Protein 5XZO (pdb70)

Secondary structure (DSSP, 8-state):
--HHHHHHHTT-SEEEEEE-TTTGGGG-HHHHHHHT-TTT-SEEEESSTTSHHHH-SBTTB---HHHHHHHHHHHHTT-EEEEEEEE-SSS--HHHHS-SS---HHHHHHHHHHHHHHHHHHHGGG-SEEEEEE--B-STTTTSBPP-HHHHHH-THHHHHHHHHHHHHHHHTT---EEEEEESS-SSSSHHHHHHHHHHHHHHHTT----EEEE--EEETTTSPPHHHHHHHHHHHHTTT-EEEEEEEEEEEESSP-HHHHHHHHHHHHHHHHHHHH-TTEEEEEES-SBGGG-SHHHHSTTEE--SSEE-TT-TTS--EE-HHHHHHHHHHH-/--HHHHHHHTT-SEEEEEE-TTTGGGG-HHHHHHHT-TTT-SEEEESSTTSHHHH-SBTTB---HHHHHHHHHHHHTT-EEEEEEEE-SSS--HHHHS-SS---HHHHHHHHHHHHHHHHHHHGGG-SEEEEEE--B-STTTTSBPPSHHHHHH-THHHHHHHHHHHHHHHHTT---EEEEEESS-SSSSHHHHHHHHHHHHHHHTT----EEEE--EEETTTSPPHHHHHHHHHHHHTTT-EEEEEEEEEEEESSP-HHHHHHHHHHHHHHHHHHHH-TTEEEEEES-SBGGG-SHHHHSTTEE--SSEE-TT-TTS--EE-HHHHHHHHH-

Sequence (668 aa):
WGLNNAARADGKLWFGTAADIPGLEQDDRYYMKEYNNTHDFGGTTPANIMKFMFTEPEQNVFNFTGAQEFLDIAFASHKLVRCHNLIWQSELPTWVTNPTTNWTNETLSKVLQNHVYTLVSHFGDQCYSWDVVNEALSDDPAGSYQNNIWFDTIGPEYVAMAFEYAEKAVKDHKLNVKLYYNDYNIEYPGPKSTAAQNIVKELKARNIQIDGVGLESHFIAGETPSQATQITNMADFTSLDIDVAVTELDVRLYLPPNATSEAQQVADYYATVAACAATERCIGITVWDFDDTYSWVPSTFAGQGYADLFFQPDGPNTPLVKKAAYDGCLQALQHWGLNNAARADGKLWFGTAADIPGLEQDDRYYMKEYNNTHDFGGTTPANIMKFMFTEPEQNVFNFTGAQEFLDIAFASHKLVRCHNLIWQSELPTWVTNPTTNWTNETLSKVLQNHVYTLVSHFGDQCYSWDVVNEALSDDPAGSYQNNIWFDTIGPEYVAMAFEYAEKAVKDHKLNVKLYYNDYNIEYPGPKSTAAQNIVKELKARNIQIDGVGLESHFIAGETPSQATQITNMADFTSLDIDVAVTELDVRLYLPPNATSEAQQVADYYATVAACAATERCIGITVWDFDDTYSWVPSTFAGQGYADLFFQPDGPNTPLVKKAAYDGCLQAL

Radius of gyration: 28.1 Å; Cα contacts (8 Å, |Δi|>4): 1449; chains: 2; bounding box: 61×81×55 Å

InterPro domains:
  IPR001000 Glycoside hydrolase family 10 domain [PF00331] (87-394)
  IPR001000 Glycoside hydrolase family 10 domain [PR00134] (165-177)
  IPR001000 Glycoside hydrolase family 10 domain [PR00134] (211-222)
  IPR001000 Glycoside hydrolase family 10 domain [PR00134] (261-272)
  IPR001000 Glycoside hydrolase family 10 domain [PR00134] (290-302)
  IPR001000 Glycoside hydrolase family 10 domain [PS51760] (81-411)
  IPR001000 Glycoside hydrolase family 10 domain [SM00633] (134-417)
  IPR017853 Glycoside hydrolase superfamily [SSF51445] (92-419)
  IPR044846 Glycoside hydrolase family 10 [PTHR31490] (122-376)

B-factor: mean 25.82, std 8.9, range [12.42, 64.01]

Nearest PDB structures (foldseek):
  5xzu-assembly1_B  TM=1.001E+00  e=4.352E-67  Bispora sp. MEY-1
  7wh7-assembly2_B  TM=9.770E-01  e=1.223E-42  Aspergillus fumigatus
  7wha-assembly1_A  TM=9.738E-01  e=9.740E-43  Aspergillus fumigatus
  6jdz-assembly2_B  TM=9.771E-01  e=4.285E-42  Aspergillus fumigatus Z5
  6q8m-assembly2_B  TM=9.784E-01  e=1.682E-41  Aspergillus aculeatus ATCC 16872

Organism: NCBI:txid554688

Structure (mmCIF, N/CA/C/O backbone):
data_5XZO
#
_entry.id   5XZO
#
_cell.length_a   135.457
_cell.length_b   83.262
_cell.length_c   65.279
_cell.angle_alpha   90.00
_cell.angle_beta   94.49
_cell.angle_gamma   90.00
#
_symmetry.space_group_name_H-M   'C 1 2 1'
#
loop_
_entity.id
_entity.type
_entity.pdbx_description
1 polymer Beta-xylanase
2 non-polymer 2-acetamido-2-deoxy-beta-D-glucopyranose
3 water water
#
loop_
_atom_site.group_PDB
_atom_site.id
_atom_site.type_symbol
_atom_site.label_atom_id
_atom_site.label_alt_id
_atom_site.label_comp_id
_atom_site.label_asym_id
_atom_site.label_entity_id
_atom_site.label_seq_id
_atom_site.pdbx_PDB_ins_code
_atom_site.Cartn_x
_atom_site.Cartn_y
_atom_site.Cartn_z
_atom_site.occupancy
_atom_site.B_iso_or_equiv
_atom_site.auth_seq_id
_atom_site.auth_comp_id
_atom_site.auth_asym_id
_atom_site.auth_atom_id
_atom_site.pdbx_PDB_model_num
ATOM 1 N N . TRP A 1 1 ? 26.027 -33.075 15.703 1.00 30.32 2 TRP A N 1
ATOM 2 C CA . TRP A 1 1 ? 26.376 -31.657 15.797 1.00 31.93 2 TRP A CA 1
ATOM 3 C C . TRP A 1 1 ? 25.623 -30.873 14.737 1.00 29.84 2 TRP A C 1
ATOM 4 O O . TRP A 1 1 ? 25.831 -31.076 13.543 1.00 33.37 2 TRP A O 1
ATOM 15 N N . GLY A 1 2 ? 24.768 -29.955 15.177 1.00 24.03 3 GLY A N 1
ATOM 16 C CA . GLY A 1 2 ? 23.938 -29.216 14.246 1.00 22.91 3 GLY A CA 1
ATOM 17 C C . GLY A 1 2 ? 24.066 -27.707 14.355 1.00 21.87 3 GLY A C 1
ATOM 18 O O . GLY A 1 2 ? 24.968 -27.180 15.017 1.00 20.34 3 GLY A O 1
ATOM 19 N N . LEU A 1 3 ? 23.128 -27.001 13.724 1.00 18.56 4 LEU A N 1
ATOM 20 C CA . LEU A 1 3 ? 23.233 -25.550 13.611 1.00 18.00 4 LEU A CA 1
ATOM 21 C C . LEU A 1 3 ? 23.158 -24.867 14.970 1.00 17.93 4 LEU A C 1
ATOM 22 O O . LEU A 1 3 ? 23.854 -23.869 15.207 1.00 15.80 4 LEU A O 1
ATOM 27 N N . ASN A 1 4 ? 22.303 -25.373 15.867 1.00 17.12 5 ASN A N 1
ATOM 28 C CA . ASN A 1 4 ? 22.153 -24.730 17.166 1.00 17.47 5 ASN A CA 1
ATOM 29 C C . ASN A 1 4 ? 23.369 -24.994 18.046 1.00 19.57 5 ASN A C 1
ATOM 30 O O . ASN A 1 4 ? 23.847 -24.080 18.729 1.00 18.54 5 ASN A O 1
ATOM 35 N N . ASN A 1 5 ? 23.903 -26.221 18.019 1.00 20.42 6 ASN A N 1
ATOM 36 C CA . ASN A 1 5 ? 25.159 -26.470 18.729 1.00 21.54 6 ASN A CA 1
ATOM 37 C C . ASN A 1 5 ? 26.256 -25.553 18.210 1.00 19.59 6 ASN A C 1
ATOM 38 O O . ASN A 1 5 ? 27.017 -24.970 18.996 1.00 21.73 6 ASN A O 1
ATOM 43 N N . ALA A 1 6 ? 26.341 -25.405 16.884 1.00 19.93 7 ALA A N 1
ATOM 44 C CA . ALA A 1 6 ? 27.379 -24.565 16.298 1.00 18.82 7 ALA A CA 1
ATOM 45 C C . ALA A 1 6 ? 27.154 -23.095 16.641 1.00 20.93 7 ALA A C 1
ATOM 46 O O . ALA A 1 6 ? 28.110 -22.368 16.940 1.00 21.63 7 ALA A O 1
ATOM 48 N N . ALA A 1 7 ? 25.897 -22.635 16.611 1.00 18.05 8 ALA A N 1
ATOM 49 C CA . ALA A 1 7 ? 25.645 -21.233 16.928 1.00 19.87 8 ALA A CA 1
ATOM 50 C C . ALA A 1 7 ? 25.974 -20.937 18.385 1.00 18.49 8 ALA A C 1
ATOM 51 O O . ALA A 1 7 ? 26.607 -19.918 18.690 1.00 20.94 8 ALA A O 1
ATOM 53 N N . ARG A 1 8 ? 25.571 -21.832 19.293 1.00 21.05 9 ARG A N 1
ATOM 54 C CA . ARG A 1 8 ? 25.826 -21.595 20.708 1.00 20.53 9 ARG A CA 1
ATOM 55 C C . ARG A 1 8 ? 27.319 -21.675 21.014 1.00 22.82 9 ARG A C 1
ATOM 56 O O . ARG A 1 8 ? 27.818 -20.930 21.870 1.00 23.51 9 ARG A O 1
ATOM 64 N N . ALA A 1 9 ? 28.051 -22.518 20.280 1.00 21.09 10 ALA A N 1
ATOM 65 C CA . ALA A 1 9 ? 29.503 -22.572 20.435 1.00 24.33 10 ALA A CA 1
ATOM 66 C C . ALA A 1 9 ? 30.159 -21.264 20.012 1.00 27.84 10 ALA A C 1
ATOM 67 O O . ALA A 1 9 ? 31.229 -20.913 20.520 1.00 29.36 10 ALA A O 1
ATOM 69 N N . ASP A 1 10 ? 29.544 -20.542 19.080 1.00 21.84 11 ASP A N 1
ATOM 70 C CA . ASP A 1 10 ? 29.984 -19.217 18.641 1.00 22.64 11 ASP A CA 1
ATOM 71 C C . ASP A 1 10 ? 29.474 -18.084 19.537 1.00 23.30 11 ASP A C 1
ATOM 72 O O . ASP A 1 10 ? 29.672 -16.912 19.194 1.00 26.37 11 ASP A O 1
ATOM 77 N N . GLY A 1 11 ? 28.813 -18.395 20.646 1.00 20.37 12 GLY A N 1
ATOM 78 C CA . GLY A 1 11 ? 28.319 -17.377 21.549 1.00 20.98 12 GLY A CA 1
ATOM 79 C C . GLY A 1 11 ? 26.921 -16.886 21.261 1.00 23.52 12 GLY A C 1
ATOM 80 O O . GLY A 1 11 ? 26.449 -15.966 21.942 1.00 24.35 12 GLY A O 1
ATOM 81 N N . LYS A 1 12 ? 26.251 -17.456 20.270 1.00 21.24 13 LYS A N 1
ATOM 82 C CA . LYS A 1 12 ? 24.889 -17.044 19.970 1.00 17.91 13 LYS A CA 1
ATOM 83 C C . LYS A 1 12 ? 23.920 -17.686 20.953 1.00 17.49 13 LYS A C 1
ATOM 84 O O . LYS A 1 12 ? 24.221 -18.704 21.593 1.00 20.09 13 LYS A O 1
ATOM 90 N N . LEU A 1 13 ? 22.729 -17.092 21.057 1.00 17.82 14 LEU A N 1
ATOM 91 C CA . LEU A 1 13 ? 21.705 -17.680 21.916 1.00 18.87 14 LEU A CA 1
ATOM 92 C C . LEU A 1 13 ? 20.990 -18.859 21.256 1.00 18.35 14 LEU A C 1
ATOM 93 O O . LEU A 1 13 ? 20.488 -19.737 21.970 1.00 19.66 14 LEU A O 1
ATOM 98 N N . TRP A 1 14 ? 20.945 -18.913 19.920 1.00 16.34 15 TRP A N 1
ATOM 99 C CA . TRP A 1 14 ? 20.248 -19.993 19.225 1.00 17.05 15 TRP A CA 1
ATOM 100 C C . TRP A 1 14 ? 20.610 -19.972 17.746 1.00 16.11 15 TRP A C 1
ATOM 101 O O . TRP A 1 14 ? 21.090 -18.964 17.212 1.00 17.16 15 TRP A O 1
ATOM 112 N N . PHE A 1 15 ? 20.415 -21.123 17.109 1.00 16.08 16 PHE A N 1
ATOM 113 C CA . PHE A 1 15 ? 19.924 -21.197 15.741 1.00 15.66 16 PHE A CA 1
ATOM 114 C C . PHE A 1 15 ? 18.460 -21.590 15.873 1.00 16.09 16 PHE A C 1
ATOM 115 O O . PHE A 1 15 ? 18.137 -22.498 16.640 1.00 16.01 16 PHE A O 1
ATOM 123 N N . GLY A 1 16 ? 17.568 -20.884 15.164 1.00 14.48 17 GLY A N 1
ATOM 124 C CA . GLY A 1 16 ? 16.147 -21.009 15.398 1.00 15.17 17 GLY A CA 1
ATOM 125 C C . GLY A 1 16 ? 15.369 -21.221 14.110 1.00 13.47 17 GLY A C 1
ATOM 126 O O . GLY A 1 16 ? 15.883 -21.054 12.997 1.00 14.82 17 GLY A O 1
ATOM 127 N N . THR A 1 17 ? 14.102 -21.587 14.286 1.00 13.85 18 THR A N 1
ATOM 128 C CA . THR A 1 17 ? 13.187 -21.659 13.150 1.00 15.89 18 THR A CA 1
ATOM 129 C C . THR A 1 17 ? 11.799 -21.207 13.568 1.00 15.89 18 THR A C 1
ATOM 130 O O . THR A 1 17 ? 11.343 -21.522 14.671 1.00 14.78 18 THR A O 1
ATOM 134 N N . ALA A 1 18 ? 11.133 -20.465 12.681 1.00 14.42 19 ALA A N 1
ATOM 135 C CA . ALA A 1 18 ? 9.694 -20.279 12.819 1.00 16.51 19 ALA A CA 1
ATOM 136 C C . ALA A 1 18 ? 8.976 -21.594 12.543 1.00 17.25 19 ALA A C 1
ATOM 137 O O . ALA A 1 18 ? 9.502 -22.487 11.879 1.00 17.25 19 ALA A O 1
ATOM 139 N N . ALA A 1 19 ? 7.767 -21.711 13.080 1.00 17.71 20 ALA A N 1
ATOM 140 C CA . ALA A 1 19 ? 6.919 -22.851 12.770 1.00 19.44 20 ALA A CA 1
ATOM 141 C C . ALA A 1 19 ? 5.482 -22.378 12.800 1.00 22.79 20 ALA A C 1
ATOM 142 O O . ALA A 1 19 ? 5.112 -21.533 13.624 1.00 19.82 20 ALA A O 1
ATOM 144 N N . ASP A 1 20 ? 4.696 -22.908 11.870 1.00 19.89 21 ASP A N 1
ATOM 145 C CA . ASP A 1 20 ? 3.272 -22.606 11.773 1.00 18.16 21 ASP A CA 1
ATOM 146 C C . ASP A 1 20 ? 2.489 -23.566 12.674 1.00 21.56 21 ASP A C 1
ATOM 147 O O . ASP A 1 20 ? 1.706 -24.424 12.232 1.00 22.42 21 ASP A O 1
ATOM 152 N N . ILE A 1 21 ? 2.735 -23.414 13.970 1.00 19.36 22 ILE A N 1
ATOM 153 C CA . ILE A 1 21 ? 2.187 -24.275 15.006 1.00 19.07 22 ILE A CA 1
ATOM 154 C C . ILE A 1 21 ? 1.366 -23.392 15.936 1.00 21.73 22 ILE A C 1
ATOM 155 O O . ILE A 1 21 ? 1.837 -22.325 16.332 1.00 20.09 22 ILE A O 1
ATOM 160 N N . PRO A 1 22 ? 0.136 -23.776 16.305 1.00 21.37 23 PRO A N 1
ATOM 161 C CA . PRO A 1 22 ? -0.503 -25.040 15.935 1.00 21.40 23 PRO A CA 1
ATOM 162 C C . PRO A 1 22 ? -0.930 -25.048 14.466 1.00 19.95 23 PRO A C 1
ATOM 163 O O . PRO A 1 22 ? -1.220 -24.008 13.897 1.00 20.51 23 PRO A O 1
ATOM 167 N N . GLY A 1 23 ? -0.940 -26.231 13.865 1.00 21.95 24 GLY A N 1
ATOM 168 C CA . GLY A 1 23 ? -1.259 -26.346 12.460 1.00 23.27 24 GLY A CA 1
ATOM 169 C C . GLY A 1 23 ? -0.874 -27.717 11.945 1.00 21.87 24 GLY A C 1
ATOM 170 O O . GLY A 1 23 ? -0.485 -28.602 12.707 1.00 23.07 24 GLY A O 1
ATOM 171 N N . LEU A 1 24 ? -1.009 -27.871 10.624 1.00 24.64 25 LEU A N 1
ATOM 172 C CA . LEU A 1 24 ? -0.808 -29.172 9.998 1.00 25.96 25 LEU A CA 1
ATOM 173 C C . LEU A 1 24 ? 0.602 -29.716 10.203 1.00 23.22 25 LEU A C 1
ATOM 174 O O . LEU A 1 24 ? 0.804 -30.935 10.151 1.00 23.68 25 LEU A O 1
ATOM 179 N N . GLU A 1 25 ? 1.591 -28.848 10.441 1.00 22.67 26 GLU A N 1
ATOM 180 C CA . GLU A 1 25 ? 2.941 -29.343 10.684 1.00 20.68 26 GLU A CA 1
ATOM 181 C C . GLU A 1 25 ? 2.972 -30.355 11.821 1.00 20.59 26 GLU A C 1
ATOM 182 O O . GLU A 1 25 ? 3.791 -31.280 11.806 1.00 21.59 26 GLU A O 1
ATOM 188 N N . GLN A 1 26 ? 2.067 -30.220 12.797 1.00 20.46 27 GLN A N 1
ATOM 189 C CA . GLN A 1 26 ? 2.037 -31.134 13.928 1.00 23.07 27 GLN A CA 1
ATOM 190 C C . GLN A 1 26 ? 1.616 -32.543 13.527 1.00 21.94 27 GLN A C 1
ATOM 191 O O . GLN A 1 26 ? 1.876 -33.488 14.272 1.00 26.33 27 GLN A O 1
ATOM 197 N N . ASP A 1 27 ? 0.973 -32.693 12.379 1.00 23.22 28 ASP A N 1
ATOM 198 C CA . ASP A 1 27 ? 0.589 -34.004 11.871 1.00 27.10 28 ASP A CA 1
ATOM 199 C C . ASP A 1 27 ? 1.672 -34.635 11.010 1.00 31.89 28 ASP A C 1
ATOM 200 O O . ASP A 1 27 ? 1.484 -35.758 10.529 1.00 30.71 28 ASP A O 1
ATOM 205 N N . ASP A 1 28 ? 2.797 -33.943 10.812 1.00 23.88 29 ASP A N 1
ATOM 206 C CA . ASP A 1 28 ? 3.895 -34.411 9.970 1.00 23.11 29 ASP A CA 1
ATOM 207 C C . ASP A 1 28 ? 5.022 -34.850 10.897 1.00 26.51 29 ASP A C 1
ATOM 208 O O . ASP A 1 28 ? 5.749 -34.021 11.453 1.00 25.18 29 ASP A O 1
ATOM 213 N N . ARG A 1 29 ? 5.166 -36.163 11.078 1.00 26.93 30 ARG A N 1
ATOM 214 C CA . ARG A 1 29 ? 6.134 -36.644 12.059 1.00 24.01 30 ARG A CA 1
ATOM 215 C C . ARG A 1 29 ? 7.574 -36.466 11.584 1.00 24.37 30 ARG A C 1
ATOM 216 O O . ARG A 1 29 ? 8.498 -36.488 12.404 1.00 26.50 30 ARG A O 1
ATOM 224 N N . TYR A 1 30 ? 7.790 -36.367 10.275 1.00 24.11 31 TYR A N 1
ATOM 225 C CA . TYR A 1 30 ? 9.136 -36.121 9.771 1.00 25.37 31 TYR A CA 1
ATOM 226 C C . TYR A 1 30 ? 9.522 -34.673 10.005 1.00 23.64 31 TYR A C 1
ATOM 227 O O . TYR A 1 30 ? 10.640 -34.387 10.446 1.00 23.12 31 TYR A O 1
ATOM 236 N N . TYR A 1 31 ? 8.587 -33.759 9.760 1.00 21.13 32 TYR A N 1
ATOM 237 C CA . TYR A 1 31 ? 8.779 -32.368 10.151 1.00 21.12 32 TYR A CA 1
ATOM 238 C C . TYR A 1 31 ? 9.025 -32.250 11.651 1.00 21.53 32 TYR A C 1
ATOM 239 O O . TYR A 1 31 ? 10.004 -31.629 12.086 1.00 23.75 32 TYR A O 1
ATOM 248 N N . MET A 1 32 ? 8.129 -32.808 12.463 1.00 19.57 33 MET A N 1
ATOM 249 C CA . MET A 1 32 ? 8.222 -32.580 13.901 1.00 21.88 33 MET A CA 1
ATOM 250 C C . MET A 1 32 ? 9.492 -33.167 14.496 1.00 25.09 33 MET A C 1
ATOM 251 O O . MET A 1 32 ? 10.026 -32.604 15.458 1.00 24.10 33 MET A O 1
ATOM 256 N N . LYS A 1 33 ? 9.994 -34.288 13.960 1.00 22.94 34 LYS A N 1
ATOM 257 C CA . LYS A 1 33 ? 11.229 -34.837 14.511 1.00 27.07 34 LYS A CA 1
ATOM 258 C C . LYS A 1 33 ? 12.369 -33.835 14.360 1.00 22.80 34 LYS A C 1
ATOM 259 O O . LYS A 1 33 ? 13.174 -33.647 15.283 1.00 24.45 34 LYS A O 1
ATOM 265 N N . GLU A 1 34 ? 12.437 -33.162 13.217 1.00 21.95 35 GLU A N 1
ATOM 266 C CA . GLU A 1 34 ? 13.495 -32.183 13.000 1.00 21.58 35 GLU A CA 1
ATOM 267 C C . GLU A 1 34 ? 13.218 -30.864 13.724 1.00 21.35 35 GLU A C 1
ATOM 268 O O . GLU A 1 34 ? 14.163 -30.221 14.202 1.00 20.71 35 GLU A O 1
ATOM 274 N N . TYR A 1 35 ? 11.948 -30.453 13.835 1.00 19.56 36 TYR A N 1
ATOM 275 C CA . TYR A 1 35 ? 11.633 -29.279 14.641 1.00 17.67 36 TYR A CA 1
ATOM 276 C C . TYR A 1 35 ? 12.093 -29.484 16.074 1.00 20.51 36 TYR A C 1
ATOM 277 O O . TYR A 1 35 ? 12.616 -28.561 16.715 1.00 21.77 36 TYR A O 1
ATOM 286 N N . ASN A 1 36 ? 11.922 -30.702 16.587 1.00 23.87 37 ASN A N 1
ATOM 287 C CA . ASN A 1 36 ? 12.241 -31.023 17.971 1.00 23.14 37 ASN A CA 1
ATOM 288 C C . ASN A 1 36 ? 13.729 -31.259 18.195 1.00 22.57 37 ASN A C 1
ATOM 289 O O . ASN A 1 36 ? 14.149 -31.444 19.344 1.00 24.13 37 ASN A O 1
ATOM 294 N N . ASN A 1 37 ? 14.525 -31.225 17.134 1.00 22.23 38 ASN A N 1
ATOM 295 C CA . ASN A 1 37 ? 15.947 -31.553 17.168 1.00 22.94 38 ASN A CA 1
ATOM 296 C C . ASN A 1 37 ? 16.719 -30.354 17.705 1.00 23.12 38 ASN A C 1
ATOM 297 O O . ASN A 1 37 ? 17.044 -29.429 16.959 1.00 22.04 38 ASN A O 1
ATOM 302 N N . THR A 1 38 ? 17.037 -30.374 19.000 1.00 24.68 39 THR A N 1
ATOM 303 C CA . THR A 1 38 ? 17.736 -29.243 19.607 1.00 25.10 39 THR A CA 1
ATOM 304 C C . THR A 1 38 ? 19.148 -29.065 19.057 1.00 24.10 39 THR A C 1
ATOM 305 O O . THR A 1 38 ? 19.727 -27.983 19.215 1.00 25.09 39 THR A O 1
ATOM 309 N N . HIS A 1 39 ? 19.720 -30.088 18.428 1.00 22.22 40 HIS A N 1
ATOM 310 C CA . HIS A 1 39 ? 21.011 -29.897 17.781 1.00 22.72 40 HIS A CA 1
ATOM 311 C C . HIS A 1 39 ? 20.914 -28.820 16.716 1.00 20.11 40 HIS A C 1
ATOM 312 O O . HIS A 1 39 ? 21.880 -28.085 16.474 1.00 20.05 40 HIS A O 1
ATOM 319 N N . ASP A 1 40 ? 19.764 -28.721 16.062 1.00 19.65 41 ASP A N 1
ATOM 320 C CA . ASP A 1 40 ? 19.587 -27.738 15.006 1.00 18.39 41 ASP A CA 1
ATOM 321 C C . ASP A 1 40 ? 18.841 -26.496 15.462 1.00 16.69 41 ASP A C 1
ATOM 322 O O . ASP A 1 40 ? 19.164 -25.395 15.004 1.00 17.08 41 ASP A O 1
ATOM 327 N N . PHE A 1 41 ? 17.862 -26.633 16.356 1.00 18.42 42 PHE A N 1
ATOM 328 C CA . PHE A 1 41 ? 16.960 -25.528 16.678 1.00 17.10 42 PHE A CA 1
ATOM 329 C C . PHE A 1 41 ? 16.824 -25.371 18.186 1.00 18.17 42 PHE A C 1
ATOM 330 O O . PHE A 1 41 ? 16.143 -26.158 18.853 1.00 20.87 42 PHE A O 1
ATOM 338 N N . GLY A 1 42 ? 17.489 -24.348 18.713 1.00 17.80 43 GLY A N 1
ATOM 339 C CA . GLY A 1 42 ? 17.344 -23.939 20.088 1.00 17.32 43 GLY A CA 1
ATOM 340 C C . GLY A 1 42 ? 16.512 -22.693 20.263 1.00 17.33 43 GLY A C 1
ATOM 341 O O . GLY A 1 42 ? 16.480 -22.140 21.366 1.00 18.20 43 GLY A O 1
ATOM 342 N N . GLY A 1 43 ? 15.858 -22.224 19.201 1.00 16.71 44 GLY A N 1
ATOM 343 C CA . GLY A 1 43 ? 14.987 -21.067 19.275 1.00 17.17 44 GLY A CA 1
ATOM 344 C C . GLY A 1 43 ? 13.868 -21.248 18.269 1.00 15.67 44 GLY A C 1
ATOM 345 O O . GLY A 1 43 ? 13.990 -22.015 17.309 1.00 16.22 44 GLY A O 1
ATOM 346 N N . THR A 1 44 ? 12.783 -20.509 18.483 1.00 15.80 45 THR A N 1
ATOM 347 C CA . THR A 1 44 ? 11.640 -20.614 17.583 1.00 15.61 45 THR A CA 1
ATOM 348 C C . THR A 1 44 ? 10.816 -19.335 17.673 1.00 16.14 45 THR A C 1
ATOM 349 O O . THR A 1 44 ? 10.896 -18.590 18.656 1.00 14.97 45 THR A O 1
ATOM 353 N N . THR A 1 45 ? 10.019 -19.097 16.627 1.00 15.58 46 THR A N 1
ATOM 354 C CA . THR A 1 45 ? 9.106 -17.970 16.493 1.00 15.23 46 THR A CA 1
ATOM 355 C C . THR A 1 45 ? 7.781 -18.536 16.003 1.00 15.82 46 THR A C 1
ATOM 356 O O . THR A 1 45 ? 7.787 -19.344 15.071 1.00 15.31 46 THR A O 1
ATOM 360 N N . PRO A 1 46 ? 6.645 -18.160 16.593 1.00 15.49 47 PRO A N 1
ATOM 361 C CA . PRO A 1 46 ? 5.349 -18.612 16.054 1.00 15.90 47 PRO A CA 1
ATOM 362 C C . PRO A 1 46 ? 5.066 -17.879 14.755 1.00 16.01 47 PRO A C 1
ATOM 363 O O . PRO A 1 46 ? 5.126 -16.652 14.704 1.00 16.92 47 PRO A O 1
ATOM 367 N N . ALA A 1 47 ? 4.773 -18.634 13.693 1.00 15.85 48 ALA A N 1
ATOM 368 C CA . ALA A 1 47 ? 4.578 -17.983 12.404 1.00 18.98 48 ALA A CA 1
ATOM 369 C C . ALA A 1 47 ? 3.288 -17.176 12.348 1.00 19.26 48 ALA A C 1
ATOM 370 O O . ALA A 1 47 ? 3.190 -16.248 11.531 1.00 19.93 48 ALA A O 1
ATOM 372 N N . ASN A 1 48 ? 2.303 -17.497 13.199 1.00 19.10 49 ASN A N 1
ATOM 373 C CA . ASN A 1 48 ? 0.993 -16.863 13.086 1.00 19.32 49 ASN A CA 1
ATOM 374 C C . ASN A 1 48 ? 0.230 -16.677 14.392 1.00 16.51 49 ASN A C 1
ATOM 375 O O . ASN A 1 48 ? -0.447 -15.659 14.558 1.00 17.70 49 ASN A O 1
ATOM 380 N N . ILE A 1 49 ? 0.292 -17.661 15.296 1.00 19.33 50 ILE A N 1
ATOM 381 C CA . ILE A 1 49 ? -0.708 -17.778 16.364 1.00 17.97 50 ILE A CA 1
ATOM 382 C C . ILE A 1 49 ? -0.607 -16.690 17.430 1.00 18.21 50 ILE A C 1
ATOM 383 O O . ILE A 1 49 ? -1.552 -16.512 18.208 1.00 19.68 50 ILE A O 1
ATOM 388 N N . MET A 1 50 ? 0.491 -15.935 17.485 1.00 18.04 51 MET A N 1
ATOM 389 C CA . MET A 1 50 ? 0.608 -14.853 18.460 1.00 18.79 51 MET A CA 1
ATOM 390 C C . MET A 1 50 ? 0.307 -13.488 17.864 1.00 22.82 51 MET A C 1
ATOM 391 O O . MET A 1 50 ? 0.415 -12.478 18.565 1.00 20.64 51 MET A O 1
ATOM 396 N N . LYS A 1 51 ? -0.082 -13.427 16.594 1.00 18.38 52 LYS A N 1
ATOM 397 C CA . LYS A 1 51 ? -0.388 -12.159 15.958 1.00 19.46 52 LYS A CA 1
ATOM 398 C C . LYS A 1 51 ? -1.717 -11.590 16.467 1.00 20.33 52 LYS A C 1
ATOM 399 O O . LYS A 1 51 ? -2.519 -12.267 17.119 1.00 20.01 52 LYS A O 1
ATOM 405 N N . PHE A 1 52 ? -1.939 -10.322 16.124 1.00 21.00 53 PHE A N 1
ATOM 406 C CA . PHE A 1 52 ? -3.053 -9.556 16.677 1.00 20.98 53 PHE A CA 1
ATOM 407 C C . PHE A 1 52 ? -4.391 -10.242 16.412 1.00 21.67 53 PHE A C 1
ATOM 408 O O . PHE A 1 52 ? -5.229 -10.354 17.315 1.00 20.49 53 PHE A O 1
ATOM 416 N N . MET A 1 53 ? -4.601 -10.735 15.187 1.00 21.30 54 MET A N 1
ATOM 417 C CA . MET A 1 53 ? -5.908 -11.295 14.837 1.00 23.19 54 MET A CA 1
ATOM 418 C C . MET A 1 53 ? -6.241 -12.552 15.634 1.00 23.17 54 MET A C 1
ATOM 419 O O . MET A 1 53 ? -7.422 -12.825 15.897 1.00 22.01 54 MET A O 1
ATOM 424 N N . PHE A 1 54 ? -5.233 -13.338 16.023 1.00 19.92 55 PHE A N 1
ATOM 425 C CA . PHE A 1 54 ? -5.501 -14.559 16.769 1.00 20.75 55 PHE A CA 1
ATOM 426 C C . PHE A 1 54 ? -5.550 -14.333 18.276 1.00 22.67 55 PHE A C 1
ATOM 427 O O . PHE A 1 54 ? -6.246 -15.075 18.977 1.00 25.33 55 PHE A O 1
ATOM 435 N N . THR A 1 55 ? -4.849 -13.315 18.789 1.00 19.66 56 THR A N 1
ATOM 436 C CA . THR A 1 55 ? -4.796 -13.082 20.230 1.00 19.20 56 THR A CA 1
ATOM 437 C C . THR A 1 55 ? -5.849 -12.095 20.719 1.00 19.18 56 THR A C 1
ATOM 438 O O . THR A 1 55 ? -6.191 -12.119 21.907 1.00 18.81 56 THR A O 1
ATOM 442 N N . GLU A 1 56 ? -6.365 -11.224 19.849 1.00 18.51 57 GLU A N 1
ATOM 443 C CA . GLU A 1 56 ? -7.491 -10.343 20.181 1.00 19.31 57 GLU A CA 1
ATOM 444 C C . GLU A 1 56 ? -8.503 -10.390 19.040 1.00 20.19 57 GLU A C 1
ATOM 445 O O . GLU A 1 56 ? -8.673 -9.407 18.307 1.00 21.19 57 GLU A O 1
ATOM 451 N N . PRO A 1 57 ? -9.199 -11.527 18.871 1.00 21.50 58 PRO A N 1
ATOM 452 C CA . PRO A 1 57 ? -10.090 -11.683 17.704 1.00 25.54 58 PRO A CA 1
ATOM 453 C C . PRO A 1 57 ? -11.294 -10.762 17.719 1.00 26.26 58 PRO A C 1
ATOM 454 O O . PRO A 1 57 ? -11.869 -10.499 16.654 1.00 26.30 58 PRO A O 1
ATOM 458 N N . GLU A 1 58 ? -11.722 -10.301 18.891 1.00 22.78 59 GLU A N 1
ATOM 459 C CA . GLU A 1 58 ? -12.713 -9.242 19.025 1.00 23.30 59 GLU A CA 1
ATOM 460 C C . GLU A 1 58 ? -12.150 -8.221 20.001 1.00 22.87 59 GLU A C 1
ATOM 461 O O . GLU A 1 58 ? -11.287 -8.553 20.815 1.00 21.21 59 GLU A O 1
ATOM 467 N N . GLN A 1 59 ? -12.634 -6.981 19.925 1.00 23.70 60 GLN A N 1
ATOM 468 C CA . GLN A 1 59 ? -12.071 -5.932 20.772 1.00 21.03 60 GLN A CA 1
ATOM 469 C C . GLN A 1 59 ? -12.213 -6.311 22.237 1.00 22.64 60 GLN A C 1
ATOM 470 O O . GLN A 1 59 ? -13.299 -6.686 22.692 1.00 22.99 60 GLN A O 1
ATOM 476 N N . ASN A 1 60 ? -11.095 -6.237 22.964 1.00 19.50 61 ASN A N 1
ATOM 477 C CA . ASN A 1 60 ? -11.019 -6.528 24.392 1.00 19.40 61 ASN A CA 1
ATOM 478 C C . ASN A 1 60 ? -11.292 -7.992 24.719 1.00 20.54 61 ASN A C 1
ATOM 479 O O . ASN A 1 60 ? -11.423 -8.338 25.895 1.00 20.39 61 ASN A O 1
ATOM 484 N N . VAL A 1 61 ? -11.384 -8.862 23.715 1.00 19.55 62 VAL A N 1
ATOM 485 C CA . VAL A 1 61 ? -11.602 -10.291 23.909 1.00 18.19 62 VAL A CA 1
ATOM 486 C C . VAL A 1 61 ? -10.309 -10.995 23.524 1.00 21.74 62 VAL A C 1
ATOM 487 O O . VAL A 1 61 ? -10.031 -11.211 22.339 1.00 22.63 62 VAL A O 1
ATOM 491 N N . PHE A 1 62 ? -9.525 -11.378 24.512 1.00 18.75 63 PHE A N 1
ATOM 492 C CA . PHE A 1 62 ? -8.232 -11.981 24.236 1.00 19.82 63 PHE A CA 1
ATOM 493 C C . PHE A 1 62 ? -8.324 -13.501 24.219 1.00 19.65 63 PHE A C 1
ATOM 494 O O . PHE A 1 62 ? -9.135 -14.112 24.925 1.00 22.13 63 PHE A O 1
ATOM 502 N N . ASN A 1 63 ? -7.497 -14.110 23.371 1.00 18.39 64 ASN A N 1
ATOM 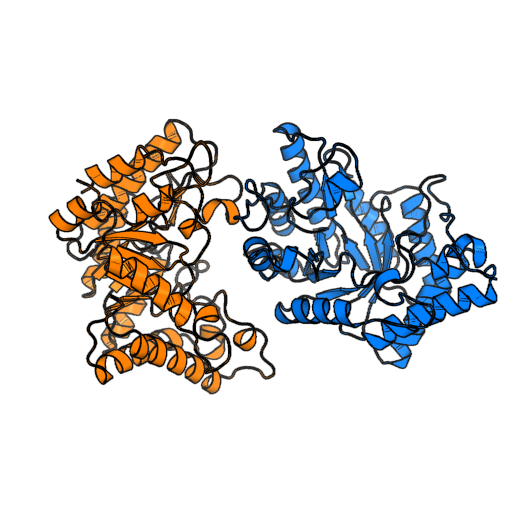503 C CA . ASN A 1 63 ? -7.461 -15.555 23.208 1.00 21.35 64 ASN A CA 1
ATOM 504 C C . ASN A 1 63 ? -6.008 -16.005 23.223 1.00 20.19 64 ASN A C 1
ATOM 505 O O . ASN A 1 63 ? -5.265 -15.736 22.271 1.00 20.88 64 ASN A O 1
ATOM 510 N N . PHE A 1 64 ? -5.614 -16.686 24.295 1.00 19.59 65 PHE A N 1
ATOM 511 C CA . PHE A 1 64 ? -4.232 -17.105 24.489 1.00 19.57 65 PHE A CA 1
ATOM 512 C C . PHE A 1 64 ? -4.014 -18.594 24.244 1.00 21.78 65 PHE A C 1
ATOM 513 O O . PHE A 1 64 ? -2.878 -19.059 24.346 1.00 21.66 65 PHE A O 1
ATOM 521 N N . THR A 1 65 ? -5.066 -19.356 23.909 1.00 21.65 66 THR A N 1
ATOM 522 C CA . THR A 1 65 ? -4.970 -20.813 23.982 1.00 21.58 66 THR A CA 1
ATOM 523 C C . THR A 1 65 ? -4.031 -21.393 22.923 1.00 19.89 66 THR A C 1
ATOM 524 O O . THR A 1 65 ? -3.205 -22.260 23.232 1.00 20.11 66 THR A O 1
ATOM 528 N N . GLY A 1 66 ? -4.160 -20.969 21.663 1.00 20.59 67 GLY A N 1
ATOM 529 C CA . GLY A 1 66 ? -3.257 -21.483 20.648 1.00 20.88 67 GLY A CA 1
ATOM 530 C C . GLY A 1 66 ? -1.825 -21.043 20.881 1.00 19.63 67 GLY A C 1
ATOM 531 O O . GLY A 1 66 ? -0.882 -21.811 20.666 1.00 21.09 67 GLY A O 1
ATOM 532 N N . ALA A 1 67 ? -1.644 -19.798 21.318 1.00 19.01 68 ALA A N 1
ATOM 533 C CA . ALA A 1 67 ? -0.303 -19.320 21.629 1.00 18.20 68 ALA A CA 1
ATOM 534 C C . ALA A 1 67 ? 0.322 -20.122 22.761 1.00 19.73 68 ALA A C 1
ATOM 535 O O . ALA A 1 67 ? 1.515 -20.454 22.710 1.00 18.69 68 ALA A O 1
ATOM 537 N N . GLN A 1 68 ? -0.464 -20.435 23.801 1.00 18.84 69 GLN A N 1
ATOM 538 C CA . GLN A 1 68 ? 0.069 -21.245 24.892 1.00 18.39 69 GLN A CA 1
ATOM 539 C C . GLN A 1 68 ? 0.438 -22.650 24.432 1.00 19.11 69 GLN A C 1
ATOM 540 O O . GLN A 1 68 ? 1.415 -23.223 24.929 1.00 20.31 69 GLN A O 1
ATOM 546 N N . GLU A 1 69 ? -0.331 -23.225 23.498 1.00 20.21 70 GLU A N 1
ATOM 547 C CA . GLU A 1 69 ? 0.043 -24.518 22.932 1.00 20.61 70 GLU A CA 1
ATOM 548 C C . GLU A 1 69 ? 1.379 -24.431 22.202 1.00 20.32 70 GLU A C 1
ATOM 549 O O . GLU A 1 69 ? 2.231 -25.313 22.354 1.00 21.40 70 GLU A O 1
ATOM 555 N N . PHE A 1 70 ? 1.585 -23.371 21.414 1.00 19.07 71 PHE A N 1
ATOM 556 C CA . PHE A 1 70 ? 2.895 -23.171 20.793 1.00 19.54 71 PHE A CA 1
ATOM 557 C C . PHE A 1 70 ? 4.003 -23.076 21.839 1.00 18.91 71 PHE A C 1
ATOM 558 O O . PHE A 1 70 ? 5.063 -23.700 21.700 1.00 20.48 71 PHE A O 1
ATOM 566 N N . LEU A 1 71 ? 3.788 -22.272 22.886 1.00 18.26 72 LEU A N 1
ATOM 567 C CA . LEU A 1 71 ? 4.829 -22.091 23.897 1.00 18.73 72 LEU A CA 1
ATOM 568 C C . LEU A 1 71 ? 5.122 -23.391 24.636 1.00 22.55 72 LEU A C 1
ATOM 569 O O . LEU A 1 71 ? 6.281 -23.680 24.955 1.00 21.55 72 LEU A O 1
ATOM 574 N N . ASP A 1 72 ? 4.079 -24.180 24.920 1.00 21.65 73 ASP A N 1
ATOM 575 C CA . ASP A 1 72 ? 4.271 -25.471 25.579 1.00 22.28 73 ASP A CA 1
ATOM 576 C C . ASP A 1 72 ? 5.135 -26.402 24.735 1.00 21.23 73 ASP A C 1
ATOM 577 O O . ASP A 1 72 ? 6.023 -27.088 25.262 1.00 24.62 73 ASP A O 1
ATOM 582 N N . ILE A 1 73 ? 4.871 -26.460 23.428 1.00 20.56 74 ILE A N 1
ATOM 583 C CA . ILE A 1 73 ? 5.676 -27.282 22.529 1.00 21.57 74 ILE A CA 1
ATOM 584 C C . ILE A 1 73 ? 7.110 -26.772 22.475 1.00 23.82 74 ILE A C 1
ATOM 585 O O . ILE A 1 73 ? 8.066 -27.557 22.471 1.00 25.88 74 ILE A O 1
ATOM 590 N N . ALA A 1 74 ? 7.283 -25.447 22.425 1.00 21.87 75 ALA A N 1
ATOM 591 C CA . ALA A 1 74 ? 8.628 -24.880 22.366 1.00 19.94 75 ALA A CA 1
ATOM 592 C C . ALA A 1 74 ? 9.400 -25.173 23.642 1.00 22.51 75 ALA A C 1
ATOM 593 O O . ALA A 1 74 ? 10.594 -25.497 23.597 1.00 22.25 75 ALA A O 1
ATOM 595 N N . PHE A 1 75 ? 8.728 -25.060 24.792 1.00 22.02 76 PHE A N 1
ATOM 596 C CA . PHE A 1 75 ? 9.387 -25.308 26.070 1.00 27.49 76 PHE A CA 1
ATOM 597 C C . PHE A 1 75 ? 9.842 -26.758 26.189 1.00 27.40 76 PHE A C 1
ATOM 598 O O . PHE A 1 75 ? 10.908 -27.037 26.751 1.00 31.04 76 PHE A O 1
ATOM 606 N N . ALA A 1 76 ? 9.052 -27.694 25.657 1.00 25.68 77 ALA A N 1
ATOM 607 C CA . ALA A 1 76 ? 9.423 -29.102 25.731 1.00 31.50 77 ALA A CA 1
ATOM 608 C C . ALA A 1 76 ? 10.735 -29.394 25.012 1.00 33.41 77 ALA A C 1
ATOM 609 O O . ALA A 1 76 ? 11.415 -30.366 25.360 1.00 32.40 77 ALA A O 1
ATOM 611 N N . SER A 1 77 ? 11.105 -28.568 24.030 1.00 26.56 78 SER A N 1
ATOM 612 C CA . SER A 1 77 ? 12.355 -28.671 23.286 1.00 29.57 78 SER A CA 1
ATOM 613 C C . SER A 1 77 ? 13.432 -27.699 23.764 1.00 28.78 78 SER A C 1
ATOM 614 O O . SER A 1 77 ? 14.437 -27.526 23.067 1.00 28.96 78 SER A O 1
ATOM 617 N N . HIS A 1 78 ? 13.243 -27.051 24.913 1.00 28.40 79 HIS A N 1
ATOM 618 C CA . HIS A 1 78 ? 14.214 -26.089 25.446 1.00 32.16 79 HIS A CA 1
ATOM 619 C C . HIS A 1 78 ? 14.513 -24.965 24.451 1.00 29.73 79 HIS A C 1
ATOM 620 O O . HIS A 1 78 ? 15.650 -24.503 24.342 1.00 30.23 79 HIS A O 1
ATOM 627 N N . LYS A 1 79 ? 13.496 -24.514 23.713 1.00 21.87 80 LYS A N 1
ATOM 628 C CA . LYS A 1 79 ? 13.678 -23.449 22.727 1.00 18.89 80 LYS A CA 1
ATOM 629 C C . LYS A 1 79 ? 13.342 -22.093 23.340 1.00 21.34 80 LYS A C 1
ATOM 630 O O . LYS A 1 79 ? 12.264 -21.920 23.920 1.00 23.52 80 LYS A O 1
ATOM 636 N N . LEU A 1 80 ? 14.249 -21.125 23.194 1.00 16.53 81 LEU A N 1
ATOM 637 C CA . LEU A 1 80 ? 13.895 -19.746 23.518 1.00 16.69 81 LEU A CA 1
ATOM 638 C C . LEU A 1 80 ? 12.986 -19.182 22.433 1.00 16.90 81 LEU A C 1
ATOM 639 O O . LEU A 1 80 ? 13.214 -19.409 21.245 1.00 17.57 81 LEU A O 1
ATOM 644 N N . VAL A 1 81 ? 11.967 -18.425 22.835 1.00 16.55 82 VAL A N 1
ATOM 645 C CA . VAL A 1 81 ? 10.904 -18.012 21.915 1.00 15.60 82 VAL A CA 1
ATOM 646 C C . VAL A 1 81 ? 10.995 -16.520 21.621 1.00 15.44 82 VAL A C 1
ATOM 647 O O . VAL A 1 81 ? 10.972 -15.689 22.537 1.00 15.18 82 VAL A O 1
ATOM 651 N N . ARG A 1 82 ? 11.036 -16.172 20.336 1.00 13.67 83 ARG A N 1
ATOM 652 C CA . ARG A 1 82 ? 10.817 -14.790 19.906 1.00 13.45 83 ARG A CA 1
ATOM 653 C C . ARG A 1 82 ? 9.320 -14.636 19.699 1.00 15.60 83 ARG A C 1
ATOM 654 O O . ARG A 1 82 ? 8.776 -15.085 18.683 1.00 16.63 83 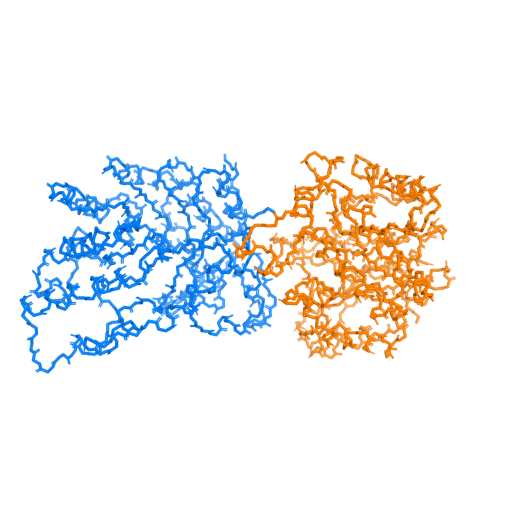ARG A O 1
ATOM 662 N N . CYS A 1 83 ? 8.646 -14.003 20.642 1.00 14.36 84 CYS A N 1
ATOM 663 C CA . CYS A 1 83 ? 7.215 -13.778 20.474 1.00 14.63 84 CYS A CA 1
ATOM 664 C C . CYS A 1 83 ? 6.983 -12.716 19.407 1.00 16.12 84 CYS A C 1
ATOM 665 O O . CYS A 1 83 ? 7.732 -11.736 19.302 1.00 14.80 84 CYS A O 1
ATOM 668 N N . HIS A 1 84 ? 5.970 -12.952 18.573 1.00 17.20 85 HIS A N 1
ATOM 669 C CA . HIS A 1 84 ? 5.816 -12.214 17.330 1.00 13.86 85 HIS A CA 1
ATOM 670 C C . HIS A 1 84 ? 4.343 -12.218 16.943 1.00 15.62 85 HIS A C 1
ATOM 671 O O . HIS A 1 84 ? 3.755 -13.299 16.902 1.00 18.75 85 HIS A O 1
ATOM 678 N N . ASN A 1 85 ? 3.723 -11.055 16.682 1.00 16.17 86 ASN A N 1
ATOM 679 C CA . ASN A 1 85 ? 4.216 -9.695 16.895 1.00 16.86 86 ASN A CA 1
ATOM 680 C C . ASN A 1 85 ? 3.018 -8.882 17.422 1.00 17.17 86 ASN A C 1
ATOM 681 O O . ASN A 1 85 ? 1.874 -9.332 17.310 1.00 17.68 86 ASN A O 1
ATOM 686 N N . LEU A 1 86 ? 3.260 -7.695 17.979 1.00 16.31 87 LEU A N 1
ATOM 687 C CA . LEU A 1 86 ? 2.169 -6.946 18.603 1.00 14.91 87 LEU A CA 1
ATOM 688 C C . LEU A 1 86 ? 1.480 -6.001 17.623 1.00 18.31 87 LEU A C 1
ATOM 689 O O . LEU A 1 86 ? 0.287 -6.163 17.339 1.00 17.55 87 LEU A O 1
ATOM 694 N N . ILE A 1 87 ? 2.206 -5.011 17.114 1.00 15.76 88 ILE A N 1
ATOM 695 C CA . ILE A 1 87 ? 1.617 -3.976 16.269 1.00 15.92 88 ILE A CA 1
ATOM 696 C C . ILE A 1 87 ? 2.177 -4.089 14.855 1.00 18.19 88 ILE A C 1
ATOM 697 O O . ILE A 1 87 ? 3.385 -3.955 14.636 1.00 18.40 88 ILE A O 1
ATOM 702 N N . TRP A 1 88 ? 1.279 -4.296 13.894 1.00 17.35 89 TRP A N 1
ATOM 703 C CA . TRP A 1 88 ? 1.616 -4.578 12.504 1.00 17.02 89 TRP A CA 1
ATOM 704 C C . TRP A 1 88 ? 0.449 -4.137 11.637 1.00 19.45 89 TRP A C 1
ATOM 705 O O . TRP A 1 88 ? -0.704 -4.189 12.069 1.00 21.36 89 TRP A O 1
ATOM 716 N N . GLN A 1 89 ? 0.746 -3.746 10.395 1.00 19.41 90 GLN A N 1
ATOM 717 C CA . GLN A 1 89 ? -0.325 -3.306 9.499 1.00 21.52 90 GLN A CA 1
ATOM 718 C C . GLN A 1 89 ? -1.164 -4.444 8.927 1.00 25.03 90 GLN A C 1
ATOM 719 O O . GLN A 1 89 ? -2.303 -4.192 8.511 1.00 25.22 90 GLN A O 1
ATOM 725 N N . SER A 1 90 ? -0.645 -5.673 8.886 1.00 22.26 91 SER A N 1
ATOM 726 C CA . SER A 1 90 ? -1.254 -6.759 8.131 1.00 24.13 91 SER A CA 1
ATOM 727 C C . SER A 1 90 ? -1.966 -7.769 9.022 1.00 26.49 91 SER A C 1
ATOM 728 O O . SER A 1 90 ? -1.758 -7.830 10.235 1.00 23.72 91 SER A O 1
ATOM 731 N N . GLU A 1 91 ? -2.793 -8.592 8.368 1.00 24.62 92 GLU A N 1
ATOM 732 C CA . GLU A 1 91 ? -3.504 -9.705 8.997 1.00 23.52 92 GLU A CA 1
ATOM 733 C C . GLU A 1 91 ? -4.319 -9.233 10.202 1.00 26.49 92 GLU A C 1
ATOM 734 O O . GLU A 1 91 ? -4.496 -9.967 11.169 1.00 27.44 92 GLU A O 1
ATOM 740 N N . LEU A 1 92 ? -4.847 -7.986 10.142 1.00 23.12 93 LEU A N 1
ATOM 741 C CA . LEU A 1 92 ? -5.622 -7.452 11.257 1.00 22.92 93 LEU A CA 1
ATOM 742 C C . LEU A 1 92 ? -7.067 -7.938 11.204 1.00 27.87 93 LEU A C 1
ATOM 743 O O . LEU A 1 92 ? -7.616 -8.159 10.123 1.00 26.96 93 LEU A O 1
ATOM 748 N N . PRO A 1 93 ? -7.707 -8.085 12.359 1.00 25.87 94 PRO A N 1
ATOM 749 C CA . PRO A 1 93 ? -9.104 -8.521 12.381 1.00 27.14 94 PRO A CA 1
ATOM 750 C C . PRO A 1 93 ? -10.039 -7.415 11.915 1.00 29.78 94 PRO A C 1
ATOM 751 O O . PRO A 1 93 ? -9.711 -6.225 11.930 1.00 27.32 94 PRO A O 1
ATOM 755 N N . THR A 1 94 ? -11.246 -7.837 11.525 1.00 30.28 95 THR A N 1
ATOM 756 C CA . THR A 1 94 ? -12.197 -6.908 10.925 1.00 32.72 95 THR A CA 1
ATOM 757 C C . THR A 1 94 ? -12.609 -5.800 11.888 1.00 31.23 95 THR A C 1
ATOM 758 O O . THR A 1 94 ? -12.864 -4.672 11.453 1.00 33.42 95 THR A O 1
ATOM 762 N N . TRP A 1 95 ? -12.663 -6.080 13.196 1.00 27.73 96 TRP A N 1
ATOM 763 C CA . TRP A 1 95 ? -13.061 -5.016 14.117 1.00 26.83 96 TRP A CA 1
ATOM 764 C C . TRP A 1 95 ? -12.063 -3.869 14.135 1.00 27.30 96 TRP A C 1
ATOM 765 O O . TRP A 1 95 ? -12.421 -2.755 14.524 1.00 29.11 96 TRP A O 1
ATOM 776 N N . VAL A 1 96 ? -10.828 -4.106 13.701 1.00 26.79 97 VAL A N 1
ATOM 777 C CA . VAL A 1 96 ? -9.878 -3.014 13.548 1.00 26.01 97 VAL A CA 1
ATOM 778 C C . VAL A 1 96 ? -9.977 -2.394 12.161 1.00 28.62 97 VAL A C 1
ATOM 779 O O . VAL A 1 96 ? -10.017 -1.170 12.033 1.00 29.20 97 VAL A O 1
ATOM 783 N N . THR A 1 97 ? -10.034 -3.229 11.112 1.00 32.48 98 THR A N 1
ATOM 784 C CA . THR A 1 97 ? -9.987 -2.707 9.747 1.00 32.70 98 THR A CA 1
ATOM 785 C C . THR A 1 97 ? -11.308 -2.063 9.343 1.00 35.55 98 THR A C 1
ATOM 786 O O . THR A 1 97 ? -11.309 -1.010 8.699 1.00 40.02 98 THR A O 1
ATOM 790 N N . ASN A 1 98 ? -12.438 -2.665 9.706 1.00 36.70 99 ASN A N 1
ATOM 791 C CA . ASN A 1 98 ? -13.754 -2.172 9.306 1.00 40.78 99 ASN A CA 1
ATOM 792 C C . ASN A 1 98 ? -14.606 -1.887 10.541 1.00 34.86 99 ASN A C 1
ATOM 793 O O . ASN A 1 98 ? -15.605 -2.570 10.787 1.00 41.82 99 ASN A O 1
ATOM 798 N N . PRO A 1 99 ? -14.261 -0.873 11.331 1.00 36.35 100 PRO A N 1
ATOM 799 C CA . PRO A 1 99 ? -15.085 -0.531 12.492 1.00 39.01 100 PRO A CA 1
ATOM 800 C C . PRO A 1 99 ? -16.371 0.153 12.057 1.00 40.70 100 PRO A C 1
ATOM 801 O O . PRO A 1 99 ? -16.430 0.802 11.009 1.00 45.56 100 PRO A O 1
ATOM 805 N N . THR A 1 100 ? -17.411 0.001 12.878 1.00 43.99 101 THR A N 1
ATOM 806 C CA . THR A 1 100 ? -18.660 0.699 12.594 1.00 48.75 101 THR A CA 1
ATOM 807 C C . THR A 1 100 ? -18.531 2.198 12.835 1.00 49.38 101 THR A C 1
ATOM 808 O O . THR A 1 100 ? -19.202 2.993 12.165 1.00 54.14 101 THR A O 1
ATOM 812 N N . THR A 1 101 ? -17.680 2.603 13.773 1.00 47.94 102 THR A N 1
ATOM 813 C CA . THR A 1 101 ? -17.413 4.009 14.037 1.00 47.82 102 THR A CA 1
ATOM 814 C C . THR A 1 101 ? -15.919 4.268 13.883 1.00 43.92 102 THR A C 1
ATOM 815 O O . THR A 1 101 ? -15.096 3.504 14.404 1.00 44.52 102 THR A O 1
ATOM 819 N N . ASN A 1 102 ? -15.581 5.334 13.155 1.00 43.95 103 ASN A N 1
ATOM 820 C CA . ASN A 1 102 ? -14.192 5.656 12.842 1.00 44.26 103 ASN A CA 1
ATOM 821 C C . ASN A 1 102 ? -13.345 5.738 14.108 1.00 38.87 103 ASN A C 1
ATOM 822 O O . ASN A 1 102 ? -13.773 6.292 15.123 1.00 39.04 103 ASN A O 1
ATOM 827 N N . TRP A 1 103 ? -12.136 5.179 14.045 1.00 34.80 104 TRP A N 1
ATOM 828 C CA . TRP A 1 103 ? -11.190 5.378 15.134 1.00 34.41 104 TRP A CA 1
ATOM 829 C C . TRP A 1 103 ? -10.807 6.849 15.224 1.00 35.12 104 TRP A C 1
ATOM 830 O O . TRP A 1 103 ? -10.835 7.584 14.232 1.00 36.14 104 TRP A O 1
ATOM 841 N N . THR A 1 104 ? -10.455 7.275 16.431 1.00 32.41 105 THR A N 1
ATOM 842 C CA . THR A 1 104 ? -9.787 8.542 16.675 1.00 28.21 105 THR A CA 1
ATOM 843 C C . THR A 1 104 ? -8.395 8.248 17.218 1.00 30.55 105 THR A C 1
ATOM 844 O O . THR A 1 104 ? -8.087 7.110 17.585 1.00 28.98 105 THR A O 1
ATOM 848 N N . ASN A 1 105 ? -7.537 9.274 17.234 1.00 30.06 106 ASN A N 1
ATOM 849 C CA . ASN A 1 105 ? -6.235 9.126 17.877 1.00 27.95 106 ASN A CA 1
ATOM 850 C C . ASN A 1 105 ? -6.402 8.571 19.284 1.00 29.10 106 ASN A C 1
ATOM 851 O O . ASN A 1 105 ? -5.710 7.626 19.679 1.00 28.06 106 ASN A O 1
ATOM 856 N N . GLU A 1 106 ? -7.369 9.097 20.030 1.00 29.01 107 GLU A N 1
ATOM 857 C CA . GLU A 1 106 ? -7.565 8.645 21.401 1.00 28.89 107 GLU A CA 1
ATOM 858 C C . GLU A 1 106 ? -7.995 7.182 21.460 1.00 29.70 107 GLU A C 1
ATOM 859 O O . GLU A 1 106 ? -7.432 6.395 22.230 1.00 27.53 107 GLU A O 1
ATOM 865 N N . THR A 1 107 ? -8.979 6.785 20.650 1.00 29.09 108 THR A N 1
ATOM 866 C CA . THR A 1 107 ? -9.530 5.445 20.836 1.00 28.26 108 THR A CA 1
ATOM 867 C C . THR A 1 107 ? -8.629 4.362 20.244 1.00 24.77 108 THR A C 1
ATOM 868 O O . THR A 1 107 ? -8.520 3.275 20.821 1.00 24.56 108 THR A O 1
ATOM 872 N N . LEU A 1 108 ? -7.974 4.619 19.105 1.00 24.98 109 LEU A N 1
ATOM 873 C CA . LEU A 1 108 ? -7.034 3.622 18.589 1.00 25.22 109 LEU A CA 1
ATOM 874 C C . LEU A 1 108 ? -5.764 3.575 19.426 1.00 24.92 109 LEU A C 1
ATOM 875 O O . LEU A 1 108 ? -5.154 2.503 19.566 1.00 22.10 109 LEU A O 1
ATOM 880 N N . SER A 1 109 ? -5.357 4.709 20.003 1.00 24.02 110 SER A N 1
ATOM 881 C CA . SER A 1 109 ? -4.226 4.688 20.924 1.00 22.10 110 SER A CA 1
ATOM 882 C C . SER A 1 109 ? -4.491 3.741 22.082 1.00 21.48 110 SER A C 1
ATOM 883 O O . SER A 1 109 ? -3.619 2.950 22.457 1.00 21.68 110 SER A O 1
ATOM 886 N N . LYS A 1 110 ? -5.684 3.816 22.671 1.00 21.82 111 LYS A N 1
ATOM 887 C CA . LYS A 1 110 ? -6.006 2.925 23.781 1.00 22.31 111 LYS A CA 1
ATOM 888 C C . LYS A 1 110 ? -6.123 1.475 23.319 1.00 20.56 111 LYS A C 1
ATOM 889 O O . LYS A 1 110 ? -5.738 0.560 24.058 1.00 21.31 111 LYS A O 1
ATOM 895 N N . VAL A 1 111 ? -6.599 1.242 22.091 1.00 20.56 112 VAL A N 1
ATOM 896 C CA . VAL A 1 111 ? -6.602 -0.117 21.546 1.00 19.72 112 VAL A CA 1
ATOM 897 C C . VAL A 1 111 ? -5.181 -0.660 21.492 1.00 18.96 112 VAL A C 1
ATOM 898 O O . VAL A 1 111 ? -4.901 -1.787 21.932 1.00 19.88 112 VAL A O 1
ATOM 902 N N . LEU A 1 112 ? -4.263 0.151 20.956 1.00 19.59 113 LEU A N 1
ATOM 903 C CA . LEU A 1 112 ? -2.858 -0.230 20.852 1.00 18.13 113 LEU A CA 1
ATOM 904 C C . LEU A 1 112 ? -2.263 -0.485 22.228 1.00 19.83 113 LEU A C 1
ATOM 905 O O . LEU A 1 112 ? -1.603 -1.508 22.451 1.00 17.86 113 LEU A O 1
ATOM 910 N N . GLN A 1 113 ? -2.489 0.442 23.166 1.00 21.14 114 GLN A N 1
ATOM 911 C CA . GLN A 1 113 ? -1.922 0.281 24.500 1.00 19.49 114 GLN A CA 1
ATOM 912 C C . GLN A 1 113 ? -2.439 -0.983 25.166 1.00 19.50 114 GLN A C 1
ATOM 913 O O . GLN A 1 113 ? -1.673 -1.726 25.789 1.00 19.17 114 GLN A O 1
ATOM 919 N N . ASN A 1 114 ? -3.741 -1.245 25.045 1.00 19.08 115 ASN A N 1
ATOM 920 C CA . ASN A 1 114 ? -4.311 -2.411 25.708 1.00 19.06 115 ASN A CA 1
ATOM 921 C C . ASN A 1 114 ? -3.763 -3.705 25.119 1.00 17.65 115 ASN A C 1
ATOM 922 O O . ASN A 1 114 ? -3.449 -4.648 25.856 1.00 19.03 115 ASN A O 1
ATOM 927 N N . HIS A 1 115 ? -3.669 -3.781 23.785 1.00 17.56 116 HIS A N 1
ATOM 928 C CA . HIS A 1 115 ? -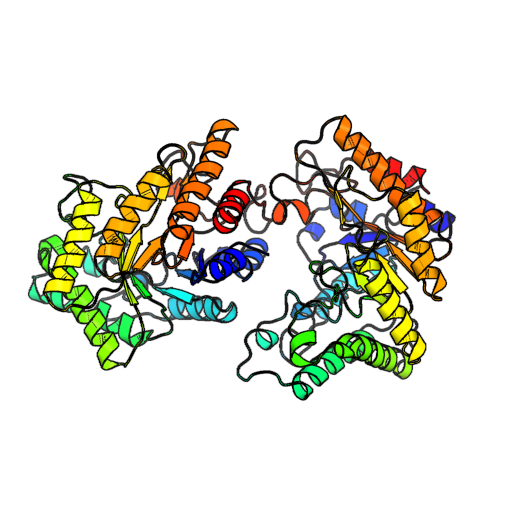3.178 -5.006 23.163 1.00 15.25 116 HIS A CA 1
ATOM 929 C C . HIS A 1 115 ? -1.736 -5.279 23.568 1.00 17.69 116 HIS A C 1
ATOM 930 O O . HIS A 1 115 ? -1.384 -6.389 23.980 1.00 16.51 116 HIS A O 1
ATOM 937 N N . VAL A 1 116 ? -0.893 -4.260 23.466 1.00 17.27 117 VAL A N 1
ATOM 938 C CA . VAL A 1 116 ? 0.510 -4.405 23.839 1.00 16.79 117 VAL A CA 1
ATOM 939 C C . VAL A 1 116 ? 0.635 -4.791 25.308 1.00 15.44 117 VAL A C 1
ATOM 940 O O . VAL A 1 116 ? 1.332 -5.758 25.657 1.00 16.37 117 VAL A O 1
ATOM 944 N N . TYR A 1 117 ? -0.022 -4.034 26.195 1.00 16.60 118 TYR A N 1
ATOM 945 C CA . TYR A 1 117 ? 0.183 -4.250 27.626 1.00 16.41 118 TYR A CA 1
ATOM 946 C C . TYR A 1 117 ? -0.323 -5.621 28.050 1.00 17.54 118 TYR A C 1
ATOM 947 O O . TYR A 1 117 ? 0.326 -6.318 28.842 1.00 17.53 118 TYR A O 1
ATOM 956 N N . THR A 1 118 ? -1.483 -6.022 27.529 1.00 16.54 119 THR A N 1
ATOM 957 C CA . THR A 1 118 ? -2.055 -7.308 27.901 1.00 17.15 119 THR A CA 1
ATOM 958 C C . THR A 1 118 ? -1.198 -8.467 27.407 1.00 16.29 119 THR A C 1
ATOM 959 O O . THR A 1 118 ? -0.948 -9.416 28.155 1.00 16.31 119 THR A O 1
ATOM 963 N N . LEU A 1 119 ? -0.731 -8.421 26.162 1.00 16.35 120 LEU A N 1
ATOM 964 C CA . LEU A 1 119 ? -0.003 -9.571 25.647 1.00 16.11 120 LEU A CA 1
ATOM 965 C C . LEU A 1 119 ? 1.339 -9.730 26.349 1.00 14.44 120 LEU A C 1
ATOM 966 O O . LEU A 1 119 ? 1.743 -10.849 26.686 1.00 16.81 120 LEU A O 1
ATOM 971 N N . VAL A 1 120 ? 2.042 -8.615 26.561 1.00 15.37 121 VAL A N 1
ATOM 972 C CA . VAL A 1 120 ? 3.353 -8.683 27.193 1.00 15.83 121 VAL A CA 1
ATOM 973 C C . VAL A 1 120 ? 3.205 -9.119 28.644 1.00 16.27 121 VAL A C 1
ATOM 974 O O . VAL A 1 120 ? 3.943 -9.989 29.122 1.00 16.73 121 VAL A O 1
ATOM 978 N N . SER A 1 121 ? 2.224 -8.551 29.350 1.00 16.67 122 SER A N 1
ATOM 979 C CA . SER A 1 121 ? 1.988 -8.924 30.741 1.00 16.71 122 SER A CA 1
ATOM 980 C C . SER A 1 121 ? 1.538 -10.366 30.868 1.00 17.94 122 SER A C 1
ATOM 981 O O . SER A 1 121 ? 1.945 -11.069 31.803 1.00 19.13 122 SER A O 1
ATOM 984 N N . HIS A 1 122 ? 0.644 -10.816 29.988 1.00 17.07 123 HIS A N 1
ATOM 985 C CA . HIS A 1 122 ? 0.116 -12.165 30.147 1.00 17.48 123 HIS A CA 1
ATOM 986 C C . HIS A 1 122 ? 1.191 -13.231 29.956 1.00 18.26 123 HIS A C 1
ATOM 987 O O . HIS A 1 122 ? 1.271 -14.188 30.737 1.00 20.10 123 HIS A O 1
ATOM 994 N N . PHE A 1 123 ? 1.991 -13.125 28.885 1.00 17.13 124 PHE A N 1
ATOM 995 C CA . PHE A 1 123 ? 2.924 -14.205 28.590 1.00 16.86 124 PHE A CA 1
ATOM 996 C C . PHE A 1 123 ? 4.228 -14.089 29.363 1.00 16.89 124 PHE A C 1
ATOM 997 O O . PHE A 1 123 ? 4.949 -15.086 29.475 1.00 18.50 124 PHE A O 1
ATOM 1005 N N . GLY A 1 124 ? 4.529 -12.905 29.889 1.00 18.36 125 GLY A N 1
ATOM 1006 C CA . GLY A 1 124 ? 5.691 -12.737 30.749 1.00 17.87 125 GLY A CA 1
ATOM 1007 C C . GLY A 1 124 ? 6.963 -13.265 30.126 1.00 20.18 125 GLY A C 1
ATOM 1008 O O . GLY A 1 124 ? 7.231 -13.084 28.934 1.00 18.75 125 GLY A O 1
ATOM 1009 N N . ASP A 1 125 ? 7.754 -13.955 30.941 1.00 17.93 126 ASP A N 1
ATOM 1010 C CA . ASP A 1 125 ? 9.054 -14.433 30.499 1.00 16.89 126 ASP A CA 1
ATOM 1011 C C . ASP A 1 125 ? 8.987 -15.760 29.764 1.00 17.83 126 ASP A C 1
ATOM 1012 O O . ASP A 1 125 ? 10.038 -16.337 29.463 1.00 19.43 126 ASP A O 1
ATOM 1017 N N . GLN A 1 126 ? 7.790 -16.237 29.404 1.00 16.85 127 GLN A N 1
ATOM 1018 C CA . GLN A 1 126 ? 7.738 -17.288 28.397 1.00 18.56 127 GLN A CA 1
ATOM 1019 C C . GLN A 1 126 ? 8.334 -16.817 27.077 1.00 17.84 127 GLN A C 1
ATOM 1020 O O . GLN A 1 126 ? 8.767 -17.652 26.279 1.00 19.53 127 GLN A O 1
ATOM 1026 N N . CYS A 1 127 ? 8.333 -15.508 26.838 1.00 18.62 128 CYS A N 1
ATOM 1027 C CA . CYS A 1 127 ? 8.958 -14.887 25.675 1.00 17.57 128 CYS A CA 1
ATOM 1028 C C . CYS A 1 127 ? 10.370 -14.442 26.030 1.00 18.18 128 CYS A C 1
ATOM 1029 O O . CYS A 1 127 ? 10.569 -13.751 27.035 1.00 19.67 128 CYS A O 1
ATOM 1032 N N . TYR A 1 128 ? 11.344 -14.817 25.198 1.00 15.93 129 TYR A N 1
ATOM 1033 C CA . TYR A 1 128 ? 12.660 -14.185 25.289 1.00 15.84 129 TYR A CA 1
ATOM 1034 C C . TYR A 1 128 ? 12.583 -12.722 24.854 1.00 15.55 129 TYR A C 1
ATOM 1035 O O . TYR A 1 128 ? 13.218 -11.842 25.456 1.00 15.96 129 TYR A O 1
ATOM 1044 N N . SER A 1 129 ? 11.811 -12.453 23.804 1.00 15.52 130 SER A N 1
ATOM 1045 C CA . SER A 1 129 ? 11.642 -11.124 23.242 1.00 14.03 130 SER A CA 1
ATOM 1046 C C . SER A 1 129 ? 10.244 -11.019 22.653 1.00 14.66 130 SER A C 1
ATOM 1047 O O . SER A 1 129 ? 9.569 -12.030 22.415 1.00 16.06 130 SER A O 1
ATOM 1050 N N . TRP A 1 130 ? 9.822 -9.778 22.429 1.00 13.99 131 TRP A N 1
ATOM 1051 C CA . TRP A 1 130 ? 8.662 -9.469 21.598 1.00 15.25 131 TRP A CA 1
ATOM 1052 C C . TRP A 1 130 ? 9.093 -8.624 20.417 1.00 15.66 131 TRP A C 1
ATOM 1053 O O . TRP A 1 130 ? 9.890 -7.689 20.574 1.00 16.31 131 TRP A O 1
ATOM 1064 N N . ASP A 1 131 ? 8.528 -8.925 19.242 1.00 15.21 132 ASP A N 1
ATOM 1065 C CA . ASP A 1 131 ? 8.548 -7.983 18.124 1.00 14.11 132 ASP A CA 1
ATOM 1066 C C . ASP A 1 131 ? 7.390 -7.022 18.374 1.00 16.53 132 ASP A C 1
ATOM 1067 O O . ASP A 1 131 ? 6.228 -7.315 18.057 1.00 15.78 132 ASP A O 1
ATOM 1072 N N . VAL A 1 132 ? 7.717 -5.889 18.992 1.00 15.18 133 VAL A N 1
ATOM 1073 C CA . VAL A 1 132 ? 6.701 -4.968 19.492 1.00 15.59 133 VAL A CA 1
ATOM 1074 C C . VAL A 1 132 ? 6.047 -4.227 18.337 1.00 15.68 133 VAL A C 1
ATOM 1075 O O . VAL A 1 132 ? 4.815 -4.105 18.270 1.00 15.97 133 VAL A O 1
ATOM 1079 N N . VAL A 1 133 ? 6.855 -3.688 17.430 1.00 17.03 134 VAL A N 1
ATOM 1080 C CA . VAL A 1 133 ? 6.359 -3.098 16.195 1.00 16.49 134 VAL A CA 1
ATOM 1081 C C . VAL A 1 133 ? 7.015 -3.828 15.035 1.00 15.55 134 VAL A C 1
ATOM 1082 O O . VAL A 1 133 ? 8.225 -4.093 15.059 1.00 15.64 134 VAL A O 1
ATOM 1086 N N . ASN A 1 134 ? 6.205 -4.170 14.030 1.00 16.18 135 ASN A N 1
ATOM 1087 C CA . ASN A 1 134 ? 6.631 -4.929 12.859 1.00 16.43 135 ASN A CA 1
ATOM 1088 C C . ASN A 1 134 ? 6.426 -4.065 11.625 1.00 19.25 135 ASN A C 1
ATOM 1089 O O . ASN A 1 134 ? 5.296 -3.650 11.350 1.00 18.39 135 ASN A O 1
ATOM 1094 N N . GLU A 1 135 ? 7.515 -3.772 10.906 1.00 16.60 136 GLU A N 1
ATOM 1095 C CA . GLU A 1 135 ? 7.428 -3.216 9.547 1.00 16.95 136 GLU A CA 1
ATOM 1096 C C . GLU A 1 135 ? 6.694 -1.872 9.512 1.00 17.90 136 GLU A C 1
ATOM 1097 O O . GLU A 1 135 ? 5.759 -1.679 8.735 1.00 19.57 136 GLU A O 1
ATOM 1103 N N . ALA A 1 136 ? 7.159 -0.925 10.333 1.00 18.85 137 ALA A N 1
ATOM 1104 C CA . ALA A 1 136 ? 6.594 0.420 10.383 1.00 20.06 137 ALA A CA 1
ATOM 1105 C C . ALA A 1 136 ? 7.088 1.304 9.251 1.00 22.23 137 ALA A C 1
ATOM 1106 O O . ALA A 1 136 ? 6.541 2.396 9.049 1.00 22.79 137 ALA A O 1
ATOM 1108 N N . LEU A 1 137 ? 8.111 0.881 8.526 1.00 18.23 138 LEU A N 1
ATOM 1109 C CA . LEU A 1 137 ? 8.757 1.746 7.554 1.00 20.82 138 LEU A CA 1
ATOM 1110 C C . LEU A 1 137 ? 8.313 1.402 6.134 1.00 21.41 138 LEU A C 1
ATOM 1111 O O . LEU A 1 137 ? 8.020 0.251 5.801 1.00 20.07 138 LEU A O 1
ATOM 1116 N N . SER A 1 138 ? 8.241 2.435 5.301 1.00 24.29 139 SER A N 1
ATOM 1117 C CA . SER A 1 138 ? 7.820 2.296 3.917 1.00 24.65 139 SER A CA 1
ATOM 1118 C C . SER A 1 138 ? 8.994 1.887 3.027 1.00 24.88 139 SER A C 1
ATOM 1119 O O . SER A 1 138 ? 10.165 2.086 3.364 1.00 23.83 139 SER A O 1
ATOM 1122 N N . ASP A 1 139 ? 8.660 1.312 1.866 1.00 24.74 140 ASP A N 1
ATOM 1123 C CA . ASP A 1 139 ? 9.647 1.069 0.817 1.00 29.02 140 ASP A CA 1
ATOM 1124 C C . ASP A 1 139 ? 9.699 2.182 -0.226 1.00 35.85 140 ASP A C 1
ATOM 1125 O O . ASP A 1 139 ? 10.586 2.159 -1.089 1.00 32.52 140 ASP A O 1
ATOM 1130 N N . ASP A 1 140 ? 8.780 3.152 -0.168 1.00 36.30 141 ASP A N 1
ATOM 1131 C CA . ASP A 1 140 ? 8.635 4.161 -1.217 1.00 39.29 141 ASP A CA 1
ATOM 1132 C C . ASP A 1 140 ? 7.851 5.359 -0.688 1.00 36.85 141 ASP A C 1
ATOM 1133 O O . ASP A 1 140 ? 6.617 5.299 -0.596 1.00 41.45 141 ASP A O 1
ATOM 1138 N N . PRO A 1 141 ? 8.520 6.466 -0.324 1.00 39.03 142 PRO A N 1
ATOM 1139 C CA . PRO A 1 141 ? 9.976 6.647 -0.275 1.00 38.60 142 PRO A CA 1
ATOM 1140 C C . PRO A 1 141 ? 10.600 5.787 0.818 1.00 35.79 142 PRO A C 1
ATOM 1141 O O . PRO A 1 141 ? 10.007 5.698 1.887 1.00 30.76 142 PRO A O 1
ATOM 1145 N N . ALA A 1 142 ? 11.766 5.188 0.551 1.00 34.02 143 ALA A N 1
ATOM 1146 C CA . ALA A 1 142 ? 12.328 4.190 1.461 1.00 34.28 143 ALA A CA 1
ATOM 1147 C C . ALA A 1 142 ? 12.398 4.686 2.904 1.00 33.22 143 ALA A C 1
ATOM 1148 O O . ALA A 1 142 ? 12.084 3.941 3.840 1.00 38.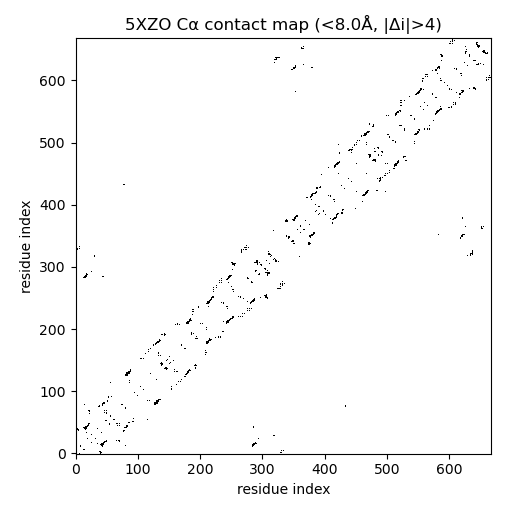59 143 ALA A O 1
ATOM 1150 N N . GLY A 1 143 ? 12.798 5.937 3.115 1.00 37.05 144 GLY A N 1
ATOM 1151 C CA . GLY A 1 143 ? 12.982 6.407 4.482 1.00 37.07 144 GLY A CA 1
ATOM 1152 C C . GLY A 1 143 ? 11.702 6.490 5.305 1.00 36.10 144 GLY A C 1
ATOM 1153 O O . GLY A 1 143 ? 11.731 6.322 6.529 1.00 35.03 144 GLY A O 1
ATOM 1154 N N . SER A 1 144 ? 10.569 6.730 4.661 1.00 31.40 145 SER A N 1
ATOM 1155 C CA . SER A 1 144 ? 9.428 7.272 5.387 1.00 30.09 145 SER A CA 1
ATOM 1156 C C . SER A 1 144 ? 8.672 6.193 6.169 1.00 26.80 145 SER A C 1
ATOM 1157 O O . SER A 1 144 ? 8.904 4.990 6.025 1.00 25.76 145 SER A O 1
ATOM 1160 N N . TYR A 1 145 ? 7.739 6.650 7.005 1.00 25.20 146 TYR A N 1
ATOM 1161 C CA . TYR A 1 145 ? 6.843 5.735 7.695 1.00 21.82 146 TYR A CA 1
ATOM 1162 C C . TYR A 1 145 ? 5.805 5.192 6.726 1.00 26.93 146 TYR A C 1
ATOM 1163 O O . TYR A 1 145 ? 5.313 5.912 5.852 1.00 26.83 146 TYR A O 1
ATOM 1172 N N . GLN A 1 146 ? 5.455 3.918 6.889 1.00 23.11 147 GLN A N 1
ATOM 1173 C CA . GLN A 1 146 ? 4.449 3.326 6.029 1.00 22.56 147 GLN A CA 1
ATOM 1174 C C . GLN A 1 146 ? 3.056 3.738 6.486 1.00 28.90 147 GLN A C 1
ATOM 1175 O O . GLN A 1 146 ? 2.774 3.858 7.683 1.00 25.72 147 GLN A O 1
ATOM 1181 N N . ASN A 1 147 ? 2.196 3.995 5.515 1.00 27.11 148 ASN A N 1
ATOM 1182 C CA . ASN A 1 147 ? 0.816 4.317 5.820 1.00 28.61 148 ASN A CA 1
ATOM 1183 C C . ASN A 1 147 ? 0.080 3.043 6.203 1.00 30.33 148 ASN A C 1
ATOM 1184 O O . ASN A 1 147 ? 0.104 2.053 5.466 1.00 30.23 148 ASN A O 1
ATOM 1189 N N . ASN A 1 148 ? -0.529 3.060 7.383 1.00 25.83 149 ASN A N 1
ATOM 1190 C CA . ASN A 1 148 ? -1.346 1.959 7.873 1.00 26.44 149 ASN A CA 1
ATOM 1191 C C . ASN A 1 148 ? -2.307 2.561 8.890 1.00 27.05 149 ASN A C 1
ATOM 1192 O O . ASN A 1 148 ? -2.271 3.767 9.150 1.00 25.47 149 ASN A O 1
ATOM 1197 N N . ILE A 1 149 ? -3.175 1.722 9.463 1.00 25.24 150 ILE A N 1
ATOM 1198 C CA . ILE A 1 149 ? -4.235 2.259 10.318 1.00 25.93 150 ILE A CA 1
ATOM 1199 C C . ILE A 1 149 ? -3.645 2.932 11.553 1.00 25.89 150 ILE A C 1
ATOM 1200 O O . ILE A 1 149 ? -4.156 3.962 12.015 1.00 22.97 150 ILE A O 1
ATOM 1205 N N . TRP A 1 150 ? -2.549 2.380 12.095 1.00 22.83 151 TRP A N 1
ATOM 1206 C CA . TRP A 1 150 ? -1.920 2.972 13.274 1.00 22.07 151 TRP A CA 1
ATOM 1207 C C . TRP A 1 150 ? -1.291 4.318 12.941 1.00 22.59 151 TRP A C 1
ATOM 1208 O O . TRP A 1 150 ? -1.499 5.307 13.656 1.00 23.89 151 TRP A O 1
ATOM 1219 N N . PHE A 1 151 ? -0.504 4.369 11.861 1.00 23.76 152 PHE A N 1
ATOM 1220 C CA . PHE A 1 151 ? 0.170 5.605 11.494 1.00 24.52 152 PHE A CA 1
ATOM 1221 C C . PHE A 1 151 ? -0.830 6.670 11.080 1.00 24.65 152 PHE A C 1
ATOM 1222 O O . PHE A 1 151 ? -0.699 7.836 11.465 1.00 25.26 152 PHE A O 1
ATOM 1230 N N . ASP A 1 152 ? -1.845 6.278 10.305 1.00 25.09 153 ASP A N 1
ATOM 1231 C CA . ASP A 1 152 ? -2.802 7.252 9.796 1.00 28.06 153 ASP A CA 1
ATOM 1232 C C . ASP A 1 152 ? -3.633 7.861 10.914 1.00 30.15 153 ASP A C 1
ATOM 1233 O O . ASP A 1 152 ? -4.032 9.029 10.818 1.00 27.59 153 ASP A O 1
ATOM 1238 N N . THR A 1 153 ? -3.898 7.097 11.978 1.00 27.24 154 THR A N 1
ATOM 1239 C CA . THR A 1 153 ? -4.759 7.552 13.068 1.00 27.75 154 THR A CA 1
ATOM 1240 C C . THR A 1 153 ? -3.982 8.182 14.220 1.00 27.56 154 THR A C 1
ATOM 1241 O O . THR A 1 153 ? -4.445 9.159 14.815 1.00 29.77 154 THR A O 1
ATOM 1245 N N . ILE A 1 154 ? -2.807 7.652 14.551 1.00 24.54 155 ILE A N 1
ATOM 1246 C CA . ILE A 1 154 ? -2.064 8.069 15.736 1.00 24.94 155 ILE A CA 1
ATOM 1247 C C . ILE A 1 154 ? -0.886 8.948 15.337 1.00 24.78 155 ILE A C 1
ATOM 1248 O O . ILE A 1 154 ? -0.438 9.803 16.114 1.00 28.45 155 ILE A O 1
ATOM 1253 N N . GLY A 1 155 ? -0.372 8.746 14.129 1.00 24.65 156 GLY A N 1
ATOM 1254 C CA . GLY A 1 155 ? 0.838 9.410 13.713 1.00 25.88 156 GLY A CA 1
ATOM 1255 C C . GLY A 1 155 ? 2.051 8.580 14.068 1.00 25.84 156 GLY A C 1
ATOM 1256 O O . GLY A 1 155 ? 1.933 7.489 14.632 1.00 23.42 156 GLY A O 1
ATOM 1257 N N . PRO A 1 156 ? 3.245 9.086 13.758 1.00 25.09 157 PRO A N 1
ATOM 1258 C CA . PRO A 1 156 ? 4.464 8.307 14.024 1.00 24.11 157 PRO A CA 1
ATOM 1259 C C . PRO A 1 156 ? 4.667 7.973 15.487 1.00 24.45 157 PRO A C 1
ATOM 1260 O O . PRO A 1 156 ? 5.451 7.067 15.792 1.00 24.92 157 PRO A O 1
ATOM 1264 N N . GLU A 1 157 ? 4.011 8.698 16.397 1.00 22.57 158 GLU A N 1
ATOM 1265 C CA . GLU A 1 157 ? 4.125 8.421 17.821 1.00 24.59 158 GLU A CA 1
ATOM 1266 C C . GLU A 1 157 ? 3.683 7.004 18.172 1.00 22.26 158 GLU A C 1
ATOM 1267 O O . GLU A 1 157 ? 4.066 6.508 19.239 1.00 24.86 158 GLU A O 1
ATOM 1273 N N . TYR A 1 158 ? 2.918 6.332 17.296 1.00 19.86 159 TYR A N 1
ATOM 1274 C CA . TYR A 1 158 ? 2.452 4.984 17.624 1.00 19.32 159 TYR A CA 1
ATOM 1275 C C . TYR A 1 158 ? 3.613 4.026 17.870 1.00 21.14 159 TYR A C 1
ATOM 1276 O O . TYR A 1 158 ? 3.473 3.087 18.660 1.00 19.12 159 TYR A O 1
ATOM 1285 N N . VAL A 1 159 ? 4.767 4.248 17.238 1.00 21.44 160 VAL A N 1
ATOM 1286 C CA . VAL A 1 159 ? 5.890 3.339 17.449 1.00 18.12 160 VAL A CA 1
ATOM 1287 C C . VAL A 1 159 ? 6.443 3.500 18.858 1.00 20.77 160 VAL A C 1
ATOM 1288 O O . VAL A 1 159 ? 6.566 2.523 19.608 1.00 20.13 160 VAL A O 1
ATOM 1292 N N . ALA A 1 160 ? 6.783 4.737 19.244 1.00 20.41 161 ALA A N 1
ATOM 1293 C CA . ALA A 1 160 ? 7.226 4.984 20.613 1.00 19.59 161 ALA A CA 1
ATOM 1294 C C . ALA A 1 160 ? 6.196 4.499 21.626 1.00 18.83 161 ALA A C 1
ATOM 1295 O O . ALA A 1 160 ? 6.550 3.921 22.667 1.00 21.23 161 ALA A O 1
ATOM 1297 N N . MET A 1 161 ? 4.920 4.749 21.346 1.00 19.35 162 MET A N 1
ATOM 1298 C CA . MET A 1 161 ? 3.857 4.363 22.264 1.00 19.93 162 MET A CA 1
ATOM 1299 C C . MET A 1 161 ? 3.844 2.858 22.492 1.00 19.56 162 MET A C 1
ATOM 1300 O O . MET A 1 161 ? 3.679 2.392 23.626 1.00 19.44 162 MET A O 1
ATOM 1305 N N . ALA A 1 162 ? 4.030 2.078 21.430 1.00 16.54 163 ALA A N 1
ATOM 1306 C CA . ALA A 1 162 ? 4.033 0.631 21.597 1.00 18.03 163 ALA A CA 1
ATOM 1307 C C . ALA A 1 162 ? 5.178 0.175 22.497 1.00 18.11 163 ALA A C 1
ATOM 1308 O O . ALA A 1 162 ? 4.985 -0.683 23.365 1.00 17.35 163 ALA A O 1
ATOM 1310 N N . PHE A 1 163 ? 6.384 0.710 22.284 1.00 17.51 164 PHE A N 1
ATOM 1311 C CA . PHE A 1 163 ? 7.518 0.321 23.122 1.00 18.28 164 PHE A CA 1
ATOM 1312 C C . PHE A 1 163 ? 7.342 0.814 24.554 1.00 16.92 164 PHE A C 1
ATOM 1313 O O . PHE A 1 163 ? 7.683 0.103 25.509 1.00 16.89 164 PHE A O 1
ATOM 1321 N N . GLU A 1 164 ? 6.814 2.034 24.709 1.00 18.68 165 GLU A N 1
ATOM 1322 C CA . GLU A 1 164 ? 6.507 2.599 26.014 1.00 19.08 165 GLU A CA 1
ATOM 1323 C C . GLU A 1 164 ? 5.574 1.697 26.811 1.00 18.53 165 GLU A C 1
ATOM 1324 O O . GLU A 1 164 ? 5.794 1.448 28.002 1.00 18.81 165 GLU A O 1
ATOM 1330 N N . TYR A 1 165 ? 4.523 1.195 26.175 1.00 17.97 166 TYR A N 1
ATOM 1331 C CA . TYR A 1 165 ? 3.581 0.384 26.937 1.00 17.78 166 TYR A CA 1
ATOM 1332 C C . TYR A 1 165 ? 4.066 -1.050 27.095 1.00 18.30 166 TYR A C 1
ATOM 1333 O O . TYR A 1 165 ? 3.729 -1.701 28.090 1.00 18.77 166 TYR A O 1
ATOM 1342 N N . ALA A 1 166 ? 4.880 -1.550 26.154 1.00 17.77 167 ALA A N 1
ATOM 1343 C CA . ALA A 1 166 ? 5.559 -2.817 26.387 1.00 17.59 167 ALA A CA 1
ATOM 1344 C C . ALA A 1 166 ? 6.515 -2.704 27.573 1.00 16.83 167 ALA A C 1
ATOM 1345 O O . ALA A 1 166 ? 6.578 -3.614 28.410 1.00 16.31 167 ALA A O 1
ATOM 1347 N N . GLU A 1 167 ? 7.238 -1.577 27.682 1.00 16.56 168 GLU A N 1
ATOM 1348 C CA . GLU A 1 167 ? 8.118 -1.365 28.833 1.00 16.75 168 GLU A CA 1
ATOM 1349 C C . GLU A 1 167 ? 7.326 -1.290 30.135 1.00 19.39 168 GLU A C 1
ATOM 1350 O O . GLU A 1 167 ? 7.765 -1.820 31.162 1.00 19.79 168 GLU A O 1
ATOM 1356 N N . LYS A 1 168 ? 6.180 -0.607 30.122 1.00 17.61 169 LYS A N 1
ATOM 1357 C CA . LYS A 1 168 ? 5.324 -0.615 31.307 1.00 17.95 169 LYS A CA 1
ATOM 1358 C C . LYS A 1 168 ? 4.985 -2.039 31.734 1.00 19.93 169 LYS A C 1
ATOM 1359 O O . LYS A 1 168 ? 5.041 -2.369 32.920 1.00 18.82 169 LYS A O 1
ATOM 1365 N N . ALA A 1 169 ? 4.618 -2.897 30.785 1.00 16.75 170 ALA A N 1
ATOM 1366 C CA . ALA A 1 169 ? 4.268 -4.269 31.129 1.00 18.35 170 ALA A CA 1
ATOM 1367 C C . ALA A 1 169 ? 5.458 -5.022 31.717 1.00 17.23 170 ALA A C 1
ATOM 1368 O O . ALA A 1 169 ? 5.294 -5.809 32.658 1.00 18.71 170 ALA A O 1
ATOM 1370 N N . VAL A 1 170 ? 6.661 -4.818 31.157 1.00 16.72 171 VAL A N 1
ATOM 1371 C CA . VAL A 1 170 ? 7.848 -5.488 31.694 1.00 18.65 171 VAL A CA 1
ATOM 1372 C C . VAL A 1 170 ? 8.167 -4.990 33.105 1.00 17.66 171 VAL A C 1
ATOM 1373 O O . VAL A 1 170 ? 8.452 -5.793 34.002 1.00 18.12 171 VAL A O 1
ATOM 1377 N N . LYS A 1 171 ? 8.082 -3.682 33.346 1.00 17.63 172 LYS A N 1
ATOM 1378 C CA . LYS A 1 171 ? 8.432 -3.193 34.681 1.00 19.86 172 LYS A CA 1
ATOM 1379 C C . LYS A 1 171 ? 7.373 -3.578 35.698 1.00 18.20 172 LYS A C 1
ATOM 1380 O O . LYS A 1 171 ? 7.692 -3.923 36.848 1.00 19.65 172 LYS A O 1
ATOM 1386 N N . ASP A 1 172 ? 6.103 -3.537 35.294 1.00 18.06 173 ASP A N 1
ATOM 1387 C CA . ASP A 1 172 ? 5.039 -3.837 36.240 1.00 17.97 173 ASP A CA 1
ATOM 1388 C C . ASP A 1 172 ? 5.014 -5.299 36.637 1.00 17.52 173 ASP A C 1
ATOM 1389 O O . ASP A 1 172 ? 4.320 -5.650 37.591 1.00 17.37 173 ASP A O 1
ATOM 1394 N N . HIS A 1 173 ? 5.740 -6.159 35.925 1.00 17.22 174 HIS A N 1
ATOM 1395 C CA . HIS A 1 173 ? 5.734 -7.581 36.212 1.00 16.97 174 HIS A CA 1
ATOM 1396 C C . HIS A 1 173 ? 7.144 -8.133 36.352 1.00 17.78 174 HIS A C 1
ATOM 1397 O O . HIS A 1 173 ? 7.317 -9.355 36.399 1.00 18.13 174 HIS A O 1
ATOM 1404 N N . LYS A 1 174 ? 8.131 -7.241 36.513 1.00 19.57 175 LYS A N 1
ATOM 1405 C CA . LYS A 1 174 ? 9.542 -7.594 36.728 1.00 19.45 175 LYS A CA 1
ATOM 1406 C C . LYS A 1 174 ? 10.010 -8.643 35.713 1.00 21.93 175 LYS A C 1
ATOM 1407 O O . LYS A 1 174 ? 10.608 -9.678 36.051 1.00 20.02 175 LYS A O 1
ATOM 1413 N N . LEU A 1 175 ? 9.718 -8.364 34.441 1.00 19.26 176 LEU A N 1
ATOM 1414 C CA . LEU A 1 175 ? 10.053 -9.287 33.366 1.00 19.29 176 LEU A CA 1
ATOM 1415 C C . LEU A 1 175 ? 11.450 -9.011 32.826 1.00 19.41 176 LEU A C 1
ATOM 1416 O O . LEU A 1 175 ? 12.028 -7.943 33.022 1.00 22.84 176 LEU A O 1
ATOM 1421 N N . ASN A 1 176 ? 11.985 -10.003 32.125 1.00 20.55 177 ASN A N 1
ATOM 1422 C CA . ASN A 1 176 ? 13.283 -9.892 31.474 1.00 19.91 177 ASN A CA 1
ATOM 1423 C C . ASN A 1 176 ? 13.149 -9.817 29.963 1.00 20.88 177 ASN A C 1
ATOM 1424 O O . ASN A 1 176 ? 14.163 -9.814 29.249 1.00 21.71 177 ASN A O 1
ATOM 1429 N N . VAL A 1 177 ? 11.913 -9.732 29.470 1.00 17.83 178 VAL A N 1
ATOM 1430 C CA . VAL A 1 177 ? 11.657 -9.791 28.033 1.00 17.21 178 VAL A CA 1
ATOM 1431 C C . VAL A 1 177 ? 12.356 -8.647 27.310 1.00 16.01 178 VAL A C 1
ATOM 1432 O O . VAL A 1 177 ? 12.321 -7.489 27.754 1.00 19.57 178 VAL A O 1
ATOM 1436 N N . LYS A 1 178 ? 12.977 -8.971 26.173 1.00 15.95 179 LYS A N 1
ATOM 1437 C CA . LYS A 1 178 ? 13.599 -7.974 25.300 1.00 16.39 179 LYS A CA 1
ATOM 1438 C C . LYS A 1 178 ? 12.601 -7.400 24.302 1.00 18.61 179 LYS A C 1
ATOM 1439 O O . LYS A 1 178 ? 11.761 -8.122 23.756 1.00 17.19 179 LYS A O 1
ATOM 1445 N N . LEU A 1 179 ? 12.710 -6.102 24.038 1.00 17.05 180 LEU A N 1
ATOM 1446 C CA . LEU A 1 179 ? 11.774 -5.418 23.147 1.00 15.16 180 LEU A CA 1
ATOM 1447 C C . LEU A 1 179 ? 12.436 -5.133 21.802 1.00 17.38 180 LEU A C 1
ATOM 1448 O O . LEU A 1 179 ? 13.433 -4.405 21.744 1.00 16.45 180 LEU A O 1
ATOM 1453 N N . TYR A 1 180 ? 11.901 -5.718 20.724 1.00 16.45 181 TYR A N 1
ATOM 1454 C CA . TYR A 1 180 ? 12.510 -5.613 19.396 1.00 15.09 181 TYR A CA 1
ATOM 1455 C C . TYR A 1 180 ? 11.624 -4.850 18.412 1.00 16.06 181 TYR A C 1
ATOM 1456 O O . TYR A 1 180 ? 10.393 -4.975 18.422 1.00 16.21 181 TYR A O 1
ATOM 1465 N N . TYR A 1 181 ? 12.280 -4.086 17.538 1.00 14.90 182 TYR A N 1
ATOM 1466 C CA . TYR A 1 181 ? 11.702 -3.589 16.298 1.00 16.58 182 TYR A CA 1
ATOM 1467 C C . TYR A 1 181 ? 12.138 -4.523 15.172 1.00 16.49 182 TYR A C 1
ATOM 1468 O O . TYR A 1 181 ? 13.323 -4.810 15.048 1.00 16.57 182 TYR A O 1
ATOM 1477 N N . ASN A 1 182 ? 11.208 -4.962 14.326 1.00 14.97 183 ASN A N 1
ATOM 1478 C CA . ASN A 1 182 ? 11.506 -5.988 13.320 1.00 15.10 183 ASN A CA 1
ATOM 1479 C C . ASN A 1 182 ? 11.061 -5.493 11.944 1.00 16.22 183 ASN A C 1
ATOM 1480 O O . ASN A 1 182 ? 9.952 -4.965 11.815 1.00 16.26 183 ASN A O 1
ATOM 1485 N N . ASP A 1 183 ? 11.921 -5.623 10.925 1.00 16.33 184 ASP A N 1
ATOM 1486 C CA . ASP A 1 183 ? 11.563 -5.115 9.598 1.00 17.05 184 ASP A CA 1
ATOM 1487 C C . ASP A 1 183 ? 12.400 -5.815 8.532 1.00 16.24 184 ASP A C 1
ATOM 1488 O O . ASP A 1 183 ? 13.375 -6.515 8.828 1.00 16.12 184 ASP A O 1
ATOM 1493 N N . TYR A 1 184 ? 11.989 -5.635 7.275 1.00 16.27 185 TYR A N 1
ATOM 1494 C CA . TYR A 1 184 ? 12.694 -6.169 6.114 1.00 15.91 185 TYR A CA 1
ATOM 1495 C C . TYR A 1 184 ? 13.238 -5.019 5.271 1.00 17.79 185 TYR A C 1
ATOM 1496 O O . TYR A 1 184 ? 12.817 -3.865 5.408 1.00 18.99 185 TYR A O 1
ATOM 1505 N N . ASN A 1 185 ? 14.173 -5.350 4.380 1.00 16.71 186 ASN A N 1
ATOM 1506 C CA . ASN A 1 185 ? 14.870 -4.384 3.530 1.00 16.52 186 ASN A CA 1
ATOM 1507 C C . ASN A 1 185 ? 15.674 -3.390 4.361 1.00 19.62 186 ASN A C 1
ATOM 1508 O O . ASN A 1 185 ? 16.022 -2.299 3.889 1.00 18.16 186 ASN A O 1
ATOM 1513 N N . ILE A 1 186 ? 16.003 -3.774 5.595 1.00 17.07 187 ILE A N 1
ATOM 1514 C CA . ILE A 1 186 ? 16.892 -3.019 6.459 1.00 17.44 187 ILE A CA 1
ATOM 1515 C C . ILE A 1 186 ? 18.184 -3.799 6.713 1.00 16.50 187 ILE A C 1
ATOM 1516 O O . ILE A 1 186 ? 18.925 -3.501 7.654 1.00 18.44 187 ILE A O 1
ATOM 1521 N N . GLU A 1 187 ? 18.456 -4.810 5.869 1.00 15.70 188 GLU A N 1
ATOM 1522 C CA . GLU A 1 187 ? 19.605 -5.697 6.028 1.00 16.06 188 GLU A CA 1
ATOM 1523 C C . GLU A 1 187 ? 20.832 -5.208 5.272 1.00 17.87 188 GLU A C 1
ATOM 1524 O O . GLU A 1 187 ? 21.878 -5.875 5.305 1.00 16.83 188 GLU A O 1
ATOM 1530 N N . TYR A 1 188 ? 20.733 -4.061 4.607 1.00 16.68 189 TYR A N 1
ATOM 1531 C CA . TYR A 1 188 ? 21.802 -3.461 3.828 1.00 17.14 189 TYR A CA 1
ATOM 1532 C C . TYR A 1 188 ? 21.725 -1.962 4.056 1.00 16.60 189 TYR A C 1
ATOM 1533 O O . TYR A 1 188 ? 20.642 -1.444 4.352 1.00 17.02 189 TYR A O 1
ATOM 1542 N N . PRO A 1 189 ? 22.847 -1.244 3.954 1.00 18.42 190 PRO A N 1
ATOM 1543 C CA . PRO A 1 189 ? 22.797 0.212 4.137 1.00 19.60 190 PRO A CA 1
ATOM 1544 C C . PRO A 1 189 ? 21.908 0.856 3.088 1.00 19.32 190 PRO A C 1
ATOM 1545 O O . PRO A 1 189 ? 21.867 0.442 1.925 1.00 20.60 190 PRO A O 1
ATOM 1549 N N . GLY A 1 190 ? 21.153 1.852 3.522 1.00 18.98 191 GLY A N 1
ATOM 1550 C CA . GLY A 1 190 ? 20.258 2.541 2.628 1.00 20.98 191 GLY A CA 1
ATOM 1551 C C . GLY A 1 190 ? 19.236 3.300 3.430 1.00 21.43 191 GLY A C 1
ATOM 1552 O O . GLY A 1 190 ? 19.257 3.277 4.663 1.00 21.37 191 GLY A O 1
ATOM 1553 N N . PRO A 1 191 ? 18.323 3.997 2.748 1.00 21.21 192 PRO A N 1
ATOM 1554 C CA . PRO A 1 191 ? 17.387 4.872 3.477 1.00 22.19 192 PRO A CA 1
ATOM 1555 C C . PRO A 1 191 ? 16.507 4.140 4.473 1.00 21.23 192 PRO A C 1
ATOM 1556 O O . PRO A 1 191 ? 16.212 4.694 5.538 1.00 21.33 192 PRO A O 1
ATOM 1560 N N . LYS A 1 192 ? 16.060 2.923 4.154 1.00 22.48 193 LYS A N 1
ATOM 1561 C CA . LYS A 1 192 ? 15.187 2.206 5.081 1.00 19.64 193 LYS A CA 1
ATOM 1562 C C . LYS A 1 192 ? 15.947 1.789 6.333 1.00 19.23 193 LYS A C 1
ATOM 1563 O O . LYS A 1 192 ? 15.476 2.002 7.457 1.00 18.10 193 LYS A O 1
ATOM 1569 N N . SER A 1 193 ? 17.134 1.200 6.158 1.00 19.47 194 SER A N 1
ATOM 1570 C CA . SER A 1 193 ? 17.955 0.842 7.308 1.00 18.63 194 SER A CA 1
ATOM 1571 C C . SER A 1 193 ? 18.285 2.061 8.164 1.00 20.78 194 SER A C 1
ATOM 1572 O O . SER A 1 193 ? 18.221 1.999 9.397 1.00 17.76 194 SER A O 1
ATOM 1575 N N . THR A 1 194 ? 18.650 3.180 7.529 1.00 20.81 195 THR A N 1
ATOM 1576 C CA . THR A 1 194 ? 18.960 4.385 8.289 1.00 19.20 195 THR A CA 1
ATOM 1577 C C . THR A 1 194 ? 17.733 4.875 9.061 1.00 19.91 195 THR A C 1
ATOM 1578 O O . THR A 1 194 ? 17.848 5.294 10.217 1.00 19.65 195 THR A O 1
ATOM 1582 N N . ALA A 1 195 ? 16.551 4.758 8.453 1.00 20.47 196 ALA A N 1
ATOM 1583 C CA . ALA A 1 195 ? 15.316 5.140 9.139 1.00 19.19 196 ALA A CA 1
ATOM 1584 C C . ALA A 1 195 ? 15.069 4.259 10.358 1.00 22.42 196 ALA A C 1
ATOM 1585 O O . ALA A 1 195 ? 14.646 4.752 11.416 1.00 21.07 196 ALA A O 1
ATOM 1587 N N . ALA A 1 196 ? 15.349 2.952 10.243 1.00 20.17 197 ALA A N 1
ATOM 1588 C CA . ALA A 1 196 ? 15.218 2.085 11.408 1.00 19.60 197 ALA A CA 1
ATOM 1589 C C . ALA A 1 196 ? 16.204 2.483 12.495 1.00 18.75 197 ALA A C 1
ATOM 1590 O O . ALA A 1 196 ? 15.868 2.462 13.685 1.00 18.81 197 ALA A O 1
ATOM 1592 N N . GLN A 1 197 ? 17.439 2.834 12.108 1.00 18.17 198 GLN A N 1
ATOM 1593 C CA . GLN A 1 197 ? 18.414 3.275 13.098 1.00 19.14 198 GLN A CA 1
ATOM 1594 C C . GLN A 1 197 ? 17.943 4.544 13.786 1.00 19.48 198 GLN A C 1
ATOM 1595 O O . GLN A 1 197 ? 18.148 4.713 14.991 1.00 18.86 198 GLN A O 1
ATOM 1601 N N . ASN A 1 198 ? 17.292 5.432 13.035 1.00 21.87 199 ASN A N 1
ATOM 1602 C CA . ASN A 1 198 ? 16.775 6.662 13.622 1.00 21.24 199 ASN A CA 1
ATOM 1603 C C . ASN A 1 198 ? 15.637 6.382 14.595 1.00 24.32 199 ASN A C 1
ATOM 1604 O O . ASN A 1 198 ? 15.532 7.063 15.620 1.00 23.29 199 ASN A O 1
ATOM 1609 N N . ILE A 1 199 ? 14.800 5.375 14.319 1.00 21.18 200 ILE A N 1
ATOM 1610 C CA . ILE A 1 199 ? 13.802 4.961 15.306 1.00 21.05 200 ILE A CA 1
ATOM 1611 C C . ILE A 1 199 ? 14.483 4.560 16.607 1.00 20.50 200 ILE A C 1
ATOM 1612 O O . ILE A 1 199 ? 14.084 4.996 17.696 1.00 20.36 200 ILE A O 1
ATOM 1617 N N . VAL A 1 200 ? 15.541 3.749 16.515 1.00 19.73 201 VAL A N 1
ATOM 1618 C CA . VAL A 1 200 ? 16.247 3.329 17.723 1.00 19.01 201 VAL A CA 1
ATOM 1619 C C . VAL A 1 200 ? 16.819 4.542 18.437 1.00 22.32 201 VAL A C 1
ATOM 1620 O O . VAL A 1 200 ? 16.686 4.680 19.656 1.00 21.62 201 VAL A O 1
ATOM 1624 N N . LYS A 1 201 ? 17.455 5.449 17.684 1.00 20.47 202 LYS A N 1
ATOM 1625 C CA . LYS A 1 201 ? 18.047 6.629 18.307 1.00 24.68 202 LYS A CA 1
ATOM 1626 C C . LYS A 1 201 ? 16.987 7.453 19.023 1.00 25.01 202 LYS A C 1
ATOM 1627 O O . LYS A 1 201 ? 17.216 7.959 20.132 1.00 24.24 202 LYS A O 1
ATOM 1633 N N . GLU A 1 202 ? 15.818 7.601 18.406 1.00 22.73 203 GLU A N 1
ATOM 1634 C CA . GLU A 1 202 ? 14.810 8.463 19.007 1.00 23.28 203 GLU A CA 1
ATOM 1635 C C . GLU A 1 202 ? 14.202 7.838 20.256 1.00 28.29 203 GLU A C 1
ATOM 1636 O O . GLU A 1 202 ? 13.912 8.551 21.223 1.00 25.28 203 GLU A O 1
ATOM 1642 N N . LEU A 1 203 ? 14.004 6.511 20.263 1.00 25.13 204 LEU A N 1
ATOM 1643 C CA . LEU A 1 203 ? 13.519 5.859 21.479 1.00 23.17 204 LEU A CA 1
ATOM 1644 C C . LEU A 1 203 ? 14.556 5.931 22.592 1.00 24.08 204 LEU A C 1
ATOM 1645 O O . LEU A 1 203 ? 14.210 6.193 23.751 1.00 24.34 204 LEU A O 1
ATOM 1650 N N . LYS A 1 204 ? 15.829 5.697 22.262 1.00 21.73 205 LYS A N 1
ATOM 1651 C CA . LYS A 1 204 ? 16.884 5.826 23.259 1.00 21.29 205 LYS A CA 1
ATOM 1652 C C . LYS A 1 204 ? 16.907 7.243 23.826 1.00 25.00 205 LYS A C 1
ATOM 1653 O O . LYS A 1 204 ? 17.076 7.434 25.036 1.00 25.26 205 LYS A O 1
ATOM 1659 N N . ALA A 1 205 ? 16.686 8.240 22.968 1.00 23.66 206 ALA A N 1
ATOM 1660 C CA . ALA A 1 205 ? 16.730 9.631 23.417 1.00 28.80 206 ALA A CA 1
ATOM 1661 C C . ALA A 1 205 ? 15.590 9.956 24.372 1.00 28.49 206 ALA A C 1
ATOM 1662 O O . ALA A 1 205 ? 15.716 10.862 25.207 1.00 28.55 206 ALA A O 1
ATOM 1664 N N . ARG A 1 206 ? 14.474 9.245 24.256 1.00 27.29 207 ARG A N 1
ATOM 1665 C CA . ARG A 1 206 ? 13.314 9.444 25.109 1.00 23.73 207 ARG A CA 1
ATOM 1666 C C . ARG A 1 206 ? 13.319 8.509 26.312 1.00 27.13 207 ARG A C 1
ATOM 1667 O O . ARG A 1 206 ? 12.336 8.478 27.063 1.00 26.88 207 ARG A O 1
ATOM 1675 N N . ASN A 1 207 ? 14.405 7.760 26.512 1.00 23.00 208 ASN A N 1
ATOM 1676 C CA . ASN A 1 207 ? 14.514 6.805 27.612 1.00 26.28 208 ASN A CA 1
ATOM 1677 C C . ASN A 1 207 ? 13.409 5.760 27.528 1.00 27.10 208 ASN A C 1
ATOM 1678 O O . ASN A 1 207 ? 12.852 5.337 28.541 1.00 27.00 208 ASN A O 1
ATOM 1683 N N . ILE A 1 208 ? 13.059 5.370 26.308 1.00 22.95 209 ILE A N 1
ATOM 1684 C CA . ILE A 1 208 ? 12.102 4.292 26.066 1.00 22.04 209 ILE A CA 1
ATOM 1685 C C . ILE A 1 208 ? 12.902 3.035 25.763 1.00 20.45 209 ILE A C 1
ATOM 1686 O O . ILE A 1 208 ? 13.829 3.063 24.939 1.00 20.55 209 ILE A O 1
ATOM 1691 N N . GLN A 1 209 ? 12.551 1.935 26.423 1.00 20.11 210 GLN A N 1
ATOM 1692 C CA . GLN A 1 209 ? 13.327 0.711 26.284 1.00 22.26 210 GLN A CA 1
ATOM 1693 C C . GLN A 1 209 ? 13.211 0.149 24.867 1.00 19.44 210 GLN A C 1
ATOM 1694 O O . GLN A 1 209 ? 12.109 -0.035 24.340 1.00 19.51 210 GLN A O 1
ATOM 1700 N N . ILE A 1 210 ? 14.360 -0.092 24.241 1.00 18.17 211 ILE A N 1
ATOM 1701 C CA . ILE A 1 210 ? 14.418 -0.888 23.024 1.00 16.85 211 ILE A CA 1
ATOM 1702 C C . ILE A 1 210 ? 15.732 -1.652 23.070 1.00 19.22 211 ILE A C 1
ATOM 1703 O O . ILE A 1 210 ? 16.814 -1.070 23.230 1.00 20.40 211 ILE A O 1
ATOM 1708 N N . ASP A 1 211 ? 15.637 -2.970 22.964 1.00 15.35 212 ASP A N 1
ATOM 1709 C CA . ASP A 1 211 ? 16.770 -3.858 23.158 1.00 16.99 212 ASP A CA 1
ATOM 1710 C C . ASP A 1 211 ? 17.386 -4.373 21.869 1.00 16.71 212 ASP A C 1
ATOM 1711 O O . ASP A 1 211 ? 18.533 -4.822 21.897 1.00 17.77 212 ASP A O 1
ATOM 1716 N N . GLY A 1 212 ? 16.652 -4.372 20.765 1.00 17.45 213 GLY A N 1
ATOM 1717 C CA . GLY A 1 212 ? 17.185 -4.993 19.577 1.00 15.89 213 GLY A CA 1
ATOM 1718 C C . GLY A 1 212 ? 16.389 -4.649 18.345 1.00 16.47 213 GLY A C 1
ATOM 1719 O O . GLY A 1 212 ? 15.266 -4.133 18.423 1.00 16.08 213 GLY A O 1
ATOM 1720 N N . VAL A 1 213 ? 17.021 -4.897 17.196 1.00 15.20 214 VAL A N 1
ATOM 1721 C CA . VAL A 1 213 ? 16.378 -4.803 15.891 1.00 14.77 214 VAL A CA 1
ATOM 1722 C C . VAL A 1 213 ? 16.435 -6.168 15.224 1.00 14.63 214 VAL A C 1
ATOM 1723 O O . VAL A 1 213 ? 17.497 -6.806 15.192 1.00 15.36 214 VAL A O 1
ATOM 1727 N N . GLY A 1 214 ? 15.292 -6.604 14.699 1.00 13.48 215 GLY A N 1
ATOM 1728 C CA . GLY A 1 214 ? 15.214 -7.816 13.915 1.00 15.21 215 GLY A CA 1
ATOM 1729 C C . GLY A 1 214 ? 15.353 -7.518 12.435 1.00 15.77 215 GLY A C 1
ATOM 1730 O O . GLY A 1 214 ? 14.656 -6.656 11.889 1.00 14.51 215 GLY A O 1
ATOM 1731 N N . LEU A 1 215 ? 16.265 -8.227 11.800 1.00 13.96 216 LEU A N 1
ATOM 1732 C CA . LEU A 1 215 ? 16.586 -8.081 10.381 1.00 13.79 216 LEU A CA 1
ATOM 1733 C C . LEU A 1 215 ? 15.962 -9.289 9.699 1.00 13.93 216 LEU A C 1
ATOM 1734 O O . LEU A 1 215 ? 16.515 -10.384 9.779 1.00 14.80 216 LEU A O 1
ATOM 1739 N N . GLU A 1 216 ? 14.808 -9.097 9.044 1.00 14.92 217 GLU A N 1
ATOM 1740 C CA . GLU A 1 216 ? 14.008 -10.245 8.610 1.00 15.17 217 GLU A CA 1
ATOM 1741 C C . GLU A 1 216 ? 14.795 -11.161 7.683 1.00 15.73 217 GLU A C 1
ATOM 1742 O O . GLU A 1 216 ? 14.797 -12.382 7.867 1.00 15.50 217 GLU A O 1
ATOM 1748 N N . SER A 1 217 ? 15.487 -10.581 6.695 1.00 15.66 218 SER A N 1
ATOM 1749 C CA . SER A 1 217 ? 16.367 -11.335 5.805 1.00 15.18 218 SER A CA 1
ATOM 1750 C C . SER A 1 217 ? 15.580 -12.314 4.920 1.00 15.05 218 SER A C 1
ATOM 1751 O O . SER A 1 217 ? 15.982 -13.468 4.723 1.00 15.83 218 SER A O 1
ATOM 1754 N N . HIS A 1 218 ? 14.435 -11.863 4.392 1.00 16.38 219 HIS A N 1
ATOM 1755 C CA . HIS A 1 218 ? 13.757 -12.587 3.308 1.00 16.91 219 HIS A CA 1
ATOM 1756 C C . HIS A 1 218 ? 14.415 -12.211 1.984 1.00 16.85 219 HIS A C 1
ATOM 1757 O O . HIS A 1 218 ? 14.122 -11.163 1.411 1.00 21.40 219 HIS A O 1
ATOM 1764 N N . PHE A 1 219 ? 15.306 -13.062 1.498 1.00 15.60 220 PHE A N 1
ATOM 1765 C CA . PHE A 1 219 ? 16.179 -12.731 0.388 1.00 16.01 220 PHE A CA 1
ATOM 1766 C C . PHE A 1 219 ? 15.857 -13.576 -0.841 1.00 16.78 220 PHE A C 1
ATOM 1767 O O . PHE A 1 219 ? 15.264 -14.652 -0.747 1.00 16.48 220 PHE A O 1
ATOM 1775 N N . ILE A 1 220 ? 16.276 -13.069 -2.002 1.00 19.71 221 ILE A N 1
ATOM 1776 C CA . ILE A 1 220 ? 16.261 -13.817 -3.261 1.00 19.20 221 ILE A CA 1
ATOM 1777 C C . ILE A 1 220 ? 17.687 -14.229 -3.583 1.00 16.19 221 ILE A C 1
ATOM 1778 O O . ILE A 1 220 ? 18.599 -13.398 -3.513 1.00 18.31 221 ILE A O 1
ATOM 1783 N N . ALA A 1 221 ? 17.872 -15.491 -3.974 1.00 17.80 222 ALA A N 1
ATOM 1784 C CA . ALA A 1 221 ? 19.194 -15.979 -4.368 1.00 17.93 222 ALA A CA 1
ATOM 1785 C C . ALA A 1 221 ? 19.831 -15.047 -5.392 1.00 20.43 222 ALA A C 1
ATOM 1786 O O . ALA A 1 221 ? 19.229 -14.740 -6.423 1.00 21.43 222 ALA A O 1
ATOM 1788 N N . GLY A 1 222 ? 21.042 -14.569 -5.085 1.00 17.04 223 GLY A N 1
ATOM 1789 C CA . GLY A 1 222 ? 21.768 -13.666 -5.953 1.00 17.77 223 GLY A CA 1
ATOM 1790 C C . GLY A 1 222 ? 21.493 -12.192 -5.725 1.00 18.84 223 GLY A C 1
ATOM 1791 O O . GLY A 1 222 ? 22.295 -11.3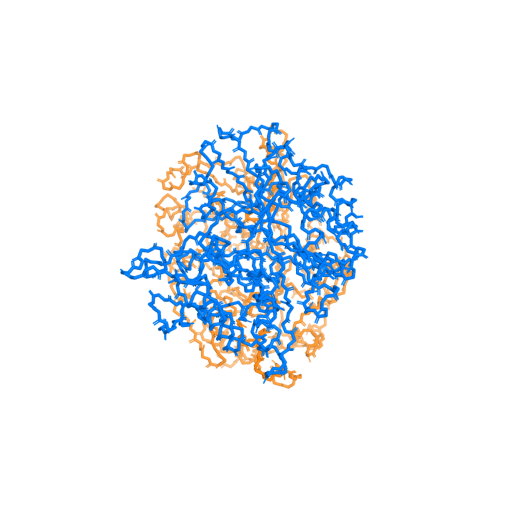58 -6.155 1.00 21.90 223 GLY A O 1
ATOM 1792 N N . GLU A 1 223 ? 20.397 -11.845 -5.045 1.00 17.03 224 GLU A N 1
ATOM 1793 C CA . GLU A 1 223 ? 20.118 -10.471 -4.665 1.00 19.72 224 GLU A CA 1
ATOM 1794 C C . GLU A 1 223 ? 20.496 -10.179 -3.223 1.00 18.69 224 GLU A C 1
ATOM 1795 O O . GLU A 1 223 ? 20.595 -9.009 -2.854 1.00 23.26 224 GLU A O 1
ATOM 1801 N N . THR A 1 224 ? 20.674 -11.214 -2.415 1.00 18.77 225 THR A N 1
ATOM 1802 C CA . THR A 1 224 ? 21.096 -11.067 -1.029 1.00 17.54 225 THR A CA 1
ATOM 1803 C C . THR A 1 224 ? 22.298 -10.132 -0.936 1.00 19.64 225 THR A C 1
ATOM 1804 O O . THR A 1 224 ? 23.240 -10.264 -1.724 1.00 17.27 225 THR A O 1
ATOM 1808 N N . PRO A 1 225 ? 22.319 -9.197 0.015 1.00 16.46 226 PRO A N 1
ATOM 1809 C CA . PRO A 1 225 ? 23.535 -8.397 0.215 1.00 18.11 226 PRO A CA 1
ATOM 1810 C C . PRO A 1 225 ? 24.711 -9.286 0.598 1.00 15.77 226 PRO A C 1
ATOM 1811 O O . PRO A 1 225 ? 24.552 -10.300 1.285 1.00 15.50 226 PRO A O 1
ATOM 1815 N N . SER A 1 226 ? 25.897 -8.903 0.130 1.00 15.30 227 SER A N 1
ATOM 1816 C CA . SER A 1 226 ? 27.096 -9.671 0.439 1.00 14.34 227 SER A CA 1
ATOM 1817 C C . SER A 1 226 ? 27.303 -9.743 1.952 1.00 15.30 227 SER A C 1
ATOM 1818 O O . SER A 1 226 ? 26.804 -8.906 2.717 1.00 15.20 227 SER A O 1
ATOM 1821 N N . GLN A 1 227 ? 28.040 -10.768 2.386 1.00 15.07 228 GLN A N 1
ATOM 1822 C CA . GLN A 1 227 ? 28.425 -10.859 3.790 1.00 15.52 228 GLN A CA 1
ATOM 1823 C C . GLN A 1 227 ? 29.010 -9.540 4.300 1.00 14.36 228 GLN A C 1
ATOM 1824 O O . GLN A 1 227 ? 28.634 -9.056 5.376 1.00 15.07 228 GLN A O 1
ATOM 1830 N N . ALA A 1 228 ? 29.927 -8.936 3.530 1.00 15.20 229 ALA A N 1
ATOM 1831 C CA . ALA A 1 228 ? 30.534 -7.672 3.948 1.00 15.37 229 ALA A CA 1
ATOM 1832 C C . ALA A 1 228 ? 29.499 -6.564 4.086 1.00 15.91 229 ALA A C 1
ATOM 1833 O O . ALA A 1 228 ? 29.616 -5.708 4.966 1.00 15.02 229 ALA A O 1
ATOM 1835 N N . THR A 1 229 ? 28.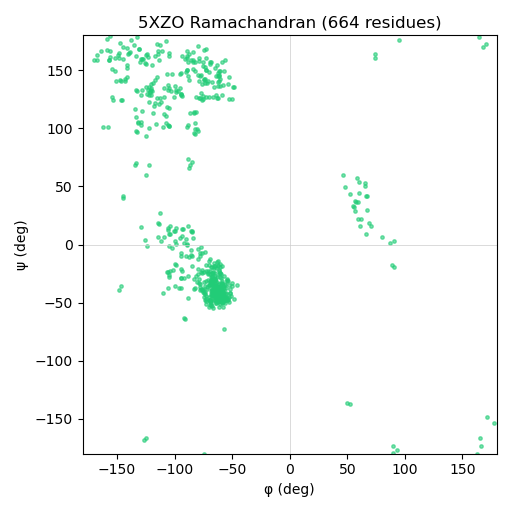501 -6.537 3.197 1.00 13.62 230 THR A N 1
ATOM 1836 C CA . THR A 1 229 ? 27.448 -5.527 3.270 1.00 14.31 230 THR A CA 1
ATOM 1837 C C . THR A 1 229 ? 26.611 -5.715 4.533 1.00 16.22 230 THR A C 1
ATOM 1838 O O . THR A 1 229 ? 26.279 -4.742 5.223 1.00 17.11 230 THR A O 1
ATOM 1842 N N . GLN A 1 230 ? 26.294 -6.965 4.878 1.00 16.91 231 GLN A N 1
ATOM 1843 C CA . GLN A 1 230 ? 25.542 -7.203 6.103 1.00 14.98 231 GLN A CA 1
ATOM 1844 C C . GLN A 1 230 ? 26.382 -6.915 7.346 1.00 16.49 231 GLN A C 1
ATOM 1845 O O . GLN A 1 230 ? 25.841 -6.397 8.328 1.00 16.42 231 GLN A O 1
ATOM 1851 N N . ILE A 1 231 ? 27.694 -7.191 7.312 1.00 15.10 232 ILE A N 1
ATOM 1852 C CA . ILE A 1 231 ? 28.534 -6.929 8.487 1.00 17.99 232 ILE A CA 1
ATOM 1853 C C . ILE A 1 231 ? 28.509 -5.448 8.831 1.00 17.36 232 ILE A C 1
ATOM 1854 O O . ILE A 1 231 ? 28.301 -5.066 9.990 1.00 15.66 232 ILE A O 1
ATOM 1859 N N . THR A 1 232 ? 28.691 -4.584 7.823 1.00 15.44 233 THR A N 1
ATOM 1860 C CA . THR A 1 232 ? 28.706 -3.160 8.139 1.00 15.44 233 THR A CA 1
ATOM 1861 C C . THR A 1 232 ? 27.318 -2.669 8.532 1.00 17.95 233 THR A C 1
ATOM 1862 O O . THR A 1 232 ? 27.192 -1.821 9.424 1.00 19.23 233 THR A O 1
ATOM 1866 N N . ASN A 1 233 ? 26.262 -3.211 7.919 1.00 16.10 234 ASN A N 1
ATOM 1867 C CA . ASN A 1 233 ? 24.906 -2.823 8.309 1.00 16.50 234 ASN A CA 1
ATOM 1868 C C . ASN A 1 233 ? 24.619 -3.203 9.761 1.00 15.88 234 ASN A C 1
ATOM 1869 O O . ASN A 1 233 ? 24.099 -2.389 10.547 1.00 15.86 234 ASN A O 1
ATOM 1874 N N . MET A 1 234 ? 24.964 -4.441 10.139 1.00 16.25 235 MET A N 1
ATOM 1875 C CA . MET A 1 234 ? 24.766 -4.879 11.519 1.00 16.39 235 MET A CA 1
ATOM 1876 C C . MET A 1 234 ? 25.532 -3.995 12.498 1.00 17.44 235 MET A C 1
ATOM 1877 O O . MET A 1 234 ? 25.007 -3.644 13.565 1.00 18.09 235 MET A O 1
ATOM 1882 N N . ALA A 1 235 ? 26.759 -3.596 12.134 1.00 16.01 236 ALA A N 1
ATOM 1883 C CA . ALA A 1 235 ? 27.552 -2.711 12.988 1.00 19.00 236 ALA A CA 1
ATOM 1884 C C . ALA A 1 235 ? 26.866 -1.366 13.192 1.00 19.02 236 ALA A C 1
ATOM 1885 O O . ALA A 1 235 ? 26.937 -0.785 14.284 1.00 21.09 236 ALA A O 1
ATOM 1887 N N . ASP A 1 236 ? 26.209 -0.848 12.151 1.00 18.47 237 ASP A N 1
ATOM 1888 C CA . ASP A 1 236 ? 25.512 0.426 12.283 1.00 19.49 237 ASP A CA 1
ATOM 1889 C C . ASP A 1 236 ? 24.412 0.339 13.330 1.00 19.19 237 ASP A C 1
ATOM 1890 O O . ASP A 1 236 ? 24.199 1.287 14.096 1.00 21.86 237 ASP A O 1
ATOM 1895 N N . PHE A 1 237 ? 23.703 -0.791 13.387 1.00 17.69 238 PHE A N 1
ATOM 1896 C CA . PHE A 1 237 ? 22.685 -0.951 14.421 1.00 18.14 238 PHE A CA 1
ATOM 1897 C C . PHE A 1 237 ? 23.311 -1.166 15.787 1.00 15.68 238 PHE A C 1
ATOM 1898 O O . PHE A 1 237 ? 22.909 -0.527 16.767 1.00 19.02 238 PHE A O 1
ATOM 1906 N N . THR A 1 238 ? 24.273 -2.075 15.880 1.00 16.70 239 THR A N 1
ATOM 1907 C CA . THR A 1 238 ? 24.775 -2.424 17.202 1.00 18.20 239 THR A CA 1
ATOM 1908 C C . THR A 1 238 ? 25.529 -1.268 17.843 1.00 21.30 239 THR A C 1
ATOM 1909 O O . THR A 1 238 ? 25.574 -1.190 19.078 1.00 21.46 239 THR A O 1
ATOM 1913 N N . SER A 1 239 ? 26.066 -0.345 17.038 1.00 19.67 240 SER A N 1
ATOM 1914 C CA . SER A 1 239 ? 26.697 0.848 17.597 1.00 22.15 240 SER A CA 1
ATOM 1915 C C . SER A 1 239 ? 25.726 1.717 18.386 1.00 25.18 240 SER A C 1
ATOM 1916 O O . SER A 1 239 ? 26.170 2.605 19.124 1.00 22.50 240 SER A O 1
ATOM 1919 N N . LEU A 1 240 ? 24.420 1.497 18.249 1.00 21.17 241 LEU A N 1
ATOM 1920 C CA . LEU A 1 240 ? 23.416 2.235 19.004 1.00 19.48 241 LEU A CA 1
ATOM 1921 C C . LEU A 1 240 ? 23.086 1.587 20.346 1.00 21.32 241 LEU A C 1
ATOM 1922 O O . LEU A 1 240 ? 22.071 1.947 20.956 1.00 23.16 241 LEU A O 1
ATOM 1927 N N . ASP A 1 241 ? 23.928 0.662 20.816 1.00 22.67 242 ASP A N 1
ATOM 1928 C CA . ASP A 1 241 ? 23.768 -0.015 22.107 1.00 20.54 242 ASP A CA 1
ATOM 1929 C C . ASP A 1 241 ? 22.507 -0.880 22.129 1.00 22.94 242 ASP A C 1
ATOM 1930 O O . ASP A 1 241 ? 21.683 -0.816 23.051 1.00 20.56 242 ASP A O 1
ATOM 1935 N N . ILE A 1 242 ? 22.374 -1.709 21.091 1.00 20.16 243 ILE A N 1
ATOM 1936 C CA . ILE A 1 242 ? 21.302 -2.689 20.979 1.00 18.03 243 ILE A CA 1
ATOM 1937 C C . ILE A 1 242 ? 21.896 -3.953 20.382 1.00 19.82 243 ILE A C 1
ATOM 1938 O O . ILE A 1 242 ? 22.977 -3.937 19.782 1.00 19.33 243 ILE A O 1
ATOM 1943 N N . ASP A 1 243 ? 21.151 -5.046 20.523 1.00 16.91 244 ASP A N 1
ATOM 1944 C CA . ASP A 1 243 ? 21.435 -6.283 19.810 1.00 17.77 244 ASP A CA 1
ATOM 1945 C C . ASP A 1 243 ? 20.739 -6.264 18.455 1.00 16.15 244 ASP A C 1
ATOM 1946 O O . ASP A 1 243 ? 19.827 -5.473 18.215 1.00 16.64 244 ASP A O 1
ATOM 1951 N N . VAL A 1 244 ? 21.175 -7.160 17.568 1.00 15.46 245 VAL A N 1
ATOM 1952 C CA . VAL A 1 244 ? 20.387 -7.466 16.381 1.00 15.71 245 VAL A CA 1
ATOM 1953 C C . VAL A 1 244 ? 20.153 -8.968 16.344 1.00 16.60 245 VAL A C 1
ATOM 1954 O O . VAL A 1 244 ? 20.810 -9.740 17.039 1.00 16.88 245 VAL A O 1
ATOM 1958 N N . ALA A 1 245 ? 19.180 -9.380 15.534 1.00 15.62 246 ALA A N 1
ATOM 1959 C CA . ALA A 1 245 ? 18.961 -10.798 15.283 1.00 14.39 246 ALA A CA 1
ATOM 1960 C C . ALA A 1 245 ? 18.558 -10.922 13.835 1.00 15.82 246 ALA A C 1
ATOM 1961 O O . ALA A 1 245 ? 17.869 -10.041 13.320 1.00 14.19 246 ALA A O 1
ATOM 1963 N N . VAL A 1 246 ? 19.019 -11.983 13.186 1.00 14.72 247 VAL A N 1
ATOM 1964 C CA . VAL A 1 246 ? 18.480 -12.377 11.886 1.00 12.42 247 VAL A CA 1
ATOM 1965 C C . VAL A 1 246 ? 17.219 -13.188 12.170 1.00 13.13 247 VAL A C 1
ATOM 1966 O O . VAL A 1 246 ? 17.294 -14.287 12.725 1.00 14.77 247 VAL A O 1
ATOM 1970 N N . THR A 1 247 ? 16.047 -12.655 11.789 1.00 14.78 248 THR A N 1
ATOM 1971 C CA . THR A 1 247 ? 14.802 -13.159 12.374 1.00 13.17 248 THR A CA 1
ATOM 1972 C C . THR A 1 247 ? 13.933 -14.020 11.465 1.00 13.88 248 THR A C 1
ATOM 1973 O O . THR A 1 247 ? 13.141 -14.797 11.993 1.00 13.64 248 THR A O 1
ATOM 1977 N N . GLU A 1 248 ? 14.030 -13.904 10.140 1.00 14.30 249 GLU A N 1
ATOM 1978 C CA . GLU A 1 248 ? 13.088 -14.614 9.259 1.00 15.08 249 GLU A CA 1
ATOM 1979 C C . GLU A 1 248 ? 13.794 -15.073 7.989 1.00 15.15 249 GLU A C 1
ATOM 1980 O O . GLU A 1 248 ? 13.249 -14.986 6.882 1.00 16.56 249 GLU A O 1
ATOM 1986 N N . LEU A 1 249 ? 15.016 -15.580 8.132 1.00 14.04 250 LEU A N 1
ATOM 1987 C CA . LEU A 1 249 ? 15.853 -15.888 6.977 1.00 13.82 250 LEU A CA 1
ATOM 1988 C C . LEU A 1 249 ? 15.247 -16.976 6.094 1.00 14.53 250 LEU A C 1
ATOM 1989 O O . LEU A 1 249 ? 14.903 -18.064 6.566 1.00 14.18 250 LEU A O 1
ATOM 1994 N N . ASP A 1 250 ? 15.109 -16.664 4.807 1.00 15.53 251 ASP A N 1
ATOM 1995 C CA . ASP A 1 250 ? 14.960 -17.677 3.773 1.00 14.19 251 ASP A CA 1
ATOM 1996 C C . ASP A 1 250 ? 15.527 -17.079 2.488 1.00 13.98 251 ASP A C 1
ATOM 1997 O O . ASP A 1 250 ? 15.750 -15.874 2.390 1.00 15.29 251 ASP A O 1
ATOM 2002 N N . VAL A 1 251 ? 15.862 -17.947 1.538 1.00 15.08 252 VAL A N 1
ATOM 2003 C CA . VAL A 1 251 ? 16.537 -17.520 0.315 1.00 13.84 252 VAL A CA 1
ATOM 2004 C C . VAL A 1 251 ? 15.801 -18.192 -0.837 1.00 18.26 252 VAL A C 1
ATOM 2005 O O . VAL A 1 251 ? 16.021 -19.371 -1.118 1.00 17.81 252 VAL A O 1
ATOM 2009 N N . ARG A 1 252 ? 14.886 -17.452 -1.466 1.00 17.16 253 ARG A N 1
ATOM 2010 C CA . ARG A 1 252 ? 13.986 -18.001 -2.466 1.00 17.83 253 ARG A CA 1
ATOM 2011 C C . ARG A 1 252 ? 14.602 -17.925 -3.851 1.00 16.72 253 ARG A C 1
ATOM 2012 O O . ARG A 1 252 ? 15.407 -17.036 -4.154 1.00 19.20 253 ARG A O 1
ATOM 2020 N N . LEU A 1 253 ? 14.218 -18.885 -4.688 1.00 18.29 254 LEU A N 1
ATOM 2021 C CA . LEU A 1 253 ? 14.710 -19.019 -6.049 1.00 18.55 254 LEU A CA 1
ATOM 2022 C C . LEU A 1 253 ? 13.534 -18.900 -7.006 1.00 19.69 254 LEU A C 1
ATOM 2023 O O . LEU A 1 253 ? 12.395 -19.199 -6.656 1.00 21.41 254 LEU A O 1
ATOM 2028 N N . TYR A 1 254 ? 13.829 -18.483 -8.233 1.00 23.86 255 TYR A N 1
ATOM 2029 C CA . TYR A 1 254 ? 12.839 -18.593 -9.296 1.00 26.98 255 TYR A CA 1
ATOM 2030 C C . TYR A 1 254 ? 12.744 -20.053 -9.727 1.00 24.49 255 TYR A C 1
ATOM 2031 O O . TYR A 1 254 ? 13.759 -20.690 -10.031 1.00 27.01 255 TYR A O 1
ATOM 2040 N N . LEU A 1 255 ? 11.528 -20.600 -9.700 1.00 27.08 256 LEU A N 1
ATOM 2041 C CA . LEU A 1 255 ? 11.343 -22.016 -9.987 1.00 25.34 256 LEU A CA 1
ATOM 2042 C C . LEU A 1 255 ? 11.405 -22.270 -11.494 1.00 27.45 256 LEU A C 1
ATOM 2043 O O . LEU A 1 255 ? 10.971 -21.429 -12.285 1.00 28.61 256 LEU A O 1
ATOM 2048 N N . PRO A 1 256 ? 11.955 -23.416 -11.919 1.00 29.73 257 PRO A N 1
ATOM 2049 C CA . PRO A 1 256 ? 12.553 -24.438 -11.060 1.00 26.04 257 PRO A CA 1
ATOM 2050 C C . PRO A 1 256 ? 13.994 -24.094 -10.685 1.00 27.03 257 PRO A C 1
ATOM 2051 O O . PRO A 1 256 ? 14.632 -23.324 -11.395 1.00 27.41 257 PRO A O 1
ATOM 2055 N N . PRO A 1 257 ? 14.491 -24.642 -9.578 1.00 26.70 258 PRO A N 1
ATOM 2056 C CA . PRO A 1 257 ? 15.906 -24.434 -9.246 1.00 25.19 258 PRO A CA 1
ATOM 2057 C C . PRO A 1 257 ? 16.789 -25.055 -10.320 1.00 24.93 258 PRO A C 1
ATOM 2058 O O . PRO A 1 257 ? 16.381 -25.973 -11.036 1.00 28.86 258 PRO A O 1
ATOM 2062 N N . ASN A 1 258 ? 18.002 -24.524 -10.449 1.00 25.64 259 ASN A N 1
ATOM 2063 C CA . ASN A 1 258 ? 19.018 -25.145 -11.283 1.00 24.86 259 ASN A CA 1
ATOM 2064 C C . ASN A 1 258 ? 20.348 -25.084 -10.547 1.00 25.95 259 ASN A C 1
ATOM 2065 O O . ASN A 1 258 ? 20.445 -24.517 -9.450 1.00 21.82 259 ASN A O 1
ATOM 2070 N N . ALA A 1 259 ? 21.381 -25.684 -11.148 1.00 22.74 260 ALA A N 1
ATOM 2071 C CA . ALA A 1 259 ? 22.666 -25.794 -10.460 1.00 21.82 260 ALA A CA 1
ATOM 2072 C C . ALA A 1 259 ? 23.204 -24.430 -10.060 1.00 23.68 260 ALA A C 1
ATOM 2073 O O . ALA A 1 259 ? 23.794 -24.283 -8.982 1.00 20.33 260 ALA A O 1
ATOM 2075 N N . THR A 1 260 ? 23.028 -23.428 -10.920 1.00 19.45 261 THR A N 1
ATOM 2076 C CA . THR A 1 260 ? 23.536 -22.092 -10.627 1.00 20.85 261 THR A CA 1
ATOM 2077 C C . THR A 1 260 ? 22.773 -21.469 -9.466 1.00 21.97 261 THR A C 1
ATOM 2078 O O . THR A 1 260 ? 23.379 -21.010 -8.491 1.00 20.70 261 THR A O 1
ATOM 2082 N N . SER A 1 261 ? 21.439 -21.451 -9.543 1.00 20.64 262 SER A N 1
ATOM 2083 C CA . SER A 1 261 ? 20.688 -20.775 -8.481 1.00 20.21 262 SER A CA 1
ATOM 2084 C C . SER A 1 261 ? 20.770 -21.521 -7.153 1.00 21.41 262 SER A C 1
ATOM 2085 O O . SER A 1 261 ? 20.739 -20.890 -6.085 1.00 19.51 262 SER A O 1
ATOM 2088 N N . GLU A 1 262 ? 20.887 -22.847 -7.179 1.00 18.63 263 GLU A N 1
ATOM 2089 C CA . GLU A 1 262 ? 21.110 -23.571 -5.932 1.00 19.92 263 GLU A CA 1
ATOM 2090 C C . GLU A 1 262 ? 22.456 -23.204 -5.327 1.00 20.51 263 GLU A C 1
ATOM 2091 O O . GLU A 1 262 ? 22.565 -23.043 -4.104 1.00 19.83 263 GLU A O 1
ATOM 2097 N N . ALA A 1 263 ? 23.487 -23.061 -6.165 1.00 19.62 264 ALA A N 1
ATOM 2098 C CA . ALA A 1 263 ? 24.789 -22.641 -5.650 1.00 18.61 264 ALA A CA 1
ATOM 2099 C C . ALA A 1 263 ? 24.705 -21.237 -5.068 1.00 19.28 264 ALA A C 1
ATOM 2100 O O . ALA A 1 263 ? 25.316 -20.942 -4.027 1.00 19.22 264 ALA A O 1
ATOM 2102 N N . GLN A 1 264 ? 23.923 -20.367 -5.704 1.00 18.74 265 GLN A N 1
ATOM 2103 C CA . GLN A 1 264 ? 23.706 -19.035 -5.151 1.00 16.81 265 GLN A CA 1
ATOM 2104 C C . GLN A 1 264 ? 23.042 -19.107 -3.782 1.00 17.69 265 GLN A C 1
ATOM 2105 O O . GLN A 1 264 ? 23.381 -18.336 -2.869 1.00 17.77 265 GLN A O 1
ATOM 2111 N N . GLN A 1 265 ? 22.067 -20.007 -3.630 1.00 18.52 266 GLN A N 1
ATOM 2112 C CA . GLN A 1 265 ? 21.351 -20.122 -2.363 1.00 16.66 266 GLN A CA 1
ATOM 2113 C C . GLN A 1 265 ? 22.300 -20.497 -1.229 1.00 17.05 266 GLN A C 1
ATOM 2114 O O . GLN A 1 265 ? 22.237 -19.917 -0.135 1.00 16.44 266 GLN A O 1
ATOM 2120 N N . VAL A 1 266 ? 23.169 -21.490 -1.466 1.00 16.59 267 VAL A N 1
ATOM 2121 C CA . VAL A 1 266 ? 24.137 -21.894 -0.447 1.00 17.14 267 VAL A CA 1
ATOM 2122 C C . VAL A 1 266 ? 25.005 -20.705 -0.060 1.00 16.00 267 VAL A C 1
ATOM 2123 O O . VAL A 1 266 ? 25.214 -20.409 1.127 1.00 16.75 267 VAL A O 1
ATOM 2127 N N . ALA A 1 267 ? 25.488 -19.982 -1.069 1.00 16.57 268 ALA A N 1
ATOM 2128 C CA . ALA A 1 267 ? 26.327 -18.809 -0.835 1.00 15.28 268 ALA A CA 1
ATOM 2129 C C . ALA A 1 267 ? 25.594 -17.744 -0.031 1.00 16.84 268 ALA A C 1
ATOM 2130 O O . ALA A 1 267 ? 26.188 -17.095 0.840 1.00 15.22 268 ALA A O 1
ATOM 2132 N N . ASP A 1 268 ? 24.300 -17.526 -0.321 1.00 14.78 269 ASP A N 1
ATOM 2133 C CA . ASP A 1 268 ? 23.538 -16.481 0.360 1.00 14.94 269 ASP A CA 1
ATOM 2134 C C . ASP A 1 268 ? 23.159 -16.880 1.787 1.00 15.77 269 ASP A C 1
ATOM 2135 O O . ASP A 1 268 ? 23.199 -16.038 2.702 1.00 16.23 269 ASP A O 1
ATOM 2140 N N . TYR A 1 269 ? 22.793 -18.145 2.016 1.00 15.23 270 TYR A N 1
ATOM 2141 C CA . TYR A 1 269 ? 22.618 -18.589 3.397 1.00 14.62 270 TYR A CA 1
ATOM 2142 C C . TYR A 1 269 ? 23.923 -18.438 4.149 1.00 16.37 270 TYR A C 1
ATOM 2143 O O . TYR A 1 269 ? 23.939 -17.935 5.273 1.00 15.34 270 TYR A O 1
ATOM 2152 N N . TYR A 1 270 ? 25.033 -18.860 3.531 1.00 15.85 271 TYR A N 1
ATOM 2153 C CA . TYR A 1 270 ? 26.345 -18.716 4.166 1.00 15.10 271 TYR A CA 1
ATOM 2154 C C . TYR A 1 270 ? 26.625 -17.259 4.532 1.00 15.52 271 TYR A C 1
ATOM 2155 O O . TYR A 1 270 ? 27.003 -16.958 5.675 1.00 16.51 271 TYR A O 1
ATOM 2164 N N . ALA A 1 271 ? 26.451 -16.345 3.571 1.00 15.75 272 ALA A N 1
ATOM 2165 C CA . ALA A 1 271 ? 26.786 -14.942 3.802 1.00 15.40 272 ALA A CA 1
ATOM 2166 C C . ALA A 1 271 ? 26.013 -14.366 4.972 1.00 15.74 272 ALA A C 1
ATOM 2167 O O . ALA A 1 271 ? 26.572 -13.610 5.778 1.00 15.64 272 ALA A O 1
ATOM 2169 N N . THR A 1 272 ? 24.723 -14.696 5.075 1.00 15.45 273 THR A N 1
ATOM 2170 C CA . THR A 1 272 ? 23.898 -14.127 6.142 1.00 13.50 273 THR A CA 1
ATOM 2171 C C . THR A 1 272 ? 24.289 -14.687 7.507 1.00 14.94 273 THR A C 1
ATOM 2172 O O . THR A 1 272 ? 24.466 -13.932 8.474 1.00 15.50 273 THR A O 1
ATOM 2176 N N . VAL A 1 273 ? 24.426 -16.008 7.603 1.00 14.62 274 VAL A N 1
ATOM 2177 C CA . VAL A 1 273 ? 24.841 -16.611 8.864 1.00 15.60 274 VAL A CA 1
ATOM 2178 C C . VAL A 1 273 ? 26.245 -16.140 9.238 1.00 15.43 274 VAL A C 1
ATOM 2179 O O . VAL A 1 273 ? 26.517 -15.857 10.413 1.00 15.24 274 VAL A O 1
ATOM 2183 N N . ALA A 1 274 ? 27.141 -16.022 8.252 1.00 14.40 275 ALA A N 1
ATOM 2184 C CA . ALA A 1 274 ? 28.515 -15.596 8.546 1.00 14.49 275 ALA A CA 1
ATOM 2185 C C . ALA A 1 274 ? 28.544 -14.161 9.055 1.00 17.06 275 ALA A C 1
ATOM 2186 O O . ALA A 1 274 ? 29.316 -13.843 9.973 1.00 16.22 275 ALA A O 1
ATOM 2188 N N . ALA A 1 275 ? 27.722 -13.277 8.475 1.00 14.21 276 ALA A N 1
ATOM 2189 C CA . ALA A 1 275 ? 27.675 -11.905 8.974 1.00 14.09 276 ALA A CA 1
ATOM 2190 C C . ALA A 1 275 ? 27.193 -11.875 10.416 1.00 17.50 276 ALA A C 1
ATOM 2191 O O . ALA A 1 275 ? 27.739 -11.147 11.248 1.00 15.83 276 ALA A O 1
ATOM 2193 N N . CYS A 1 276 ? 26.178 -12.671 10.748 1.00 16.02 277 CYS A N 1
ATOM 2194 C CA . CYS A 1 276 ? 25.762 -12.729 12.143 1.00 17.43 277 CYS A CA 1
ATOM 2195 C C . CYS A 1 276 ? 26.895 -13.259 13.026 1.00 17.56 277 CYS A C 1
ATOM 2196 O O . CYS A 1 276 ? 27.191 -12.686 14.088 1.00 16.91 277 CYS A O 1
ATOM 2199 N N . ALA A 1 277 ? 27.563 -14.332 12.584 1.00 16.40 278 ALA A N 1
ATOM 2200 C CA . ALA A 1 277 ? 28.669 -14.897 13.364 1.00 17.14 278 ALA A CA 1
ATOM 2201 C C . ALA A 1 277 ? 29.777 -13.879 13.601 1.00 16.95 278 ALA A C 1
ATOM 2202 O O . ALA A 1 277 ? 30.417 -13.892 14.664 1.00 19.62 278 ALA A O 1
ATOM 2204 N N . ALA A 1 278 ? 30.011 -12.981 12.642 1.00 16.34 279 ALA A N 1
ATOM 2205 C CA . ALA A 1 278 ? 31.053 -11.965 12.771 1.00 15.46 279 ALA A CA 1
ATOM 2206 C C . ALA A 1 278 ? 30.646 -10.801 13.661 1.00 19.47 279 ALA A C 1
ATOM 2207 O O . ALA A 1 278 ? 31.495 -9.956 13.970 1.00 22.19 279 ALA A O 1
ATOM 2209 N N . THR A 1 279 ? 29.384 -10.740 14.093 1.00 16.06 280 THR A N 1
ATOM 2210 C CA . THR A 1 279 ? 28.819 -9.585 14.784 1.00 16.57 280 THR A CA 1
ATOM 2211 C C . THR A 1 279 ? 28.593 -9.962 16.246 1.00 17.19 280 THR A C 1
ATOM 2212 O O . THR A 1 279 ? 27.745 -10.797 16.558 1.00 16.06 280 THR A O 1
ATOM 2216 N N . GLU A 1 280 ? 29.365 -9.349 17.145 1.00 16.23 281 GLU A N 1
ATOM 2217 C CA . GLU A 1 280 ? 29.320 -9.750 18.551 1.00 18.63 281 GLU A CA 1
ATOM 2218 C C . GLU A 1 280 ? 27.909 -9.678 19.130 1.00 17.83 281 GLU A C 1
ATOM 2219 O O . GLU A 1 280 ? 27.515 -10.537 19.932 1.00 20.20 281 GLU A O 1
ATOM 2225 N N . ARG A 1 281 ? 27.129 -8.673 18.736 1.00 16.35 282 ARG A N 1
ATOM 2226 C CA . ARG A 1 281 ? 25.817 -8.468 19.327 1.00 17.49 282 ARG A CA 1
ATOM 2227 C C . ARG A 1 281 ? 24.692 -8.923 18.406 1.00 15.42 282 ARG A C 1
ATOM 2228 O O . ARG A 1 281 ? 23.534 -8.549 18.634 1.00 16.79 282 ARG A O 1
ATOM 2236 N N . CYS A 1 282 ? 25.006 -9.713 17.374 1.00 15.85 283 CYS A N 1
ATOM 2237 C CA . CYS A 1 282 ? 23.962 -10.484 16.699 1.00 16.70 283 CYS A CA 1
ATOM 2238 C C . CYS A 1 282 ? 23.734 -11.722 17.549 1.00 18.18 283 CYS A C 1
ATOM 2239 O O . CYS A 1 282 ? 24.632 -12.563 17.677 1.00 17.10 283 CYS A O 1
ATOM 2242 N N . ILE A 1 283 ? 22.542 -11.831 18.148 1.00 15.74 284 ILE A N 1
ATOM 2243 C CA . ILE A 1 283 ? 22.307 -12.876 19.128 1.00 17.41 284 ILE A CA 1
ATOM 2244 C C . ILE A 1 283 ? 21.870 -14.194 18.516 1.00 16.93 284 ILE A C 1
ATOM 2245 O O . ILE A 1 283 ? 21.815 -15.197 19.235 1.00 18.24 284 ILE A O 1
ATOM 2250 N N . GLY A 1 284 ? 21.562 -14.239 17.223 1.00 16.66 285 GLY A N 1
ATOM 2251 C CA . GLY A 1 284 ? 21.117 -15.499 16.658 1.00 20.38 285 GLY A CA 1
ATOM 2252 C C . GLY A 1 284 ? 20.527 -15.345 15.275 1.00 17.29 285 GLY A C 1
ATOM 2253 O O . GLY A 1 284 ? 20.314 -14.237 14.778 1.00 16.96 285 GLY A O 1
ATOM 2254 N N . ILE A 1 285 ? 20.299 -16.502 14.652 1.00 15.95 286 ILE A N 1
ATOM 2255 C CA . ILE A 1 285 ? 19.695 -16.627 13.327 1.00 14.53 286 ILE A CA 1
ATOM 2256 C C . ILE A 1 285 ? 18.451 -17.479 13.474 1.00 13.69 286 ILE A C 1
ATOM 2257 O O . ILE A 1 285 ? 18.509 -18.568 14.050 1.00 15.40 286 ILE A O 1
ATOM 2262 N N . THR A 1 286 ? 17.340 -17.008 12.915 1.00 14.61 287 THR A N 1
ATOM 2263 C CA . THR A 1 286 ? 16.111 -17.774 12.819 1.00 14.05 287 THR A CA 1
ATOM 2264 C C . THR A 1 286 ? 15.729 -17.818 11.349 1.00 12.74 287 THR A C 1
ATOM 2265 O O . THR A 1 286 ? 15.717 -16.775 10.690 1.00 15.09 287 THR A O 1
ATOM 2269 N N . VAL A 1 287 ? 15.455 -19.028 10.839 1.00 13.82 288 VAL A N 1
ATOM 2270 C CA . VAL A 1 287 ? 14.940 -19.190 9.485 1.00 14.62 288 VAL A CA 1
ATOM 2271 C C . VAL A 1 287 ? 13.419 -19.156 9.526 1.00 14.32 288 VAL A C 1
ATOM 2272 O O . VAL A 1 287 ? 12.803 -19.563 10.516 1.00 13.95 288 VAL A O 1
ATOM 2276 N N . TRP A 1 288 ? 12.797 -18.657 8.449 1.00 14.63 289 TRP A N 1
ATOM 2277 C CA . TRP A 1 288 ? 11.330 -18.541 8.424 1.00 15.49 289 TRP A CA 1
ATOM 2278 C C . TRP A 1 288 ? 10.727 -19.877 7.981 1.00 16.53 289 TRP A C 1
ATOM 2279 O O . TRP A 1 288 ? 10.146 -20.020 6.892 1.00 16.63 289 TRP A O 1
ATOM 2290 N N . ASP A 1 289 ? 10.836 -20.841 8.905 1.00 17.07 290 ASP A N 1
ATOM 2291 C CA . ASP A 1 289 ? 10.559 -22.265 8.738 1.00 15.95 290 ASP A CA 1
ATOM 2292 C C . ASP A 1 289 ? 11.663 -22.929 7.921 1.00 15.02 290 ASP A C 1
ATOM 2293 O O . ASP A 1 289 ? 12.462 -22.256 7.261 1.00 16.63 290 ASP A O 1
ATOM 2298 N N . PHE A 1 290 ? 11.716 -24.258 7.966 1.00 16.49 291 PHE A N 1
ATOM 2299 C CA . PHE A 1 290 ? 12.876 -24.988 7.492 1.00 17.16 291 PHE A CA 1
ATOM 2300 C C . PHE A 1 290 ? 12.536 -26.039 6.460 1.00 17.88 291 PHE A C 1
ATOM 2301 O O . PHE A 1 290 ? 13.434 -26.771 6.042 1.00 16.62 291 PHE A O 1
ATOM 2309 N N . ASP A 1 291 ? 11.273 -26.130 6.035 1.00 17.26 292 ASP A N 1
ATOM 2310 C CA . ASP A 1 291 ? 10.791 -27.192 5.156 1.00 17.11 292 ASP A CA 1
ATOM 2311 C C . ASP A 1 291 ? 9.941 -26.553 4.070 1.00 20.86 292 ASP A C 1
ATOM 2312 O O . ASP A 1 291 ? 8.899 -25.963 4.369 1.00 19.68 292 ASP A O 1
ATOM 2317 N N . ASP A 1 292 ? 10.387 -26.681 2.813 1.00 16.43 293 ASP A N 1
ATOM 2318 C CA . ASP A 1 292 ? 9.695 -26.077 1.676 1.00 18.74 293 ASP A CA 1
ATOM 2319 C C . ASP A 1 292 ? 8.210 -26.399 1.658 1.00 19.87 293 ASP A C 1
ATOM 2320 O O . ASP A 1 292 ? 7.405 -25.582 1.188 1.00 19.53 293 ASP A O 1
ATOM 2325 N N . THR A 1 293 ? 7.842 -27.596 2.131 1.00 17.72 294 THR A N 1
ATOM 2326 C CA . THR A 1 293 ? 6.440 -28.032 2.119 1.00 19.89 294 THR A CA 1
ATOM 2327 C C . THR A 1 293 ? 5.527 -26.991 2.750 1.00 21.90 294 THR A C 1
ATOM 2328 O O . THR A 1 293 ? 4.414 -26.747 2.264 1.00 23.15 294 THR A O 1
ATOM 2332 N N . TYR A 1 294 ? 5.995 -26.350 3.819 1.00 18.26 295 TYR A N 1
ATOM 2333 C CA . TYR A 1 294 ? 5.191 -25.432 4.613 1.00 20.34 295 TYR A CA 1
ATOM 2334 C C . TYR A 1 294 ? 5.657 -23.986 4.496 1.00 19.62 295 TYR A C 1
ATOM 2335 O O . TYR A 1 294 ? 5.063 -23.098 5.132 1.00 19.83 295 TYR A O 1
ATOM 2344 N N . SER A 1 295 ? 6.666 -23.718 3.669 1.00 18.32 296 SER A N 1
ATOM 2345 C CA . SER A 1 295 ? 7.168 -22.367 3.490 1.00 17.62 296 SER A CA 1
ATOM 2346 C C . SER A 1 295 ? 6.086 -21.436 2.956 1.00 18.97 296 SER A C 1
ATOM 2347 O O . SER A 1 295 ? 5.277 -21.821 2.110 1.00 21.73 296 SER A O 1
ATOM 2350 N N . TRP A 1 296 ? 6.097 -20.192 3.441 1.00 16.16 297 TRP A N 1
ATOM 2351 C CA . TRP A 1 296 ? 5.187 -19.150 2.970 1.00 17.75 297 TRP A CA 1
ATOM 2352 C C . TRP A 1 296 ? 5.535 -18.617 1.583 1.00 21.86 297 TRP A C 1
ATOM 2353 O O . TRP A 1 296 ? 4.766 -17.817 1.034 1.00 23.85 297 TRP A O 1
ATOM 2364 N N . VAL A 1 297 ? 6.659 -19.020 0.996 1.00 20.74 298 VAL A N 1
ATOM 2365 C CA . VAL A 1 297 ? 7.211 -18.273 -0.135 1.00 21.51 298 VAL A CA 1
ATOM 2366 C C . VAL A 1 297 ? 6.360 -18.351 -1.404 1.00 24.15 298 VAL A C 1
ATOM 2367 O O . VAL A 1 297 ? 6.085 -17.298 -2.007 1.00 25.45 298 VAL A O 1
ATOM 2371 N N . PRO A 1 298 ? 5.948 -19.531 -1.873 1.00 25.80 299 PRO A N 1
ATOM 2372 C CA . PRO A 1 298 ? 5.200 -19.562 -3.145 1.00 32.50 299 PRO A CA 1
ATOM 2373 C C . PRO A 1 298 ? 3.950 -18.700 -3.130 1.00 34.37 299 PRO A C 1
ATOM 2374 O O . PRO A 1 298 ? 3.539 -18.178 -4.176 1.00 35.04 299 PRO A O 1
ATOM 2378 N N . SER A 1 299 ? 3.366 -18.490 -1.957 1.00 30.10 300 SER A N 1
ATOM 2379 C CA . SER A 1 299 ? 2.115 -17.761 -1.848 1.00 29.34 300 SER A CA 1
ATOM 2380 C C . SER A 1 299 ? 2.307 -16.256 -1.824 1.00 33.58 300 SER A C 1
ATOM 2381 O O . SER A 1 299 ? 1.411 -15.508 -2.239 1.00 34.00 300 SER A O 1
ATOM 2384 N N . THR A 1 300 ? 3.440 -15.803 -1.308 1.00 28.08 301 THR A N 1
ATOM 2385 C CA . THR A 1 300 ? 3.718 -14.389 -1.125 1.00 29.53 301 THR A CA 1
ATOM 2386 C C . THR A 1 300 ? 4.487 -13.808 -2.302 1.00 32.90 301 THR A C 1
ATOM 2387 O O . THR A 1 300 ? 4.348 -12.613 -2.605 1.00 31.57 301 THR A O 1
ATOM 2391 N N . PHE A 1 301 ? 5.282 -14.636 -2.979 1.00 30.45 302 PHE A N 1
ATOM 2392 C CA . PHE A 1 301 ? 6.184 -14.198 -4.041 1.00 27.79 302 PHE A CA 1
ATOM 2393 C C . PHE A 1 301 ? 5.943 -15.084 -5.261 1.00 33.27 302 PHE A C 1
ATOM 2394 O O . PHE A 1 301 ? 6.399 -16.228 -5.312 1.00 31.65 302 PHE A O 1
ATOM 2402 N N . ALA A 1 302 ? 5.223 -14.557 -6.249 1.00 35.14 303 ALA A N 1
ATOM 2403 C CA . ALA A 1 302 ? 4.745 -15.394 -7.343 1.00 32.94 303 ALA A CA 1
ATOM 2404 C C . ALA A 1 302 ? 5.907 -15.936 -8.172 1.00 29.24 303 ALA A C 1
ATOM 2405 O O . ALA A 1 302 ? 6.842 -15.204 -8.503 1.00 29.37 303 ALA A O 1
ATOM 2407 N N . GLY A 1 303 ? 5.841 -17.225 -8.507 1.00 26.22 304 GLY A N 1
ATOM 2408 C CA . GLY A 1 303 ? 6.860 -17.863 -9.322 1.00 33.16 304 GLY A CA 1
ATOM 2409 C C . GLY A 1 303 ? 8.123 -18.277 -8.591 1.00 29.45 304 GLY A C 1
ATOM 2410 O O . GLY A 1 303 ? 9.080 -18.729 -9.235 1.00 28.76 304 GLY A O 1
ATOM 2411 N N . GLN A 1 304 ? 8.154 -18.157 -7.271 1.00 28.61 305 GLN A N 1
ATOM 2412 C CA . GLN A 1 304 ? 9.363 -18.420 -6.508 1.00 27.00 305 GLN A CA 1
ATOM 2413 C C . GLN A 1 304 ? 9.092 -19.485 -5.457 1.00 22.64 305 GLN A C 1
ATOM 2414 O O . GLN A 1 304 ? 7.939 -19.772 -5.124 1.00 25.29 305 GLN A O 1
ATOM 2420 N N . GLY A 1 305 ? 10.175 -20.088 -4.952 1.00 23.72 306 GLY A N 1
ATOM 2421 C CA . GLY A 1 305 ? 10.086 -21.145 -3.965 1.00 20.90 306 GLY A CA 1
ATOM 2422 C C . GLY A 1 305 ? 11.444 -21.720 -3.592 1.00 18.65 306 GLY A C 1
ATOM 2423 O O . GLY A 1 305 ? 12.461 -21.030 -3.712 1.00 17.30 306 GLY A O 1
ATOM 2424 N N . TYR A 1 306 ? 11.449 -22.980 -3.157 1.00 18.41 307 TYR A N 1
ATOM 2425 C CA . TYR A 1 306 ? 12.663 -23.735 -2.819 1.00 17.39 307 TYR A CA 1
ATOM 2426 C C . TYR A 1 306 ? 13.512 -23.011 -1.770 1.00 18.06 307 TYR A C 1
ATOM 2427 O O . TYR A 1 306 ? 14.738 -23.108 -1.782 1.00 18.14 307 TYR A O 1
ATOM 2436 N N . ALA A 1 307 ? 12.881 -22.273 -0.858 1.00 17.64 308 ALA A N 1
ATOM 2437 C CA . ALA A 1 307 ? 13.627 -21.264 -0.109 1.00 15.66 308 ALA A CA 1
ATOM 2438 C C . ALA A 1 307 ? 14.248 -21.772 1.195 1.00 17.52 308 ALA A C 1
ATOM 2439 O O . ALA A 1 307 ? 15.073 -21.045 1.779 1.00 16.66 308 ALA A O 1
ATOM 2441 N N . ASP A 1 308 ? 13.922 -22.987 1.648 1.00 17.20 309 ASP A N 1
ATOM 2442 C CA . ASP A 1 308 ? 14.263 -23.445 3.001 1.00 16.17 309 ASP A CA 1
ATOM 2443 C C . ASP A 1 308 ? 15.385 -24.492 2.991 1.00 16.93 309 ASP A C 1
ATOM 2444 O O . ASP A 1 308 ? 15.840 -24.945 1.942 1.00 18.06 309 ASP A O 1
ATOM 2449 N N . LEU A 1 309 ? 15.823 -24.881 4.198 1.00 16.84 310 LEU A N 1
ATOM 2450 C CA . LEU A 1 309 ? 16.977 -25.766 4.351 1.00 15.31 310 LEU A CA 1
ATOM 2451 C C . LEU A 1 309 ? 16.674 -27.230 4.036 1.00 16.75 310 LEU A C 1
ATOM 2452 O O . LEU A 1 309 ? 17.605 -27.983 3.716 1.00 16.94 310 LEU A O 1
ATOM 2457 N N . PHE A 1 310 ? 15.418 -27.656 4.158 1.00 15.14 311 PHE A N 1
ATOM 2458 C CA . PHE A 1 310 ? 14.989 -29.020 3.869 1.00 16.92 311 PHE A CA 1
ATOM 2459 C C . PHE A 1 310 ? 13.799 -28.973 2.929 1.00 18.06 311 PHE A C 1
ATOM 2460 O O . PHE A 1 310 ? 13.093 -27.962 2.854 1.00 17.36 311 PHE A O 1
ATOM 2468 N N . PHE A 1 311 ? 13.555 -30.092 2.239 1.00 17.84 312 PHE A N 1
ATOM 2469 C CA . PHE A 1 311 ? 12.303 -30.259 1.502 1.00 18.78 312 PHE A CA 1
ATOM 2470 C C . PHE A 1 311 ? 11.879 -31.725 1.558 1.00 19.91 312 PHE A C 1
ATOM 2471 O O . PHE A 1 311 ? 12.602 -32.592 2.061 1.00 19.89 312 PHE A O 1
ATOM 2479 N N . GLN A 1 312 ? 10.653 -31.976 1.102 1.00 18.49 313 GLN A N 1
ATOM 2480 C CA . GLN A 1 312 ? 10.081 -33.322 1.073 1.00 20.61 313 GLN A CA 1
ATOM 2481 C C . GLN A 1 312 ? 9.692 -33.649 -0.360 1.00 23.09 313 GLN A C 1
ATOM 2482 O O . GLN A 1 312 ? 8.638 -33.190 -0.845 1.00 23.01 313 GLN A O 1
ATOM 2488 N N . PRO A 1 313 ? 10.512 -34.411 -1.087 1.00 23.19 314 PRO A N 1
ATOM 2489 C CA . PRO A 1 313 ? 10.172 -34.697 -2.487 1.00 26.11 314 PRO A CA 1
ATOM 2490 C C . PRO A 1 313 ? 8.848 -35.420 -2.642 1.00 25.86 314 PRO A C 1
ATOM 2491 O O . PRO A 1 313 ? 8.197 -35.266 -3.682 1.00 27.39 314 PRO A O 1
ATOM 2495 N N . ASP A 1 314 ? 8.394 -36.156 -1.626 1.00 25.63 315 ASP A N 1
ATOM 2496 C CA . ASP A 1 314 ? 7.122 -36.870 -1.695 1.00 29.02 315 ASP A CA 1
ATOM 2497 C C . ASP A 1 314 ? 6.018 -36.207 -0.870 1.00 29.71 315 ASP A C 1
ATOM 2498 O O . ASP A 1 314 ? 4.978 -36.828 -0.624 1.00 30.48 315 ASP A O 1
ATOM 2503 N N . GLY A 1 315 ? 6.216 -34.966 -0.435 1.00 23.51 316 GLY A N 1
ATOM 2504 C CA . GLY A 1 315 ? 5.143 -34.190 0.142 1.00 26.15 316 GLY A CA 1
ATOM 2505 C C . GLY A 1 315 ? 4.998 -34.346 1.640 1.00 25.45 316 GLY A C 1
ATOM 2506 O O . GLY A 1 315 ? 5.818 -34.982 2.307 1.00 24.05 316 GLY A O 1
ATOM 2507 N N . PRO A 1 316 ? 3.938 -33.762 2.201 1.00 23.19 317 PRO A N 1
ATOM 2508 C CA . PRO A 1 316 ? 3.747 -33.816 3.653 1.00 24.46 317 PRO A CA 1
ATOM 2509 C C . PRO A 1 316 ? 3.802 -35.243 4.175 1.00 26.05 317 PRO A C 1
ATOM 2510 O O . PRO A 1 316 ? 3.366 -36.185 3.509 1.00 27.26 317 PRO A O 1
ATOM 2514 N N . ASN A 1 317 ? 4.362 -35.398 5.374 1.00 24.66 318 ASN A N 1
ATOM 2515 C CA . ASN A 1 317 ? 4.390 -36.671 6.094 1.00 28.54 318 ASN A CA 1
ATOM 2516 C C . ASN A 1 317 ? 5.255 -37.721 5.409 1.00 27.06 318 ASN A C 1
ATOM 2517 O O . ASN A 1 317 ? 4.978 -38.917 5.517 1.00 28.53 318 ASN A O 1
ATOM 2522 N N . THR A 1 318 ? 6.287 -37.299 4.692 1.00 24.90 319 THR A N 1
ATOM 2523 C CA . THR A 1 318 ? 7.278 -38.186 4.098 1.00 24.84 319 THR A CA 1
ATOM 2524 C C . THR A 1 318 ? 8.657 -37.658 4.468 1.00 26.72 319 THR A C 1
ATOM 2525 O O . THR A 1 318 ? 8.784 -36.558 5.020 1.00 25.66 319 THR A O 1
ATOM 2529 N N . PRO A 1 319 ? 9.714 -38.443 4.244 1.00 26.04 320 PRO A N 1
ATOM 2530 C CA . PRO A 1 319 ? 11.026 -38.072 4.797 1.00 25.02 320 PRO A CA 1
ATOM 2531 C C . PRO A 1 319 ? 11.566 -36.754 4.251 1.00 21.07 320 PRO A C 1
ATOM 2532 O O . PRO A 1 319 ? 11.325 -36.374 3.101 1.00 23.82 320 PRO A O 1
ATOM 2536 N N . LEU A 1 320 ? 12.298 -36.057 5.117 1.00 25.79 321 LEU A N 1
ATOM 2537 C CA . LEU A 1 320 ? 12.968 -34.818 4.755 1.00 22.49 321 LEU A CA 1
ATOM 2538 C C . LEU A 1 320 ? 14.206 -35.103 3.921 1.00 22.81 321 LEU A C 1
ATOM 2539 O O . LEU A 1 320 ? 14.841 -36.156 4.047 1.00 23.82 321 LEU A O 1
ATOM 2544 N N . VAL A 1 321 ? 14.578 -34.132 3.098 1.00 17.61 322 VAL A N 1
ATOM 2545 C CA . VAL A 1 321 ? 15.865 -34.146 2.412 1.00 20.65 322 VAL A CA 1
ATOM 2546 C C . VAL A 1 321 ? 16.595 -32.870 2.793 1.00 18.47 322 VAL A C 1
ATOM 2547 O O . VAL A 1 321 ? 16.065 -31.765 2.612 1.00 19.19 322 VAL A O 1
ATOM 2551 N N . LYS A 1 322 ? 17.790 -33.032 3.354 1.00 18.25 323 LYS A N 1
ATOM 2552 C CA . LYS A 1 322 ? 18.609 -31.900 3.756 1.00 17.88 323 LYS A CA 1
ATOM 2553 C C . LYS A 1 322 ? 19.267 -31.296 2.526 1.00 17.53 323 LYS A C 1
ATOM 2554 O O . LYS A 1 322 ? 19.847 -32.020 1.713 1.00 18.22 323 LYS A O 1
ATOM 2560 N N . LYS A 1 323 ? 19.170 -29.980 2.374 1.00 17.66 324 LYS A N 1
ATOM 2561 C CA . LYS A 1 323 ? 19.750 -29.312 1.215 1.00 19.61 324 LYS A CA 1
ATOM 2562 C C . LYS A 1 323 ? 21.183 -28.868 1.488 1.00 17.59 324 LYS A C 1
ATOM 2563 O O . LYS A 1 323 ? 21.591 -28.687 2.638 1.00 19.18 324 LYS A O 1
ATOM 2569 N N . ALA A 1 324 ? 21.935 -28.645 0.401 1.00 19.71 325 ALA A N 1
ATOM 2570 C CA . ALA A 1 324 ? 23.274 -28.082 0.540 1.00 19.27 325 ALA A CA 1
ATOM 2571 C C . ALA A 1 324 ? 23.261 -26.770 1.320 1.00 20.00 325 ALA A C 1
ATOM 2572 O O . ALA A 1 324 ? 24.235 -26.456 2.015 1.00 18.52 325 ALA A O 1
ATOM 2574 N N . ALA A 1 325 ? 22.166 -26.007 1.242 1.00 18.54 326 ALA A N 1
ATOM 2575 C CA . ALA A 1 325 ? 22.076 -24.756 1.996 1.00 19.30 326 ALA A CA 1
ATOM 2576 C C . ALA A 1 325 ? 22.291 -24.967 3.491 1.00 18.96 326 ALA A C 1
ATOM 2577 O O . ALA A 1 325 ? 22.835 -24.087 4.168 1.00 18.71 326 ALA A O 1
ATOM 2579 N N . TYR A 1 326 ? 21.856 -26.109 4.027 1.00 18.37 327 TYR A N 1
ATOM 2580 C CA . TYR A 1 326 ? 22.099 -26.419 5.430 1.00 17.71 327 TYR A CA 1
ATOM 2581 C C . TYR A 1 326 ? 23.588 -26.352 5.747 1.00 19.19 327 TYR A C 1
ATOM 2582 O O . TYR A 1 326 ? 23.996 -25.777 6.763 1.00 19.26 327 TYR A O 1
ATOM 2591 N N . ASP A 1 327 ? 24.409 -26.971 4.894 1.00 17.98 328 ASP A N 1
ATOM 2592 C CA . ASP A 1 327 ? 25.849 -26.985 5.125 1.00 20.55 328 ASP A CA 1
ATOM 2593 C C . ASP A 1 327 ? 26.448 -25.595 4.980 1.00 19.95 328 ASP A C 1
ATOM 2594 O O . ASP A 1 327 ? 27.448 -25.294 5.638 1.00 20.37 328 ASP A O 1
ATOM 2599 N N . GLY A 1 328 ? 25.855 -24.745 4.140 1.00 20.44 329 GLY A N 1
ATOM 2600 C CA . GLY A 1 328 ? 26.270 -23.348 4.103 1.00 20.93 329 GLY A CA 1
ATOM 2601 C C . GLY A 1 328 ? 26.140 -22.678 5.459 1.00 20.14 329 GLY A C 1
ATOM 2602 O O . GLY A 1 328 ? 27.059 -21.992 5.917 1.00 19.76 329 GLY A O 1
ATOM 2603 N N . CYS A 1 329 ? 24.992 -22.873 6.120 1.00 17.53 330 CYS A N 1
ATOM 2604 C CA . CYS A 1 329 ? 24.804 -22.347 7.469 1.00 15.99 330 CYS A CA 1
ATOM 2605 C C . CYS A 1 329 ? 25.817 -22.933 8.433 1.00 16.97 330 CYS A C 1
ATOM 2606 O O . CYS A 1 329 ? 26.366 -22.217 9.287 1.00 17.77 330 CYS A O 1
ATOM 2609 N N . LEU A 1 330 ? 26.030 -24.250 8.362 1.00 18.02 331 LEU A N 1
ATOM 2610 C CA . LEU A 1 330 ? 26.923 -24.880 9.325 1.00 18.04 331 LEU A CA 1
ATOM 2611 C C . LEU A 1 330 ? 28.349 -24.383 9.136 1.00 19.70 331 LEU A C 1
ATOM 2612 O O . LEU A 1 330 ? 29.026 -24.050 10.117 1.00 20.81 331 LEU A O 1
ATOM 2617 N N . GLN A 1 331 ? 28.792 -24.274 7.883 1.00 20.98 332 GLN A N 1
ATOM 2618 C CA . GLN A 1 331 ? 30.146 -23.809 7.596 1.00 20.99 332 GLN A CA 1
ATOM 2619 C C . GLN A 1 331 ? 30.348 -22.368 8.033 1.00 24.35 332 GLN A C 1
ATOM 2620 O O . GLN A 1 331 ? 31.433 -22.003 8.497 1.00 21.95 332 GLN A O 1
ATOM 2626 N N . ALA A 1 332 ? 29.317 -21.529 7.884 1.00 20.49 333 ALA A N 1
ATOM 2627 C CA . ALA A 1 332 ? 29.417 -20.141 8.337 1.00 21.28 333 ALA A CA 1
ATOM 2628 C C . ALA A 1 332 ? 29.645 -20.048 9.844 1.00 23.01 333 ALA A C 1
ATOM 2629 O O . ALA A 1 332 ? 30.336 -19.133 10.317 1.00 28.32 333 ALA A O 1
ATOM 2631 N N . LEU A 1 333 ? 29.075 -20.967 10.619 1.00 21.35 334 LEU A N 1
ATOM 2632 C CA . LEU A 1 333 ? 29.284 -20.947 12.062 1.00 23.16 334 LEU A CA 1
ATOM 2633 C C . LEU A 1 333 ? 30.620 -21.566 12.452 1.00 29.77 334 LEU A C 1
ATOM 2634 O O . LEU A 1 333 ? 31.239 -21.125 13.422 1.00 35.20 334 LEU A O 1
ATOM 2639 N N . GLN A 1 334 ? 31.092 -22.555 11.701 1.00 25.88 335 GLN A N 1
ATOM 2640 C CA . GLN A 1 334 ? 32.408 -23.134 11.960 1.00 31.09 335 GLN A CA 1
ATOM 2641 C C . GLN A 1 334 ? 33.532 -22.186 11.538 1.00 34.21 335 GLN A C 1
ATOM 2642 O O . GLN A 1 334 ? 34.523 -22.038 12.265 1.00 40.57 335 GLN A O 1
ATOM 2648 N N . HIS A 1 335 ? 33.413 -21.567 10.360 1.00 33.30 336 HIS A N 1
ATOM 2649 C CA . HIS A 1 335 ? 34.479 -20.701 9.831 1.00 31.09 336 HIS A CA 1
ATOM 2650 C C . HIS A 1 335 ? 34.763 -19.532 10.774 1.00 37.14 336 HIS A C 1
ATOM 2651 O O . HIS A 1 335 ? 35.915 -19.123 10.940 1.00 35.98 336 HIS A O 1
ATOM 2658 N N . TRP B 1 1 ? 16.789 -67.944 -4.637 1.00 30.31 2 TRP B N 1
ATOM 2659 C CA . TRP B 1 1 ? 17.933 -68.024 -3.725 1.00 30.24 2 TRP B CA 1
ATOM 2660 C C . TRP B 1 1 ? 18.504 -66.635 -3.427 1.00 26.58 2 TRP B C 1
ATOM 2661 O O . TRP B 1 1 ? 19.012 -65.964 -4.323 1.00 30.89 2 TRP B O 1
ATOM 2672 N N . GLY B 1 2 ? 18.448 -66.219 -2.160 1.00 22.31 3 GLY B N 1
ATOM 2673 C CA . GLY B 1 2 ? 18.783 -64.846 -1.830 1.00 20.54 3 GLY B CA 1
ATOM 2674 C C . GLY B 1 2 ? 19.838 -64.706 -0.753 1.00 20.31 3 GLY B C 1
ATOM 2675 O O . GLY B 1 2 ? 20.499 -65.678 -0.376 1.00 19.30 3 GLY B O 1
ATOM 2676 N N . LEU B 1 3 ? 19.997 -63.484 -0.249 1.00 17.76 4 LEU B N 1
ATOM 2677 C CA . LEU B 1 3 ? 21.105 -63.184 0.651 1.00 17.79 4 LEU B CA 1
ATOM 2678 C C . LEU B 1 3 ? 21.000 -63.963 1.951 1.00 18.41 4 LEU B C 1
ATOM 2679 O O . LEU B 1 3 ? 22.023 -64.372 2.525 1.00 19.02 4 LEU B O 1
ATOM 2684 N N . ASN B 1 4 ? 19.775 -64.154 2.454 1.00 17.34 5 ASN B N 1
ATOM 2685 C CA . ASN B 1 4 ? 19.636 -64.864 3.718 1.00 18.20 5 ASN B CA 1
ATOM 2686 C C . ASN B 1 4 ? 19.849 -66.362 3.522 1.00 18.97 5 ASN B C 1
ATOM 2687 O O . ASN B 1 4 ? 20.470 -67.011 4.370 1.00 19.43 5 ASN B O 1
ATOM 2692 N N . ASN B 1 5 ? 19.367 -66.919 2.402 1.00 20.22 6 ASN B N 1
ATOM 2693 C CA . ASN B 1 5 ? 19.708 -68.300 2.067 1.00 22.17 6 ASN B CA 1
ATOM 2694 C C . ASN B 1 5 ? 21.214 -68.485 2.043 1.00 20.04 6 ASN B C 1
ATOM 2695 O O . ASN B 1 5 ? 21.750 -69.436 2.624 1.00 20.98 6 ASN B O 1
ATOM 2700 N N . ALA B 1 6 ? 21.915 -67.573 1.369 1.00 18.14 7 ALA B N 1
ATOM 2701 C CA . ALA B 1 6 ? 23.356 -67.707 1.223 1.00 20.11 7 ALA B CA 1
ATOM 2702 C C . ALA B 1 6 ? 24.063 -67.542 2.562 1.00 21.71 7 ALA B C 1
ATOM 2703 O O . ALA B 1 6 ? 24.977 -68.312 2.883 1.00 22.81 7 ALA B O 1
ATOM 2705 N N . ALA B 1 7 ? 23.637 -66.566 3.372 1.00 17.71 8 ALA B N 1
ATOM 2706 C CA . ALA B 1 7 ? 24.260 -66.357 4.682 1.00 18.93 8 ALA B CA 1
ATOM 2707 C C . ALA B 1 7 ? 24.061 -67.565 5.589 1.00 19.74 8 ALA B C 1
ATOM 2708 O O . ALA B 1 7 ? 25.001 -68.020 6.257 1.00 20.76 8 ALA B O 1
ATOM 2710 N N . ARG B 1 8 ? 22.836 -68.105 5.626 1.00 20.06 9 ARG B N 1
ATOM 2711 C CA . ARG B 1 8 ? 22.580 -69.274 6.465 1.00 21.51 9 ARG B CA 1
ATOM 2712 C C . ARG B 1 8 ? 23.333 -70.505 5.963 1.00 25.20 9 ARG B C 1
ATOM 2713 O O . ARG B 1 8 ? 23.751 -71.344 6.772 1.00 25.00 9 ARG B O 1
ATOM 2721 N N . ALA B 1 9 ? 23.555 -70.615 4.651 1.00 22.70 10 ALA B N 1
ATOM 2722 C CA . ALA B 1 9 ? 24.358 -71.718 4.126 1.00 24.30 10 ALA B CA 1
ATOM 2723 C C . ALA B 1 9 ? 25.829 -71.599 4.511 1.00 26.59 10 ALA B C 1
ATOM 2724 O O . ALA B 1 9 ? 26.544 -72.609 4.526 1.00 29.51 10 ALA B O 1
ATOM 2726 N N . ASP B 1 10 ? 26.292 -70.395 4.829 1.00 23.86 11 ASP B N 1
ATOM 2727 C CA . ASP B 1 10 ? 27.647 -70.159 5.306 1.00 24.74 11 ASP B CA 1
ATOM 2728 C C . ASP B 1 10 ? 27.750 -70.165 6.819 1.00 25.85 11 ASP B C 1
ATOM 2729 O O . ASP B 1 10 ? 28.764 -69.712 7.354 1.00 30.28 11 ASP B O 1
ATOM 2734 N N . GLY B 1 11 ? 26.727 -70.639 7.516 1.00 22.80 12 GLY B N 1
ATOM 2735 C CA . GLY B 1 11 ? 26.773 -70.724 8.959 1.00 24.98 12 GLY B CA 1
ATOM 2736 C C . GLY B 1 11 ? 26.337 -69.483 9.711 1.00 25.87 12 GLY B C 1
ATOM 2737 O O . GLY B 1 11 ? 26.362 -69.496 10.946 1.00 27.06 12 GLY B O 1
ATOM 2738 N N . LYS B 1 12 ? 25.929 -68.422 9.019 1.00 21.45 13 LYS B N 1
ATOM 2739 C CA . LYS B 1 12 ? 25.452 -67.235 9.713 1.00 18.92 13 LYS B CA 1
ATOM 2740 C C . LYS B 1 12 ? 24.019 -67.434 10.192 1.00 22.05 13 LYS B C 1
ATOM 2741 O O . LYS B 1 12 ? 23.263 -68.242 9.649 1.00 22.31 13 LYS B O 1
ATOM 2747 N N . LEU B 1 13 ? 23.630 -66.650 11.201 1.00 17.95 14 LEU B N 1
ATOM 2748 C CA . LEU B 1 13 ? 22.255 -66.703 11.665 1.00 20.34 14 LEU B CA 1
ATOM 2749 C C . LEU B 1 13 ? 21.288 -65.971 10.743 1.00 21.60 14 LEU B C 1
ATOM 2750 O O . LEU B 1 13 ? 20.096 -66.286 10.757 1.00 21.64 14 LEU B O 1
ATOM 2755 N N . TRP B 1 14 ? 21.756 -65.001 9.953 1.00 17.76 15 TRP B N 1
ATOM 2756 C CA . TRP B 1 14 ? 20.855 -64.252 9.078 1.00 18.60 15 TRP B CA 1
ATOM 2757 C C . TRP B 1 14 ? 21.649 -63.388 8.114 1.00 17.60 15 TRP B C 1
ATOM 2758 O O . TRP B 1 14 ? 22.810 -63.048 8.363 1.00 18.16 15 TRP B O 1
ATOM 2769 N N . PHE B 1 15 ? 20.988 -63.026 7.016 1.00 15.04 16 PHE B N 1
ATOM 2770 C CA . PHE B 1 15 ? 21.154 -61.713 6.400 1.00 17.49 16 PHE B CA 1
ATOM 2771 C C . PHE B 1 15 ? 19.897 -60.917 6.733 1.00 19.26 16 PHE B C 1
ATOM 2772 O O . PHE B 1 15 ? 18.786 -61.437 6.630 1.00 18.67 16 PHE B O 1
ATOM 2780 N N . GLY B 1 16 ? 20.068 -59.673 7.183 1.00 17.69 17 GLY B N 1
ATOM 2781 C CA . GLY B 1 16 ? 18.971 -58.957 7.797 1.00 18.59 17 GLY B CA 1
ATOM 2782 C C . GLY B 1 16 ? 18.858 -57.528 7.305 1.00 17.48 17 GLY B C 1
ATOM 2783 O O . GLY B 1 16 ? 19.728 -57.016 6.594 1.00 16.92 17 GLY B O 1
ATOM 2784 N N . THR B 1 17 ? 17.758 -56.886 7.711 1.00 16.36 18 THR B N 1
ATOM 2785 C CA . THR B 1 17 ? 17.569 -55.478 7.411 1.00 16.65 18 THR B CA 1
ATOM 2786 C C . THR B 1 17 ? 16.813 -54.792 8.533 1.00 18.96 18 THR B C 1
ATOM 2787 O O . THR B 1 17 ? 15.864 -55.347 9.107 1.00 18.68 18 THR B O 1
ATOM 2791 N N . ALA B 1 18 ? 17.242 -53.578 8.827 1.00 18.05 19 ALA B N 1
ATOM 2792 C CA . ALA B 1 18 ? 16.422 -52.681 9.614 1.00 18.84 19 ALA B CA 1
ATOM 2793 C C . ALA B 1 18 ? 15.203 -52.257 8.812 1.00 18.26 19 ALA B C 1
ATOM 2794 O O . ALA B 1 18 ? 15.189 -52.271 7.578 1.00 17.28 19 ALA B O 1
ATOM 2796 N N . ALA B 1 19 ? 14.168 -51.848 9.535 1.00 19.60 20 ALA B N 1
ATOM 2797 C CA . ALA B 1 19 ? 12.997 -51.260 8.915 1.00 18.56 20 ALA B CA 1
ATOM 2798 C C . ALA B 1 19 ? 12.389 -50.290 9.913 1.00 20.54 20 ALA B C 1
ATOM 2799 O O . ALA B 1 19 ? 12.368 -50.562 11.117 1.00 20.60 20 ALA B O 1
ATOM 2801 N N . ASP B 1 20 ? 11.915 -49.160 9.396 1.00 21.37 21 ASP B N 1
ATOM 2802 C CA . ASP B 1 20 ? 11.234 -48.148 10.199 1.00 19.41 21 ASP B CA 1
ATOM 2803 C C . ASP B 1 20 ? 9.748 -48.505 10.273 1.00 21.97 21 ASP B C 1
ATOM 2804 O O . ASP B 1 20 ? 8.874 -47.842 9.710 1.00 21.55 21 ASP B O 1
ATOM 2809 N N . ILE B 1 21 ? 9.487 -49.601 10.976 1.00 19.39 22 ILE B N 1
ATOM 2810 C CA . ILE B 1 21 ? 8.154 -50.178 11.105 1.00 23.52 22 ILE B CA 1
ATOM 2811 C C . ILE B 1 21 ? 7.801 -50.201 12.586 1.00 22.87 22 ILE B C 1
ATOM 2812 O O . ILE B 1 21 ? 8.638 -50.582 13.407 1.00 22.35 22 ILE B O 1
ATOM 2817 N N . PRO B 1 22 ? 6.585 -49.787 12.989 1.00 21.68 23 PRO B N 1
ATOM 2818 C CA . PRO B 1 22 ? 5.486 -49.315 12.151 1.00 24.03 23 PRO B CA 1
ATOM 2819 C C . PRO B 1 22 ? 5.772 -47.956 11.542 1.00 20.95 23 PRO B C 1
ATOM 2820 O O . PRO B 1 22 ? 6.498 -47.137 12.122 1.00 25.50 23 PRO B O 1
ATOM 2824 N N . GLY B 1 23 ? 5.236 -47.746 10.348 1.00 24.17 24 GLY B N 1
ATOM 2825 C CA . GLY B 1 23 ? 5.408 -46.478 9.677 1.00 26.85 24 GLY B CA 1
ATOM 2826 C C . GLY B 1 23 ? 5.030 -46.558 8.214 1.00 23.85 24 GLY B C 1
ATOM 2827 O O . GLY B 1 23 ? 4.410 -47.524 7.750 1.00 25.06 24 GLY B O 1
ATOM 2828 N N . LEU B 1 24 ? 5.433 -45.504 7.503 1.00 21.97 25 LEU B N 1
ATOM 2829 C CA . LEU B 1 24 ? 5.140 -45.293 6.094 1.00 24.03 25 LEU B CA 1
ATOM 2830 C C . LEU B 1 24 ? 5.475 -46.505 5.222 1.00 23.81 25 LEU B C 1
ATOM 2831 O O . LEU B 1 24 ? 4.778 -46.779 4.239 1.00 23.43 25 LEU B O 1
ATOM 2836 N N . GLU B 1 25 ? 6.550 -47.228 5.555 1.00 23.06 26 GLU B N 1
ATOM 2837 C CA . GLU B 1 25 ? 6.972 -48.366 4.739 1.00 19.65 26 GLU B CA 1
ATOM 2838 C C . GLU B 1 25 ? 5.880 -49.429 4.635 1.00 21.12 26 GLU B C 1
ATOM 2839 O O . GLU B 1 25 ? 5.773 -50.107 3.609 1.00 19.56 26 GLU B O 1
ATOM 2845 N N . GLN B 1 26 ? 5.053 -49.572 5.675 1.00 22.68 27 GLN B N 1
ATOM 2846 C CA . GLN B 1 26 ? 3.977 -50.555 5.624 1.00 22.10 27 GLN B CA 1
ATOM 2847 C C . GLN B 1 26 ? 2.991 -50.256 4.503 1.00 21.96 27 GLN B C 1
ATOM 2848 O O . GLN B 1 26 ? 2.310 -51.172 4.027 1.00 21.66 27 GLN B O 1
ATOM 2854 N N . ASP B 1 27 ? 2.910 -49.007 4.052 1.00 21.87 28 ASP B N 1
ATOM 2855 C CA . ASP B 1 27 ? 1.978 -48.633 2.994 1.00 23.52 28 ASP B CA 1
ATOM 2856 C C . ASP B 1 27 ? 2.570 -48.769 1.592 1.00 23.35 28 ASP B C 1
ATOM 2857 O O . ASP B 1 27 ? 1.918 -48.389 0.617 1.00 21.75 28 ASP B O 1
ATOM 2862 N N . ASP B 1 28 ? 3.799 -49.284 1.464 1.00 21.32 29 ASP B N 1
ATOM 2863 C CA . ASP B 1 28 ? 4.457 -49.470 0.176 1.00 21.18 29 ASP B CA 1
ATOM 2864 C C . ASP B 1 28 ? 4.477 -50.967 -0.113 1.00 22.53 29 ASP B C 1
ATOM 2865 O O . ASP B 1 28 ? 5.255 -51.713 0.493 1.00 20.20 29 ASP B O 1
ATOM 2870 N N . ARG B 1 29 ? 3.609 -51.408 -1.023 1.00 21.07 30 ARG B N 1
ATOM 2871 C CA . ARG B 1 29 ? 3.438 -52.846 -1.227 1.00 20.17 30 ARG B CA 1
ATOM 2872 C C . ARG B 1 29 ? 4.673 -53.484 -1.851 1.00 22.27 30 ARG B C 1
ATOM 2873 O O . ARG B 1 29 ? 4.903 -54.684 -1.660 1.00 19.93 30 ARG B O 1
ATOM 2881 N N . TYR B 1 30 ? 5.453 -52.717 -2.624 1.00 20.92 31 TYR B N 1
ATOM 2882 C CA . TYR B 1 30 ? 6.679 -53.251 -3.216 1.00 19.84 31 TYR B CA 1
ATOM 2883 C C . TYR B 1 30 ? 7.791 -53.341 -2.177 1.00 20.09 31 TYR B C 1
ATOM 2884 O O . TYR B 1 30 ? 8.542 -54.326 -2.143 1.00 21.06 31 TYR B O 1
ATOM 2893 N N . TYR B 1 31 ? 7.883 -52.342 -1.298 1.00 19.80 32 TYR B N 1
ATOM 2894 C CA . TYR B 1 31 ? 8.787 -52.439 -0.158 1.00 18.78 32 TYR B CA 1
ATOM 2895 C C . TYR B 1 31 ? 8.452 -53.649 0.711 1.00 19.21 32 TYR B C 1
ATOM 2896 O O . TYR B 1 31 ? 9.333 -54.449 1.051 1.00 19.76 32 TYR B O 1
ATOM 2905 N N . MET B 1 32 ? 7.176 -53.803 1.087 1.00 17.59 33 MET B N 1
ATOM 2906 C CA . MET B 1 32 ? 6.812 -54.875 2.004 1.00 18.37 33 MET B CA 1
ATOM 2907 C C . MET B 1 32 ? 6.954 -56.257 1.365 1.00 20.07 33 MET B C 1
ATOM 2908 O O . MET B 1 32 ? 7.278 -57.217 2.068 1.00 21.12 33 MET B O 1
ATOM 2913 N N . LYS B 1 33 ? 6.760 -56.377 0.051 1.00 19.68 34 LYS B N 1
ATOM 2914 C CA . LYS B 1 33 ? 6.992 -57.673 -0.583 1.00 19.74 34 LYS B CA 1
ATOM 2915 C C . LYS B 1 33 ? 8.446 -58.118 -0.402 1.00 20.89 34 LYS B C 1
ATOM 2916 O O . LYS B 1 33 ? 8.721 -59.291 -0.106 1.00 23.28 34 LYS B O 1
ATOM 2922 N N . GLU B 1 34 ? 9.390 -57.188 -0.551 1.00 20.79 35 GLU B N 1
ATOM 2923 C CA . GLU B 1 34 ? 10.798 -57.533 -0.378 1.00 20.54 35 GLU B CA 1
ATOM 2924 C C . GLU B 1 34 ? 11.178 -57.654 1.089 1.00 19.81 35 GLU B C 1
ATOM 2925 O O . GLU B 1 34 ? 11.961 -58.539 1.452 1.00 18.46 35 GLU B O 1
ATOM 2931 N N . TYR B 1 35 ? 10.639 -56.792 1.952 1.00 17.53 36 TYR B N 1
ATOM 2932 C CA . TYR B 1 35 ? 10.875 -56.968 3.376 1.00 15.62 36 TYR B CA 1
ATOM 2933 C C . TYR B 1 35 ? 10.454 -58.357 3.828 1.00 20.92 36 TYR B C 1
ATOM 2934 O O . TYR B 1 35 ? 11.164 -59.014 4.602 1.00 21.01 36 TYR B O 1
ATOM 2943 N N . ASN B 1 36 ? 9.302 -58.825 3.349 1.00 20.73 37 ASN B N 1
ATOM 2944 C CA . ASN B 1 36 ? 8.785 -60.123 3.759 1.00 20.94 37 ASN B CA 1
ATOM 2945 C C . ASN B 1 36 ? 9.491 -61.290 3.077 1.00 23.58 37 ASN B C 1
ATOM 2946 O O . ASN B 1 36 ? 9.174 -62.445 3.383 1.00 23.33 37 ASN B O 1
ATOM 2951 N N . ASN B 1 37 ? 10.437 -61.024 2.174 1.00 20.93 38 ASN B N 1
ATOM 2952 C CA . ASN B 1 37 ? 11.084 -62.071 1.389 1.00 22.27 38 ASN B CA 1
ATOM 2953 C C . ASN B 1 37 ? 12.176 -62.725 2.227 1.00 20.65 38 ASN B C 1
ATOM 2954 O O . ASN B 1 37 ? 13.297 -62.217 2.314 1.00 20.74 38 ASN B O 1
ATOM 2959 N N . THR B 1 38 ? 11.868 -63.880 2.815 1.00 20.82 39 THR B N 1
ATOM 2960 C CA . THR B 1 38 ? 12.818 -64.552 3.695 1.00 21.03 39 THR B CA 1
ATOM 2961 C C . THR B 1 38 ? 14.043 -65.072 2.939 1.00 20.78 39 THR B C 1
ATOM 2962 O O . THR B 1 38 ? 15.081 -65.330 3.566 1.00 19.88 39 THR B O 1
ATOM 2966 N N . HIS B 1 39 ? 13.955 -65.224 1.613 1.00 21.47 40 HIS B N 1
ATOM 2967 C CA . HIS B 1 39 ? 15.145 -65.557 0.831 1.00 20.77 40 HIS B CA 1
ATOM 2968 C C . HIS B 1 39 ? 16.232 -64.510 1.019 1.00 20.05 40 HIS B C 1
ATOM 2969 O O . HIS B 1 39 ? 17.426 -64.840 1.058 1.00 19.81 40 HIS B O 1
ATOM 2976 N N . ASP B 1 40 ? 15.837 -63.244 1.158 1.00 18.96 41 ASP B N 1
ATOM 2977 C CA . ASP B 1 40 ? 16.794 -62.159 1.352 1.00 19.55 41 ASP B CA 1
ATOM 2978 C C . ASP B 1 40 ? 16.998 -61.770 2.813 1.00 17.69 41 ASP B C 1
ATOM 2979 O O . ASP B 1 40 ? 18.128 -61.440 3.202 1.00 16.92 41 ASP B O 1
ATOM 2984 N N . PHE B 1 41 ? 15.953 -61.785 3.638 1.00 18.47 42 PHE B N 1
ATOM 2985 C CA . PHE B 1 41 ? 16.029 -61.226 4.989 1.00 17.80 42 PHE B CA 1
ATOM 2986 C C . PHE B 1 41 ? 15.459 -62.210 6.001 1.00 18.42 42 PHE B C 1
ATOM 2987 O O . PHE B 1 41 ? 14.235 -62.374 6.105 1.00 20.69 42 PHE B O 1
ATOM 2995 N N . GLY B 1 42 ? 16.352 -62.847 6.753 1.00 19.23 43 GLY B N 1
ATOM 2996 C CA . GLY B 1 42 ? 15.988 -63.696 7.864 1.00 18.91 43 GLY B CA 1
ATOM 2997 C C . GLY B 1 42 ? 16.246 -63.055 9.204 1.00 20.42 43 GLY B C 1
ATOM 2998 O O . GLY B 1 42 ? 16.150 -63.735 10.234 1.00 18.80 43 GLY B O 1
ATOM 2999 N N . GLY B 1 43 ? 16.590 -61.772 9.225 1.00 20.11 44 GLY B N 1
ATOM 3000 C CA . GLY B 1 43 ? 16.766 -61.047 10.468 1.00 19.90 44 GLY B CA 1
ATOM 3001 C C . GLY B 1 43 ? 16.300 -59.621 10.269 1.00 18.00 44 GLY B C 1
ATOM 3002 O O . GLY B 1 43 ? 16.194 -59.142 9.135 1.00 18.93 44 GLY B O 1
ATOM 3003 N N . THR B 1 44 ? 15.995 -58.951 11.384 1.00 18.66 45 THR B N 1
ATOM 3004 C CA . THR B 1 44 ? 15.550 -57.564 11.283 1.00 18.82 45 THR B CA 1
ATOM 3005 C C . THR B 1 44 ? 15.809 -56.845 12.598 1.00 18.53 45 THR B C 1
ATOM 3006 O O . THR B 1 44 ? 15.963 -57.472 13.645 1.00 19.42 45 THR B O 1
ATOM 3010 N N . THR B 1 45 ? 15.872 -55.514 12.508 1.00 19.54 46 THR B N 1
ATOM 3011 C CA . THR B 1 45 ? 16.076 -54.588 13.623 1.00 19.72 46 THR B CA 1
ATOM 3012 C C . THR B 1 45 ? 15.047 -53.474 13.485 1.00 18.66 46 THR B C 1
ATOM 3013 O O . THR B 1 45 ? 14.894 -52.910 12.386 1.00 19.47 46 THR B O 1
ATOM 3017 N N . PRO B 1 46 ? 14.331 -53.109 14.551 1.00 19.34 47 PRO B N 1
ATOM 3018 C CA . PRO B 1 46 ? 13.415 -51.963 14.453 1.00 20.45 47 PRO B CA 1
ATOM 3019 C C . PRO B 1 46 ? 14.217 -50.669 14.462 1.00 20.28 47 PRO B C 1
ATOM 3020 O O . PRO B 1 46 ? 15.054 -50.460 15.337 1.00 20.64 47 PRO B O 1
ATOM 3024 N N . ALA B 1 47 ? 13.968 -49.805 13.479 1.00 21.45 48 ALA B N 1
ATOM 3025 C CA . ALA B 1 47 ? 14.770 -48.588 13.403 1.00 21.48 48 ALA B CA 1
ATOM 3026 C C . ALA B 1 47 ? 14.454 -47.597 14.516 1.00 25.34 48 ALA B C 1
ATOM 3027 O O . ALA B 1 47 ? 15.323 -46.788 14.854 1.00 26.95 48 ALA B O 1
ATOM 3029 N N . ASN B 1 48 ? 13.252 -47.638 15.100 1.00 24.05 49 ASN B N 1
ATOM 3030 C CA . ASN B 1 48 ? 12.875 -46.599 16.055 1.00 25.13 49 ASN B CA 1
ATOM 3031 C C . ASN B 1 48 ? 11.973 -47.051 17.199 1.00 25.76 49 ASN B C 1
ATOM 3032 O O . ASN B 1 48 ? 12.118 -46.559 18.322 1.00 26.37 49 ASN B O 1
ATOM 3037 N N . ILE B 1 49 ? 11.043 -47.976 16.938 1.00 24.44 50 ILE B N 1
ATOM 3038 C CA . ILE B 1 49 ? 9.894 -48.146 17.833 1.00 26.59 50 ILE B CA 1
ATOM 3039 C C . ILE B 1 49 ? 10.265 -48.754 19.188 1.00 26.94 50 ILE B C 1
ATOM 3040 O O . ILE B 1 49 ? 9.485 -48.641 20.141 1.00 26.60 50 ILE B O 1
ATOM 3045 N N . MET B 1 50 ? 11.433 -49.381 19.328 1.00 25.29 51 MET B N 1
ATOM 3046 C CA . MET B 1 50 ? 11.851 -49.923 20.614 1.00 24.90 51 MET B CA 1
ATOM 3047 C C . MET B 1 50 ? 12.740 -48.983 21.410 1.00 27.97 51 MET B C 1
ATOM 3048 O O . MET B 1 50 ? 13.231 -49.378 22.468 1.00 27.83 51 MET B O 1
ATOM 3053 N N . LYS B 1 51 ? 12.958 -47.758 20.940 1.00 26.32 52 LYS B N 1
ATOM 3054 C CA . LYS B 1 51 ? 13.810 -46.838 21.676 1.00 26.33 52 LYS B CA 1
ATOM 3055 C C . LYS B 1 51 ? 13.087 -46.299 22.913 1.00 29.03 52 LYS B C 1
ATOM 3056 O O . LYS B 1 51 ? 11.869 -46.435 23.071 1.00 30.36 52 LYS B O 1
ATOM 3062 N N . PHE B 1 52 ? 13.880 -45.665 23.784 1.00 30.17 53 PHE B N 1
ATOM 3063 C CA . PHE B 1 52 ? 13.418 -45.198 25.092 1.00 31.19 53 PHE B CA 1
ATOM 3064 C C . PHE B 1 52 ? 12.159 -44.334 24.991 1.00 33.10 53 PHE B C 1
ATOM 3065 O O . PHE B 1 52 ? 11.184 -44.550 25.721 1.00 31.00 53 PHE B O 1
ATOM 3073 N N . MET B 1 53 ? 12.156 -43.339 24.098 1.00 34.79 54 MET B N 1
ATOM 3074 C CA . MET B 1 53 ? 11.027 -42.410 24.064 1.00 35.85 54 MET B CA 1
ATOM 3075 C C . MET B 1 53 ? 9.724 -43.075 23.639 1.00 38.71 54 MET B C 1
ATOM 3076 O O . MET B 1 53 ? 8.644 -42.543 23.933 1.00 37.65 54 MET B O 1
ATOM 3081 N N . PHE B 1 54 ? 9.789 -44.223 22.967 1.00 33.94 55 PHE B N 1
ATOM 3082 C CA . PHE B 1 54 ? 8.573 -44.920 22.573 1.00 35.87 55 PHE B CA 1
ATOM 3083 C C . PHE B 1 54 ? 8.149 -45.982 23.581 1.00 33.14 55 PHE B C 1
ATOM 3084 O O . PHE B 1 54 ? 6.951 -46.257 23.705 1.00 33.79 55 PHE B O 1
ATOM 3092 N N . THR B 1 55 ? 9.095 -46.566 24.313 1.00 31.39 56 THR B N 1
ATOM 3093 C CA . THR B 1 55 ? 8.789 -47.653 25.233 1.00 31.17 56 THR B CA 1
ATOM 3094 C C . THR B 1 55 ? 8.556 -47.184 26.663 1.00 33.47 56 THR B C 1
ATOM 3095 O O . THR B 1 55 ? 7.921 -47.908 27.436 1.00 32.66 56 THR B O 1
ATOM 3099 N N . GLU B 1 56 ? 9.045 -46.005 27.041 1.00 33.37 57 GLU B N 1
ATOM 3100 C CA . GLU B 1 56 ? 8.740 -45.405 28.343 1.00 33.80 57 GLU B CA 1
ATOM 3101 C C . GLU B 1 56 ? 8.387 -43.936 28.131 1.00 35.50 57 GLU B C 1
ATOM 3102 O O . GLU B 1 56 ? 9.146 -43.040 28.521 1.00 35.91 57 GLU B O 1
ATOM 3108 N N . PRO B 1 57 ? 7.239 -43.655 27.499 1.00 36.61 58 PRO B N 1
ATOM 3109 C CA . PRO B 1 57 ? 6.905 -42.258 27.157 1.00 36.69 58 PRO B CA 1
ATOM 3110 C C . PRO B 1 57 ? 6.688 -41.362 28.368 1.00 43.30 58 PRO B C 1
ATOM 3111 O O . PRO B 1 57 ? 6.832 -40.140 28.246 1.00 43.07 58 PRO B O 1
ATOM 3115 N N . GLU B 1 58 ? 6.328 -41.920 29.519 1.00 39.60 59 GLU B N 1
ATOM 3116 C CA . GLU B 1 58 ? 6.364 -41.193 30.781 1.00 41.75 59 GLU B CA 1
ATOM 3117 C C . GLU B 1 58 ? 7.026 -42.096 31.806 1.00 38.24 59 GLU B C 1
ATOM 3118 O O . GLU B 1 58 ? 7.143 -43.307 31.605 1.00 38.73 59 GLU B O 1
ATOM 3124 N N . GLN B 1 59 ? 7.475 -41.503 32.905 1.00 38.05 60 GLN B N 1
ATOM 3125 C CA . GLN B 1 59 ? 8.300 -42.253 33.840 1.00 38.60 60 GLN B CA 1
ATOM 3126 C C . GLN B 1 59 ? 7.520 -43.429 34.428 1.00 41.52 60 GLN B C 1
ATOM 3127 O O . GLN B 1 59 ? 6.423 -43.251 34.967 1.00 41.56 60 GLN B O 1
ATOM 3133 N N . ASN B 1 60 ? 8.096 -44.631 34.311 1.00 38.11 61 ASN B N 1
ATOM 3134 C CA . ASN B 1 60 ? 7.514 -45.904 34.752 1.00 40.03 61 ASN B CA 1
ATOM 3135 C C . ASN B 1 60 ? 6.197 -46.242 34.060 1.00 37.91 61 ASN B C 1
ATOM 3136 O O . ASN B 1 60 ? 5.455 -47.101 34.545 1.00 41.67 61 ASN B O 1
ATOM 3141 N N . VAL B 1 61 ? 5.864 -45.594 32.947 1.00 36.63 62 VAL B N 1
ATOM 3142 C CA . VAL B 1 61 ? 4.660 -45.918 32.187 1.00 35.21 62 VAL B CA 1
ATOM 3143 C C . VAL B 1 61 ? 5.109 -46.418 30.823 1.00 38.38 62 VAL B C 1
ATOM 3144 O O . VAL B 1 61 ? 5.487 -45.624 29.951 1.00 37.44 62 VAL B O 1
ATOM 3148 N N . PHE B 1 62 ? 5.052 -47.729 30.631 1.00 36.69 63 PHE B N 1
ATOM 3149 C CA . PHE B 1 62 ? 5.609 -48.357 29.444 1.00 33.29 63 PHE B CA 1
ATOM 3150 C C . PHE B 1 62 ? 4.544 -48.554 28.374 1.00 34.98 63 PHE B C 1
ATOM 3151 O O . PHE B 1 62 ? 3.366 -48.780 28.667 1.00 36.00 63 PHE B O 1
ATOM 3159 N N . ASN B 1 63 ? 4.975 -48.447 27.118 1.00 31.43 64 ASN B N 1
ATOM 3160 C CA . ASN B 1 63 ? 4.121 -48.675 25.958 1.00 28.89 64 ASN B CA 1
ATOM 3161 C C . ASN B 1 63 ? 4.843 -49.653 25.039 1.00 35.59 64 ASN B C 1
ATOM 3162 O O . ASN B 1 63 ? 5.790 -49.270 24.342 1.00 30.95 64 ASN B O 1
ATOM 3167 N N . PHE B 1 64 ? 4.384 -50.903 25.025 1.00 32.27 65 PHE B N 1
ATOM 3168 C CA . PHE B 1 64 ? 4.964 -51.962 24.207 1.00 31.17 65 PHE B CA 1
ATOM 3169 C C . PHE B 1 64 ? 4.202 -52.209 22.913 1.00 30.77 65 PHE B C 1
ATOM 3170 O O . PHE B 1 64 ? 4.591 -53.093 22.140 1.00 29.25 65 PHE B O 1
ATOM 3178 N N . THR B 1 65 ? 3.130 -51.460 22.656 1.00 26.75 66 THR B N 1
ATOM 3179 C CA . THR B 1 65 ? 2.237 -51.805 21.556 1.00 28.74 66 THR B CA 1
ATOM 3180 C C . THR B 1 65 ? 2.946 -51.697 20.211 1.00 32.22 66 THR B C 1
ATOM 3181 O O . THR B 1 65 ? 2.897 -52.626 19.395 1.00 27.60 66 THR B O 1
ATOM 3185 N N . GLY B 1 66 ? 3.615 -50.568 19.963 1.00 30.30 67 GLY B N 1
ATOM 3186 C CA . GLY B 1 66 ? 4.326 -50.411 18.705 1.00 29.24 67 GLY B CA 1
ATOM 3187 C C . GLY B 1 66 ? 5.392 -51.471 18.513 1.00 25.32 67 GLY B C 1
ATOM 3188 O O . GLY B 1 66 ? 5.504 -52.073 17.441 1.00 27.01 67 GLY B O 1
ATOM 3189 N N . ALA B 1 67 ? 6.186 -51.717 19.555 1.00 26.40 68 ALA B N 1
ATOM 3190 C CA . ALA B 1 67 ? 7.233 -52.730 19.471 1.00 25.38 68 ALA B CA 1
ATOM 3191 C C . ALA B 1 67 ? 6.647 -54.112 19.206 1.00 28.66 68 ALA B C 1
ATOM 3192 O O . ALA B 1 67 ? 7.223 -54.903 18.451 1.00 24.79 68 ALA B O 1
ATOM 3194 N N . GLN B 1 68 ? 5.499 -54.420 19.812 1.00 27.77 69 GLN B N 1
ATOM 3195 C CA . GLN B 1 68 ? 4.901 -55.732 19.589 1.00 26.28 69 GLN B CA 1
ATOM 3196 C C . GLN B 1 68 ? 4.368 -55.872 18.169 1.00 25.48 69 GLN B C 1
ATOM 3197 O O . GLN B 1 68 ? 4.432 -56.965 17.592 1.00 26.66 69 GLN B O 1
ATOM 3203 N N . GLU B 1 69 ? 3.857 -54.787 17.577 1.00 25.00 70 GLU B N 1
ATOM 3204 C CA . GLU B 1 69 ? 3.468 -54.855 16.172 1.00 26.58 70 GLU B CA 1
ATOM 3205 C C . GLU B 1 69 ? 4.671 -55.181 15.295 1.00 27.50 70 GLU B C 1
ATOM 3206 O O . GLU B 1 69 ? 4.579 -56.014 14.385 1.00 27.86 70 GLU B O 1
ATOM 3212 N N . PHE B 1 70 ? 5.807 -54.524 15.549 1.00 24.33 71 PHE B N 1
ATOM 3213 C CA . PHE B 1 70 ? 7.019 -54.838 14.799 1.00 25.45 71 PHE B CA 1
ATOM 3214 C C . PHE B 1 70 ? 7.377 -56.316 14.942 1.00 24.31 71 PHE B C 1
ATOM 3215 O O . PHE B 1 70 ? 7.665 -56.999 13.951 1.00 24.93 71 PHE B O 1
ATOM 3223 N N . LEU B 1 71 ? 7.391 -56.818 16.179 1.00 24.56 72 LEU B N 1
ATOM 3224 C CA . LEU B 1 71 ? 7.792 -58.201 16.419 1.00 24.86 72 LEU B CA 1
ATOM 3225 C C . LEU B 1 71 ? 6.840 -59.173 15.742 1.00 26.20 72 LEU B C 1
ATOM 3226 O O . LEU B 1 71 ? 7.267 -60.208 15.209 1.00 25.33 72 LEU B O 1
ATOM 3231 N N . ASP B 1 72 ? 5.543 -58.855 15.759 1.00 25.05 73 ASP B N 1
ATOM 3232 C CA . ASP B 1 72 ? 4.565 -59.708 15.091 1.00 24.31 73 ASP B CA 1
ATOM 3233 C C . ASP B 1 72 ? 4.821 -59.766 13.590 1.00 26.47 73 ASP B C 1
ATOM 3234 O O . ASP B 1 72 ? 4.746 -60.842 12.980 1.00 25.22 73 ASP B O 1
ATOM 3239 N N . ILE B 1 73 ? 5.130 -58.619 12.975 1.00 25.02 74 ILE B N 1
ATOM 3240 C CA . ILE B 1 73 ? 5.446 -58.597 11.550 1.00 23.15 74 ILE B CA 1
ATOM 3241 C C . ILE B 1 73 ? 6.718 -59.387 11.276 1.00 25.19 74 ILE B C 1
ATOM 3242 O O . ILE B 1 73 ? 6.802 -60.146 10.303 1.00 23.80 74 ILE B O 1
ATOM 3247 N N . ALA B 1 74 ? 7.725 -59.221 12.134 1.00 22.88 75 ALA B N 1
ATOM 3248 C CA . ALA B 1 74 ? 8.970 -59.963 11.973 1.00 23.40 75 ALA B CA 1
ATOM 3249 C C . ALA B 1 74 ? 8.728 -61.460 12.078 1.00 24.04 75 ALA B C 1
ATOM 3250 O O . ALA B 1 74 ? 9.243 -62.242 11.266 1.00 23.98 75 ALA B O 1
ATOM 3252 N N . PHE B 1 75 ? 7.917 -61.864 13.059 1.00 23.31 76 PHE B N 1
ATOM 3253 C CA . PHE B 1 75 ? 7.604 -63.274 13.259 1.00 26.96 76 PHE B CA 1
ATOM 3254 C C . PHE B 1 75 ? 6.929 -63.879 12.033 1.00 24.69 76 PHE B C 1
ATOM 3255 O O . PHE B 1 75 ? 7.180 -65.041 11.699 1.00 26.08 76 PHE B O 1
ATOM 3263 N N . ALA B 1 76 ? 6.104 -63.097 11.331 1.00 25.43 77 ALA B N 1
ATOM 3264 C CA . ALA B 1 76 ? 5.354 -63.623 10.193 1.00 25.89 77 ALA B CA 1
ATOM 3265 C C . ALA B 1 76 ? 6.258 -64.091 9.054 1.00 26.88 77 ALA B C 1
ATOM 3266 O O . ALA B 1 76 ? 5.867 -64.979 8.289 1.00 28.76 77 ALA B O 1
ATOM 3268 N N . SER B 1 77 ? 7.456 -63.514 8.903 1.00 24.84 78 SER B N 1
ATOM 3269 C CA . SER B 1 77 ? 8.410 -64.006 7.912 1.00 25.93 78 SER B CA 1
ATOM 3270 C C . SER B 1 77 ? 9.643 -64.635 8.562 1.00 22.78 78 SER B C 1
ATOM 3271 O O . SER B 1 77 ? 10.723 -64.671 7.961 1.00 24.50 78 SER B O 1
ATOM 3274 N N . HIS B 1 78 ? 9.486 -65.155 9.777 1.00 24.64 79 HIS B N 1
ATOM 3275 C CA . HIS B 1 78 ? 10.492 -66.010 10.399 1.00 25.68 79 HIS B CA 1
ATOM 3276 C C . HIS B 1 78 ? 11.827 -65.282 10.565 1.00 27.91 79 HIS B C 1
ATOM 3277 O O . HIS B 1 78 ? 12.889 -65.834 10.282 1.00 29.39 79 HIS B O 1
ATOM 3284 N N . LYS B 1 79 ? 11.776 -64.031 11.024 1.00 24.24 80 LYS B N 1
ATOM 3285 C CA . LYS B 1 79 ? 12.979 -63.227 11.220 1.00 23.59 80 LYS B CA 1
ATOM 3286 C C . LYS B 1 79 ? 13.413 -63.247 12.682 1.00 23.76 80 LYS B C 1
ATOM 3287 O O . LYS B 1 79 ? 12.590 -63.060 13.587 1.00 26.66 80 LYS B O 1
ATOM 3293 N N . LEU B 1 80 ? 14.705 -63.477 12.908 1.00 21.51 81 LEU B N 1
ATOM 3294 C CA . LEU B 1 80 ? 15.317 -63.248 14.210 1.00 19.78 81 LEU B CA 1
ATOM 3295 C C . LEU B 1 80 ? 15.515 -61.746 14.396 1.00 20.88 81 LEU B C 1
ATOM 3296 O O . LEU B 1 80 ? 15.900 -61.045 13.459 1.00 20.98 81 LEU B O 1
ATOM 3301 N N . VAL B 1 81 ? 15.229 -61.242 15.594 1.00 20.43 82 VAL B N 1
ATOM 3302 C CA . VAL B 1 81 ? 15.145 -59.802 15.826 1.00 19.69 82 VAL B CA 1
ATOM 3303 C C . VAL B 1 81 ? 16.282 -59.349 16.736 1.00 21.01 82 VAL B C 1
ATOM 3304 O O . VAL B 1 81 ? 16.455 -59.878 17.842 1.00 21.18 82 VAL B O 1
ATOM 3308 N N . ARG B 1 82 ? 17.049 -58.352 16.275 1.00 19.52 83 ARG B N 1
ATOM 3309 C CA . ARG B 1 82 ? 17.997 -57.632 17.124 1.00 19.42 83 ARG B CA 1
ATOM 3310 C C . ARG B 1 82 ? 17.213 -56.479 17.730 1.00 20.77 83 ARG B C 1
ATOM 3311 O O . ARG B 1 82 ? 16.939 -55.483 17.060 1.00 22.03 83 ARG B O 1
ATOM 3319 N N . CYS B 1 83 ? 16.799 -56.630 18.980 1.00 20.88 84 CYS B N 1
ATOM 3320 C CA . CYS B 1 83 ? 16.070 -55.550 19.623 1.00 22.76 84 CYS B CA 1
ATOM 3321 C C . CYS B 1 83 ? 17.028 -54.401 19.911 1.00 20.36 84 CYS B C 1
ATOM 3322 O O . CYS B 1 83 ? 18.195 -54.619 20.261 1.00 21.71 84 CYS B O 1
ATOM 3325 N N . HIS B 1 84 ? 16.540 -53.177 19.705 1.00 21.14 85 HIS B N 1
ATOM 3326 C CA . HIS B 1 84 ? 17.402 -51.998 19.650 1.00 24.00 85 HIS B CA 1
ATOM 3327 C C . HIS B 1 84 ? 16.588 -50.782 20.067 1.00 21.36 85 HIS B C 1
ATOM 3328 O O . HIS B 1 84 ? 15.547 -50.532 19.466 1.00 23.00 85 HIS B O 1
ATOM 3335 N N . ASN B 1 85 ? 17.024 -50.023 21.080 1.00 23.49 86 ASN B N 1
ATOM 3336 C CA . ASN B 1 85 ? 18.167 -50.268 21.949 1.00 21.13 86 ASN B CA 1
ATOM 3337 C C . ASN B 1 85 ? 17.697 -49.818 23.342 1.00 24.11 86 ASN B C 1
ATOM 3338 O O . ASN B 1 85 ? 16.670 -49.171 23.450 1.00 25.17 86 ASN B O 1
ATOM 3343 N N . LEU B 1 86 ? 18.449 -50.128 24.392 1.00 24.50 87 LEU B N 1
ATOM 3344 C CA . LEU B 1 86 ? 17.977 -49.784 25.736 1.00 25.46 87 LEU B CA 1
ATOM 3345 C C . LEU B 1 86 ? 18.474 -48.408 26.188 1.00 27.22 87 LEU B C 1
ATOM 3346 O O . LEU B 1 86 ? 17.667 -47.497 26.402 1.00 30.51 87 LEU B O 1
ATOM 3351 N N . ILE B 1 87 ? 19.789 -48.240 26.331 1.00 25.85 88 ILE B N 1
ATOM 3352 C CA . ILE B 1 87 ? 20.385 -46.998 26.827 1.00 26.69 88 ILE B CA 1
ATOM 3353 C C . ILE B 1 87 ? 21.160 -46.336 25.692 1.00 28.98 88 ILE B C 1
ATOM 3354 O O . ILE B 1 87 ? 22.093 -46.930 25.133 1.00 28.00 88 ILE B O 1
ATOM 3359 N N . TRP B 1 88 ? 20.788 -45.095 25.384 1.00 28.94 89 TRP B N 1
ATOM 3360 C CA . TRP B 1 88 ? 21.326 -44.311 24.279 1.00 28.72 89 TRP B CA 1
ATOM 3361 C C . TRP B 1 88 ? 21.217 -42.843 24.664 1.00 29.18 89 TRP B C 1
ATOM 3362 O O . TRP B 1 88 ? 20.295 -42.452 25.384 1.00 31.68 89 TRP B O 1
ATOM 3373 N N . GLN B 1 89 ? 22.155 -42.027 24.172 1.00 28.76 90 GLN B N 1
ATOM 3374 C CA . GLN B 1 89 ? 22.152 -40.614 24.537 1.00 32.74 90 GLN B CA 1
ATOM 3375 C C . GLN B 1 89 ? 20.997 -39.846 23.903 1.00 35.39 90 GLN B C 1
ATOM 3376 O O . GLN B 1 89 ? 20.570 -38.823 24.449 1.00 36.68 90 GLN B O 1
ATOM 3382 N N . SER B 1 90 ? 20.474 -40.312 22.772 1.00 32.52 91 SER B N 1
ATOM 3383 C CA . SER B 1 90 ? 19.647 -39.480 21.911 1.00 37.19 91 SER B CA 1
ATOM 3384 C C . SER B 1 90 ? 18.166 -39.822 22.024 1.00 40.54 91 SER B C 1
ATOM 3385 O O . SER B 1 90 ? 17.777 -40.887 22.511 1.00 38.63 91 SER B O 1
ATOM 3388 N N . GLU B 1 91 ? 17.344 -38.874 21.572 1.00 42.78 92 GLU B N 1
ATOM 3389 C CA . GLU B 1 91 ? 15.902 -39.061 21.413 1.00 45.54 92 GLU B CA 1
ATOM 3390 C C . GLU B 1 91 ? 15.252 -39.578 22.695 1.00 44.74 92 GLU B C 1
ATOM 3391 O O . GLU B 1 91 ? 14.403 -40.473 22.678 1.00 42.96 92 GLU B O 1
ATOM 3397 N N . LEU B 1 92 ? 15.654 -39.003 23.811 1.00 41.29 93 LEU B N 1
ATOM 3398 C CA . LEU B 1 92 ? 15.037 -39.308 25.088 1.00 41.46 93 LEU B CA 1
ATOM 3399 C C . LEU B 1 92 ? 13.778 -38.461 25.272 1.00 45.37 93 LEU B C 1
ATOM 3400 O O . LEU B 1 92 ? 13.680 -37.358 24.726 1.00 43.92 93 LEU B O 1
ATOM 3405 N N . PRO B 1 93 ? 12.792 -38.966 26.014 1.00 44.48 94 PRO B N 1
ATOM 3406 C CA . PRO B 1 93 ? 11.547 -38.210 26.197 1.00 41.86 94 PRO B CA 1
ATOM 3407 C C . PRO B 1 93 ? 11.763 -36.976 27.060 1.00 43.62 94 PRO B C 1
ATOM 3408 O O . PRO B 1 93 ? 12.683 -36.913 27.880 1.00 41.81 94 PRO B O 1
ATOM 3412 N N . THR B 1 94 ? 10.890 -35.979 26.868 1.00 48.45 95 THR B N 1
ATOM 3413 C CA . THR B 1 94 ? 11.054 -34.712 27.574 1.00 46.38 95 THR B CA 1
ATOM 3414 C C . THR B 1 94 ? 10.935 -34.854 29.085 1.00 47.06 95 THR B C 1
ATOM 3415 O O . THR B 1 94 ? 11.331 -33.931 29.802 1.00 47.42 95 THR B O 1
ATOM 3419 N N . TRP B 1 95 ? 10.413 -35.975 29.593 1.00 45.61 96 TRP B N 1
ATOM 3420 C CA . TRP B 1 95 ? 10.474 -36.193 31.032 1.00 42.85 96 TRP B CA 1
ATOM 3421 C C . TRP B 1 95 ? 11.859 -36.614 31.501 1.00 42.02 96 TRP B C 1
ATOM 3422 O O . TRP B 1 95 ? 12.085 -36.690 32.713 1.00 42.46 96 TRP B O 1
ATOM 3433 N N . VAL B 1 96 ? 12.790 -36.873 30.582 1.00 41.78 97 VAL B N 1
ATOM 3434 C CA . VAL B 1 96 ? 14.166 -37.213 30.933 1.00 42.59 97 VAL B CA 1
ATOM 3435 C C . VAL B 1 96 ? 15.059 -36.014 30.632 1.00 42.51 97 VAL B C 1
ATOM 3436 O O . VAL B 1 96 ? 15.999 -35.727 31.380 1.00 43.65 97 VAL B O 1
ATOM 3440 N N . THR B 1 97 ? 14.766 -35.302 29.539 1.00 47.23 98 THR B N 1
ATOM 3441 C CA . THR B 1 97 ? 15.607 -34.201 29.076 1.00 42.81 98 THR B CA 1
ATOM 3442 C C . THR B 1 97 ? 15.189 -32.840 29.619 1.00 49.27 98 THR B C 1
ATOM 3443 O O . THR B 1 97 ? 16.039 -31.953 29.765 1.00 48.95 98 THR B O 1
ATOM 3447 N N . ASN B 1 98 ? 13.905 -32.640 29.910 1.00 47.52 99 ASN B N 1
ATOM 3448 C CA . ASN B 1 98 ? 13.411 -31.383 30.471 1.00 50.28 99 ASN B CA 1
ATOM 3449 C C . ASN B 1 98 ? 12.651 -31.666 31.763 1.00 50.80 99 ASN B C 1
ATOM 3450 O O . ASN B 1 98 ? 11.462 -31.346 31.877 1.00 52.39 99 ASN B O 1
ATOM 3455 N N . PRO B 1 99 ? 13.301 -32.261 32.759 1.00 47.96 100 PRO B N 1
ATOM 3456 C CA . PRO B 1 99 ? 12.577 -32.628 33.976 1.00 48.40 100 PRO B CA 1
ATOM 3457 C C . PRO B 1 99 ? 12.291 -31.406 34.836 1.00 56.21 100 PRO B C 1
ATOM 3458 O O . PRO B 1 99 ? 12.946 -30.365 34.731 1.00 55.44 100 PRO B O 1
ATOM 3462 N N . THR B 1 100 ? 11.269 -31.546 35.681 1.00 57.20 101 THR B N 1
ATOM 3463 C CA . THR B 1 100 ? 10.958 -30.551 36.699 1.00 57.34 101 THR B CA 1
ATOM 3464 C C . THR B 1 100 ? 12.173 -30.347 37.591 1.00 57.50 101 THR B C 1
ATOM 3465 O O . THR B 1 100 ? 12.854 -29.318 37.515 1.00 59.37 101 THR B O 1
ATOM 3469 N N . THR B 1 101 ? 12.445 -31.336 38.437 1.00 57.30 102 THR B N 1
ATOM 3470 C CA . THR B 1 101 ? 13.668 -31.367 39.218 1.00 56.12 102 THR B CA 1
ATOM 3471 C C . THR B 1 101 ? 14.844 -31.751 38.323 1.00 57.46 102 THR B C 1
ATOM 3472 O O . THR B 1 101 ? 14.702 -31.980 37.118 1.00 56.14 102 THR B O 1
ATOM 3476 N N . ASN B 1 102 ? 16.028 -31.815 38.922 1.00 57.31 103 ASN B N 1
ATOM 3477 C CA . ASN B 1 102 ? 17.228 -32.263 38.235 1.00 55.83 103 ASN B CA 1
ATOM 3478 C C . ASN B 1 102 ? 17.587 -33.662 38.710 1.00 54.73 103 ASN B C 1
ATOM 3479 O O . ASN B 1 102 ? 17.510 -33.955 39.909 1.00 50.66 103 ASN B O 1
ATOM 3484 N N . TRP B 1 103 ? 17.962 -34.525 37.763 1.00 52.85 104 TRP B N 1
ATOM 3485 C CA . TRP B 1 103 ? 18.373 -35.878 38.112 1.00 48.48 104 TRP B CA 1
ATOM 3486 C C . TRP B 1 103 ? 19.595 -35.842 39.018 1.00 45.55 104 TRP B C 1
ATOM 3487 O O . TRP B 1 103 ? 20.421 -34.928 38.953 1.00 46.03 104 TRP B O 1
ATOM 3498 N N . THR B 1 104 ? 19.687 -36.847 39.877 1.00 44.01 105 THR B N 1
ATOM 3499 C CA . THR B 1 104 ? 20.878 -37.164 40.644 1.00 41.84 105 THR B CA 1
ATOM 3500 C C . THR B 1 104 ? 21.384 -38.530 40.198 1.00 46.83 105 THR B C 1
ATOM 3501 O O . THR B 1 104 ? 20.722 -39.233 39.428 1.00 41.11 105 THR B O 1
ATOM 3505 N N . ASN B 1 105 ? 22.569 -38.908 40.687 1.00 43.76 106 ASN B N 1
ATOM 3506 C CA . ASN B 1 105 ? 23.108 -40.225 40.361 1.00 44.05 106 ASN B CA 1
ATOM 3507 C C . ASN B 1 105 ? 22.100 -41.318 40.698 1.00 48.35 106 ASN B C 1
ATOM 3508 O O . ASN B 1 105 ? 21.817 -42.196 39.875 1.00 44.78 106 ASN B O 1
ATOM 3513 N N . GLU B 1 106 ? 21.518 -41.252 41.897 1.00 45.98 107 GLU B N 1
ATOM 3514 C CA . GLU B 1 106 ? 20.634 -42.319 42.352 1.00 44.91 107 GLU B CA 1
ATOM 3515 C C . GLU B 1 106 ? 19.337 -42.350 41.554 1.00 43.29 107 GLU B C 1
ATOM 3516 O O . GLU B 1 106 ? 18.912 -43.412 41.088 1.00 46.57 107 GLU B O 1
ATOM 3522 N N . THR B 1 107 ? 18.689 -41.198 41.384 1.00 42.77 108 THR B N 1
ATOM 3523 C CA . THR B 1 107 ? 17.406 -41.196 40.692 1.00 44.23 108 THR B CA 1
ATOM 3524 C C . THR B 1 107 ? 17.546 -41.512 39.208 1.00 46.45 108 THR B C 1
ATOM 3525 O O . THR B 1 107 ? 16.588 -42.009 38.605 1.00 43.54 108 THR B O 1
ATOM 3529 N N . LEU B 1 108 ? 18.708 -41.247 38.608 1.00 43.73 109 LEU B N 1
ATOM 3530 C CA . LEU B 1 108 ? 18.905 -41.647 37.218 1.00 42.59 109 LEU B CA 1
ATOM 3531 C C . LEU B 1 108 ? 19.328 -43.104 37.116 1.00 41.43 109 LEU B C 1
ATOM 3532 O O . LEU B 1 108 ? 18.899 -43.812 36.196 1.00 40.07 109 LEU B O 1
ATOM 3537 N N . SER B 1 109 ? 20.173 -43.559 38.045 1.00 39.58 110 SER B N 1
ATOM 3538 C CA . SER B 1 109 ? 20.574 -44.961 38.069 1.00 42.18 110 SER B CA 1
ATOM 3539 C C . SER B 1 109 ? 19.360 -45.874 38.148 1.00 42.18 110 SER B C 1
ATOM 3540 O O . SER B 1 109 ? 19.352 -46.965 37.566 1.00 39.69 110 SER B O 1
ATOM 3543 N N . LYS B 1 110 ? 18.317 -45.442 38.860 1.00 42.95 111 LYS B N 1
ATOM 3544 C CA . LYS B 1 110 ? 17.119 -46.264 38.976 1.00 41.66 111 LYS B CA 1
ATOM 3545 C C . LYS B 1 110 ? 16.249 -46.173 37.730 1.00 40.62 111 LYS B C 1
ATOM 3546 O O . LYS B 1 110 ? 15.582 -47.150 37.369 1.00 40.66 111 LYS B O 1
ATOM 3552 N N . VAL B 1 111 ? 16.228 -45.015 37.069 1.00 37.42 112 VAL B N 1
ATOM 3553 C CA . VAL B 1 111 ? 15.556 -44.924 35.777 1.00 38.70 112 VAL B CA 1
ATOM 3554 C C . VAL B 1 111 ? 16.198 -45.889 34.790 1.00 38.40 112 VAL B C 1
ATOM 3555 O O . VAL B 1 111 ? 15.509 -46.655 34.105 1.00 37.62 112 VAL B O 1
ATOM 3559 N N . LEU B 1 112 ? 17.532 -45.882 34.725 1.00 35.86 113 LEU B N 1
ATOM 3560 C CA . LEU B 1 112 ? 18.249 -46.779 33.820 1.00 34.83 113 LEU B CA 1
ATOM 3561 C C . LEU B 1 112 ? 17.969 -48.234 34.172 1.00 35.50 113 LEU B C 1
ATOM 3562 O O . LEU B 1 112 ? 17.567 -49.028 33.310 1.00 33.56 113 LEU B O 1
ATOM 3567 N N . GLN B 1 113 ? 18.194 -48.596 35.441 1.00 34.08 114 GLN B N 1
ATOM 3568 C CA . GLN B 1 113 ? 17.950 -49.956 35.909 1.00 35.36 114 GLN B CA 1
ATOM 3569 C C . GLN B 1 113 ? 16.531 -50.401 35.590 1.00 34.65 114 GLN B C 1
ATOM 3570 O O . GLN B 1 113 ? 16.310 -51.511 35.092 1.00 34.02 114 GLN B O 1
ATOM 3576 N N . ASN B 1 114 ? 15.552 -49.541 35.876 1.00 36.93 115 ASN B N 1
ATOM 3577 C CA . ASN B 1 114 ? 14.160 -49.898 35.637 1.00 34.40 115 ASN B CA 1
ATOM 3578 C C . ASN B 1 114 ? 13.878 -50.067 34.150 1.00 33.68 115 ASN B C 1
ATOM 3579 O O . ASN B 1 114 ? 13.198 -51.016 33.753 1.00 32.53 115 ASN B O 1
ATOM 3584 N N . HIS B 1 115 ? 14.383 -49.158 33.312 1.00 32.48 116 HIS B N 1
ATOM 3585 C CA . HIS B 1 115 ? 14.120 -49.259 31.878 1.00 31.38 116 HIS B CA 1
ATOM 3586 C C . HIS B 1 115 ? 14.701 -50.544 31.307 1.00 30.71 116 HIS B C 1
ATOM 3587 O O . HIS B 1 115 ? 14.017 -51.285 30.588 1.00 29.78 116 HIS B O 1
ATOM 3594 N N . VAL B 1 116 ? 15.965 -50.823 31.628 1.00 27.56 117 VAL B N 1
ATOM 3595 C CA . VAL B 1 116 ? 16.648 -51.998 31.093 1.00 26.53 117 VAL B CA 1
ATOM 3596 C C . VAL B 1 116 ? 15.953 -53.269 31.557 1.00 32.69 117 VAL B C 1
ATOM 3597 O O . VAL B 1 116 ? 15.636 -54.155 30.754 1.00 26.24 117 VAL B O 1
ATOM 3601 N N . TYR B 1 117 ? 15.691 -53.371 32.864 1.00 29.38 118 TYR B N 1
ATOM 3602 C CA . TYR B 1 117 ? 15.182 -54.624 33.411 1.00 29.45 118 TYR B CA 1
ATOM 3603 C C . TYR B 1 117 ? 13.779 -54.930 32.900 1.00 30.18 118 TYR B C 1
ATOM 3604 O O . TYR B 1 117 ? 13.491 -56.077 32.536 1.00 28.52 118 TYR B O 1
ATOM 3613 N N . THR B 1 118 ? 12.879 -53.941 32.871 1.00 28.53 119 THR B N 1
ATOM 3614 C CA . THR B 1 118 ? 11.521 -54.284 32.456 1.00 33.06 119 THR B CA 1
ATOM 3615 C C . THR B 1 118 ? 11.421 -54.508 30.951 1.00 32.80 119 THR B C 1
ATOM 3616 O O . THR B 1 118 ? 10.625 -55.344 30.515 1.00 29.55 119 THR B O 1
ATOM 3620 N N . LEU B 1 119 ? 12.217 -53.804 30.139 1.00 29.27 120 LEU B N 1
ATOM 3621 C CA . LEU B 1 119 ? 12.187 -54.075 28.701 1.00 27.17 120 LEU B CA 1
ATOM 3622 C C . LEU B 1 119 ? 12.724 -55.472 28.385 1.00 28.97 120 LEU B C 1
ATOM 3623 O O . LEU B 1 119 ? 12.129 -56.208 27.587 1.00 27.76 120 LEU B O 1
ATOM 3628 N N . VAL B 1 120 ? 13.853 -55.849 28.986 1.00 26.14 121 VAL B N 1
ATOM 3629 C CA . VAL B 1 120 ? 14.412 -57.180 28.747 1.00 23.89 121 VAL B CA 1
ATOM 3630 C C . VAL B 1 120 ? 13.471 -58.248 29.285 1.00 26.71 121 VAL B C 1
ATOM 3631 O O . VAL B 1 120 ? 13.219 -59.266 28.627 1.00 25.43 121 VAL B O 1
ATOM 3635 N N . SER B 1 121 ? 12.938 -58.032 30.492 1.00 29.17 122 SER B N 1
ATOM 3636 C CA . SER B 1 121 ? 12.007 -58.994 31.071 1.00 28.97 122 SER B CA 1
ATOM 3637 C C . SER B 1 121 ? 10.747 -59.133 30.230 1.00 24.29 122 SER B C 1
ATOM 3638 O O . SER B 1 121 ? 10.252 -60.247 30.024 1.00 29.55 122 SER B O 1
ATOM 3641 N N . HIS B 1 122 ? 10.203 -58.018 29.745 1.00 27.16 123 HIS B N 1
ATOM 3642 C CA . HIS B 1 122 ? 8.895 -58.064 29.102 1.00 24.87 123 HIS B CA 1
ATOM 3643 C C . HIS B 1 122 ? 8.951 -58.802 27.774 1.00 27.53 123 HIS B C 1
ATOM 3644 O O . HIS B 1 122 ? 8.116 -59.668 27.502 1.00 29.81 123 HIS B O 1
ATOM 3651 N N . PHE B 1 123 ? 9.907 -58.446 26.914 1.00 26.76 124 PHE B N 1
ATOM 3652 C CA . PHE B 1 123 ? 9.957 -59.044 25.587 1.00 25.05 124 PHE B CA 1
ATOM 3653 C C . PHE B 1 123 ? 10.575 -60.433 25.583 1.00 24.35 124 PHE B C 1
ATOM 3654 O O . PHE B 1 123 ? 10.305 -61.203 24.653 1.00 26.42 124 PHE B O 1
ATOM 3662 N N . GLY B 1 124 ? 11.367 -60.772 26.598 1.00 25.27 125 GLY B N 1
ATOM 3663 C CA . GLY B 1 124 ? 11.951 -62.095 26.696 1.00 26.58 125 GLY B CA 1
ATOM 3664 C C . GLY B 1 124 ? 12.625 -62.533 25.416 1.00 26.78 125 GLY B C 1
ATOM 3665 O O . GLY B 1 124 ? 13.323 -61.762 24.747 1.00 26.01 125 GLY B O 1
ATOM 3666 N N . ASP B 1 125 ? 12.381 -63.781 25.038 1.00 24.59 126 ASP B N 1
ATOM 3667 C CA . ASP B 1 125 ? 13.060 -64.368 23.894 1.00 25.12 126 ASP B CA 1
ATOM 3668 C C . ASP B 1 125 ? 12.394 -64.048 22.565 1.00 26.58 126 ASP B C 1
ATOM 3669 O O . ASP B 1 125 ? 12.759 -64.657 21.558 1.00 27.36 126 ASP B O 1
ATOM 3674 N N . GLN B 1 126 ? 11.448 -63.106 22.524 1.00 23.64 127 GLN B N 1
ATOM 3675 C CA . GLN B 1 126 ? 11.076 -62.519 21.245 1.00 23.64 127 GLN B CA 1
ATOM 3676 C C . GLN B 1 126 ? 12.260 -61.812 20.611 1.00 25.81 127 GLN B C 1
ATOM 3677 O O . GLN B 1 126 ? 12.262 -61.584 19.399 1.00 27.28 127 GLN B O 1
ATOM 3683 N N . CYS B 1 127 ? 13.245 -61.440 21.421 1.00 25.16 128 CYS B N 1
ATOM 3684 C CA . CYS B 1 127 ? 14.460 -60.777 20.973 1.00 24.13 128 CYS B CA 1
ATOM 3685 C C . CYS B 1 127 ? 15.580 -61.800 20.884 1.00 23.72 128 CYS B C 1
ATOM 3686 O O . CYS B 1 127 ? 15.861 -62.501 21.861 1.00 24.35 128 CYS B O 1
ATOM 3689 N N . TYR B 1 128 ? 16.242 -61.878 19.724 1.00 20.15 129 TYR B N 1
ATOM 3690 C CA . TYR B 1 128 ? 17.477 -62.648 19.699 1.00 19.70 129 TYR B CA 1
ATOM 3691 C C . TYR B 1 128 ? 18.528 -61.987 20.577 1.00 21.56 129 TYR B C 1
ATOM 3692 O O . TYR B 1 128 ? 19.248 -62.662 21.315 1.00 22.26 129 TYR B O 1
ATOM 3701 N N . SER B 1 129 ? 18.624 -60.666 20.503 1.00 19.72 130 SER B N 1
ATOM 3702 C CA . SER B 1 129 ? 19.621 -59.925 21.257 1.00 21.21 130 SER B CA 1
ATOM 3703 C C . SER B 1 129 ? 19.032 -58.568 21.607 1.00 17.11 130 SER B C 1
ATOM 3704 O O . SER B 1 129 ? 18.014 -58.148 21.050 1.00 21.78 130 SER B O 1
ATOM 3707 N N . TRP B 1 130 ? 19.677 -57.886 22.546 1.00 21.16 131 TRP B N 1
ATOM 3708 C CA . TRP B 1 130 ? 19.410 -56.482 22.815 1.00 20.18 131 TRP B CA 1
ATOM 3709 C C . TRP B 1 130 ? 20.699 -55.707 22.609 1.00 19.31 131 TRP B C 1
ATOM 3710 O O . TRP B 1 130 ? 21.777 -56.162 23.005 1.00 21.47 131 TRP B O 1
ATOM 3721 N N . ASP B 1 131 ? 20.581 -54.545 21.981 1.00 21.92 132 ASP B N 1
ATOM 3722 C CA . ASP B 1 131 ? 21.662 -53.569 22.005 1.00 21.61 132 ASP B CA 1
ATOM 3723 C C . ASP B 1 131 ? 21.490 -52.822 23.324 1.00 18.04 132 ASP B C 1
ATOM 3724 O O . ASP B 1 131 ? 20.667 -51.908 23.431 1.00 21.17 132 ASP B O 1
ATOM 3729 N N . VAL B 1 132 ? 22.229 -53.268 24.337 1.00 22.56 133 VAL B N 1
ATOM 3730 C CA . VAL B 1 132 ? 21.960 -52.831 25.706 1.00 23.73 133 VAL B CA 1
ATOM 3731 C C . VAL B 1 132 ? 22.433 -51.401 25.899 1.00 22.99 133 VAL B C 1
ATOM 3732 O O . VAL B 1 132 ? 21.736 -50.573 26.491 1.00 23.74 133 VAL B O 1
ATOM 3736 N N . VAL B 1 133 ? 23.630 -51.096 25.415 1.00 23.86 134 VAL B N 1
ATOM 3737 C CA . VAL B 1 133 ? 24.138 -49.736 25.368 1.00 23.89 134 VAL B CA 1
ATOM 3738 C C . VAL B 1 133 ? 24.522 -49.452 23.927 1.00 24.29 134 VAL B C 1
ATOM 3739 O O . VAL B 1 133 ? 25.134 -50.301 23.266 1.00 24.82 134 VAL B O 1
ATOM 3743 N N . ASN B 1 134 ? 24.137 -48.279 23.442 1.00 24.94 135 ASN B N 1
ATOM 3744 C CA . ASN B 1 134 ? 24.382 -47.858 22.071 1.00 22.89 135 ASN B CA 1
ATOM 3745 C C . ASN B 1 134 ? 25.274 -46.626 22.096 1.00 26.69 135 ASN B C 1
ATOM 3746 O O . ASN B 1 134 ? 24.911 -45.614 22.707 1.00 26.07 135 ASN B O 1
ATOM 3751 N N . GLU B 1 135 ? 26.430 -46.715 21.435 1.00 23.33 136 GLU B N 1
ATOM 3752 C CA . GLU B 1 135 ? 27.260 -45.548 21.109 1.00 26.14 136 GLU B CA 1
ATOM 3753 C C . GLU B 1 135 ? 27.677 -44.790 22.374 1.00 24.36 136 GLU B C 1
ATOM 3754 O O . GLU B 1 135 ? 27.411 -43.597 22.530 1.00 26.35 136 GLU B O 1
ATOM 3760 N N . ALA B 1 136 ? 28.336 -45.508 23.277 1.00 26.17 137 ALA B N 1
ATOM 3761 C CA . ALA B 1 136 ? 28.800 -44.903 24.517 1.00 27.56 137 ALA B CA 1
ATOM 3762 C C . ALA B 1 136 ? 30.154 -44.223 24.373 1.00 30.98 137 ALA B C 1
ATOM 3763 O O . ALA B 1 136 ? 30.609 -43.587 25.332 1.00 32.44 137 ALA B O 1
ATOM 3765 N N . LEU B 1 137 ? 30.803 -44.332 23.215 1.00 27.49 138 LEU B N 1
ATOM 3766 C CA . LEU B 1 137 ? 32.159 -43.834 23.040 1.00 29.13 138 LEU B CA 1
ATOM 3767 C C . LEU B 1 137 ? 32.174 -42.563 22.200 1.00 25.68 138 LEU B C 1
ATOM 3768 O O . LEU B 1 137 ? 31.350 -42.367 21.303 1.00 28.99 138 LEU B O 1
ATOM 3773 N N . SER B 1 138 ? 33.123 -41.684 22.519 1.00 28.31 139 SER B N 1
ATOM 3774 C CA . SER B 1 138 ? 33.249 -40.432 21.794 1.00 29.61 139 SER B CA 1
ATOM 3775 C C . SER B 1 138 ? 34.093 -40.609 20.532 1.00 28.54 139 SER B C 1
ATOM 3776 O O . SER B 1 138 ? 34.881 -41.548 20.398 1.00 29.70 139 SER B O 1
ATOM 3779 N N . ASP B 1 139 ? 33.911 -39.680 19.594 1.00 30.10 140 ASP B N 1
ATOM 3780 C CA . ASP B 1 139 ? 34.792 -39.556 18.440 1.00 30.03 140 ASP B CA 1
ATOM 3781 C C . ASP B 1 139 ? 35.902 -38.540 18.655 1.00 35.43 140 ASP B C 1
ATOM 3782 O O . ASP B 1 139 ? 36.821 -38.463 17.832 1.00 36.24 140 ASP B O 1
ATOM 3787 N N . ASP B 1 140 ? 35.835 -37.762 19.726 1.00 37.06 141 ASP B N 1
ATOM 3788 C CA . ASP B 1 140 ? 36.772 -36.668 19.920 1.00 41.07 141 ASP B CA 1
ATOM 3789 C C . ASP B 1 140 ? 36.850 -36.300 21.398 1.00 40.72 141 ASP B C 1
ATOM 3790 O O . ASP B 1 140 ? 35.954 -35.622 21.917 1.00 42.87 141 ASP B O 1
ATOM 3795 N N . PRO B 1 141 ? 37.892 -36.751 22.118 1.00 41.25 142 PRO B N 1
ATOM 3796 C CA . PRO B 1 141 ? 38.913 -37.650 21.563 1.00 41.94 142 PRO B CA 1
ATOM 3797 C C . PRO B 1 141 ? 38.408 -39.088 21.466 1.00 39.14 142 PRO B C 1
ATOM 3798 O O . PRO B 1 141 ? 37.643 -39.514 22.335 1.00 39.65 142 PRO B O 1
ATOM 3802 N N . ALA B 1 142 ? 38.858 -39.813 20.435 1.00 38.64 143 ALA B N 1
ATOM 3803 C CA . ALA B 1 142 ? 38.199 -41.053 20.022 1.00 36.87 143 ALA B CA 1
ATOM 3804 C C . ALA B 1 142 ? 38.066 -42.062 21.163 1.00 42.14 143 ALA B C 1
ATOM 3805 O O . ALA B 1 142 ? 36.995 -42.647 21.368 1.00 39.97 143 ALA B O 1
ATOM 3807 N N . GLY B 1 143 ? 39.137 -42.280 21.927 1.00 43.42 144 GLY B N 1
ATOM 3808 C CA . GLY B 1 143 ? 39.081 -43.315 22.951 1.00 42.32 144 GLY B CA 1
ATOM 3809 C C . GLY B 1 143 ? 38.110 -43.044 24.090 1.00 42.80 144 GLY B C 1
ATOM 3810 O O . GLY B 1 143 ? 37.761 -43.977 24.824 1.00 43.20 144 GLY B O 1
ATOM 3811 N N . SER B 1 144 ? 37.650 -41.806 24.243 1.00 37.86 145 SER B N 1
ATOM 3812 C CA . SER B 1 144 ? 37.036 -41.396 25.495 1.00 37.30 145 SER B CA 1
ATOM 3813 C C . SER B 1 144 ? 35.560 -41.784 25.552 1.00 37.13 145 SER B C 1
ATOM 3814 O O . SER B 1 144 ? 34.932 -42.134 24.551 1.00 32.26 145 SER B O 1
ATOM 3817 N N . TYR B 1 145 ? 35.000 -41.713 26.754 1.00 32.37 146 TYR B N 1
ATOM 3818 C CA . TYR B 1 145 ? 33.568 -41.913 26.897 1.00 34.08 146 TYR B CA 1
ATOM 3819 C C . TYR B 1 145 ? 32.814 -40.695 26.388 1.00 34.41 146 TYR B C 1
ATOM 3820 O O . TYR B 1 145 ? 33.237 -39.553 26.588 1.00 35.52 146 TYR B O 1
ATOM 3829 N N . GLN B 1 146 ? 31.684 -40.944 25.736 1.00 32.48 147 GLN B N 1
ATOM 3830 C CA . GLN B 1 146 ? 30.854 -39.862 25.229 1.00 30.44 147 GLN B CA 1
ATOM 3831 C C . GLN B 1 146 ? 30.123 -39.178 26.384 1.00 38.66 147 GLN B C 1
ATOM 3832 O O . GLN B 1 146 ? 29.726 -39.826 27.355 1.00 35.52 147 GLN B O 1
ATOM 3838 N N . ASN B 1 147 ? 29.984 -37.855 26.300 1.00 39.30 148 ASN B N 1
ATOM 3839 C CA . ASN B 1 147 ? 29.226 -37.123 27.309 1.00 38.56 148 ASN B CA 1
ATOM 3840 C C . ASN B 1 147 ? 27.740 -37.220 26.997 1.00 37.92 148 ASN B C 1
ATOM 3841 O O . ASN B 1 147 ? 27.310 -36.909 25.883 1.00 40.64 148 ASN B O 1
ATOM 3846 N N . ASN B 1 148 ? 26.956 -37.647 27.982 1.00 36.58 149 ASN B N 1
ATOM 3847 C CA . ASN B 1 148 ? 25.507 -37.694 27.845 1.00 40.49 149 ASN B CA 1
ATOM 3848 C C . ASN B 1 148 ? 24.904 -37.694 29.243 1.00 35.73 149 ASN B C 1
ATOM 3849 O O . ASN B 1 148 ? 25.623 -37.727 30.246 1.00 39.21 149 ASN B O 1
ATOM 3854 N N . ILE B 1 149 ? 23.571 -37.675 29.301 1.00 37.12 150 ILE B N 1
ATOM 3855 C CA . ILE B 1 149 ? 22.896 -37.577 30.592 1.00 38.70 150 ILE B CA 1
ATOM 3856 C C . ILE B 1 149 ? 23.261 -38.762 31.477 1.00 40.32 150 ILE B C 1
ATOM 3857 O O . ILE B 1 149 ? 23.441 -38.612 32.692 1.00 41.13 150 ILE B O 1
ATOM 3862 N N . TRP B 1 150 ? 23.411 -39.952 30.885 1.00 39.03 151 TRP B N 1
ATOM 3863 C CA . TRP B 1 150 ? 23.805 -41.115 31.674 1.00 36.34 151 TRP B CA 1
ATOM 3864 C C . TRP B 1 150 ? 25.231 -40.966 32.195 1.00 36.81 151 TRP B C 1
ATOM 3865 O O .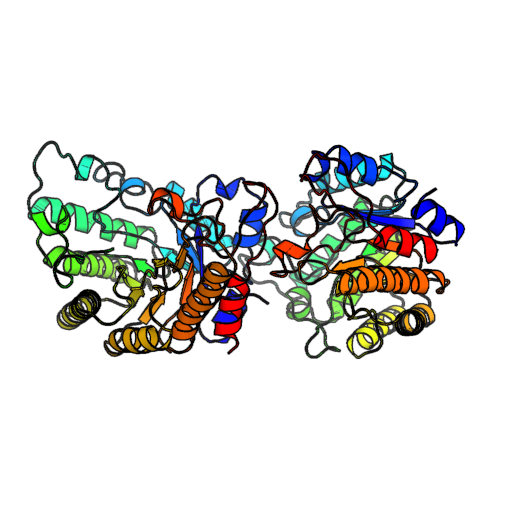 TRP B 1 150 ? 25.478 -41.096 33.398 1.00 39.37 151 TRP B O 1
ATOM 3876 N N . PHE B 1 151 ? 26.183 -40.683 31.303 1.00 36.25 152 PHE B N 1
ATOM 3877 C CA . PHE B 1 151 ? 27.582 -40.591 31.712 1.00 36.62 152 PHE B CA 1
ATOM 3878 C C . PHE B 1 151 ? 27.814 -39.409 32.649 1.00 37.69 152 PHE B C 1
ATOM 3879 O O . PHE B 1 151 ? 28.599 -39.509 33.598 1.00 39.56 152 PHE B O 1
ATOM 3887 N N . ASP B 1 152 ? 27.159 -38.279 32.384 1.00 39.66 153 ASP B N 1
ATOM 3888 C CA . ASP B 1 152 ? 27.365 -37.095 33.214 1.00 40.85 153 ASP B CA 1
ATOM 3889 C C . ASP B 1 152 ? 26.801 -37.307 34.611 1.00 42.28 153 ASP B C 1
ATOM 3890 O O . ASP B 1 152 ? 27.446 -36.974 35.613 1.00 43.11 153 ASP B O 1
ATOM 3895 N N . THR B 1 153 ? 25.594 -37.866 34.694 1.00 42.63 154 THR B N 1
ATOM 3896 C CA . THR B 1 153 ? 24.916 -38.018 35.974 1.00 38.86 154 THR B CA 1
ATOM 3897 C C . THR B 1 153 ? 25.398 -39.253 36.725 1.00 42.65 154 THR B C 1
ATOM 3898 O O . THR B 1 153 ? 25.530 -39.221 37.953 1.00 44.44 154 THR B O 1
ATOM 3902 N N . ILE B 1 154 ? 25.675 -40.344 36.012 1.00 40.85 155 ILE B N 1
ATOM 3903 C CA . ILE B 1 154 ? 25.995 -41.613 36.644 1.00 37.25 155 ILE B CA 1
ATOM 3904 C C . ILE B 1 154 ? 27.483 -41.957 36.575 1.00 39.14 155 ILE B C 1
ATOM 3905 O O . ILE B 1 154 ? 27.979 -42.678 37.448 1.00 39.54 155 ILE B O 1
ATOM 3910 N N . GLY B 1 155 ? 28.214 -41.459 35.581 1.00 40.27 156 GLY B N 1
ATOM 3911 C CA . GLY B 1 155 ? 29.603 -41.818 35.418 1.00 37.92 156 GLY B CA 1
ATOM 3912 C C . GLY B 1 155 ? 29.755 -42.967 34.443 1.00 41.55 156 GLY B C 1
ATOM 3913 O O . GLY B 1 155 ? 28.766 -43.521 33.955 1.00 40.75 156 GLY B O 1
ATOM 3914 N N . PRO B 1 156 ? 30.999 -43.350 34.138 1.00 40.18 157 PRO B N 1
ATOM 3915 C CA . PRO B 1 156 ? 31.215 -44.452 33.178 1.00 39.69 157 PRO B CA 1
ATOM 3916 C C . PRO B 1 156 ? 30.645 -45.785 33.635 1.00 41.05 157 PRO B C 1
ATOM 3917 O O . PRO B 1 156 ? 30.439 -46.677 32.798 1.00 36.94 157 PRO B O 1
ATOM 3921 N N . GLU B 1 157 ? 30.375 -45.948 34.933 1.00 39.46 158 GLU B N 1
ATOM 3922 C CA . GLU B 1 157 ? 29.785 -47.183 35.436 1.00 42.47 158 GLU B CA 1
ATOM 3923 C C . GLU B 1 157 ? 28.414 -47.469 34.829 1.00 38.56 158 GLU B C 1
ATOM 3924 O O . GLU B 1 157 ? 27.947 -48.613 34.898 1.00 38.95 158 GLU B O 1
ATOM 3930 N N . TYR B 1 158 ? 27.765 -46.473 34.217 1.00 37.11 159 TYR B N 1
ATOM 3931 C CA . TYR B 1 158 ? 26.427 -46.699 33.678 1.00 32.86 159 TYR B CA 1
ATOM 3932 C C . TYR B 1 158 ? 26.427 -47.784 32.607 1.00 33.84 159 TYR B C 1
ATOM 3933 O O . TYR B 1 158 ? 25.421 -48.484 32.442 1.00 30.66 159 TYR B O 1
ATOM 3942 N N . VAL B 1 159 ? 27.543 -47.964 31.899 1.00 32.75 160 VAL B N 1
ATOM 3943 C CA . VAL B 1 159 ? 27.612 -49.025 30.896 1.00 33.02 160 VAL B CA 1
ATOM 3944 C C . VAL B 1 159 ? 27.560 -50.394 31.565 1.00 33.01 160 VAL B C 1
ATOM 3945 O O . VAL B 1 159 ? 26.712 -51.230 31.235 1.00 27.97 160 VAL B O 1
ATOM 3949 N N . ALA B 1 160 ? 28.469 -50.645 32.516 1.00 29.50 161 ALA B N 1
ATOM 3950 C CA . ALA B 1 160 ? 28.454 -51.919 33.232 1.00 34.48 161 ALA B CA 1
ATOM 3951 C C . ALA B 1 160 ? 27.133 -52.125 33.963 1.00 33.73 161 ALA B C 1
ATOM 3952 O O . ALA B 1 160 ? 26.621 -53.250 34.035 1.00 31.51 161 ALA B O 1
ATOM 3954 N N . MET B 1 161 ? 26.561 -51.041 34.494 1.00 34.56 162 MET B N 1
ATOM 3955 C CA . MET B 1 161 ? 25.284 -51.133 35.193 1.00 35.75 162 MET B CA 1
ATOM 3956 C C . MET B 1 161 ? 24.193 -51.643 34.261 1.00 34.66 162 MET B C 1
ATOM 3957 O O . MET B 1 161 ? 23.437 -52.556 34.616 1.00 32.54 162 MET B O 1
ATOM 3962 N N . ALA B 1 162 ? 24.114 -51.072 33.051 1.00 32.95 163 ALA B N 1
ATOM 3963 C CA . ALA B 1 162 ? 23.080 -51.465 32.099 1.00 31.26 163 ALA B CA 1
ATOM 3964 C C . ALA B 1 162 ? 23.190 -52.941 31.737 1.00 31.94 163 ALA B C 1
ATOM 3965 O O . ALA B 1 162 ? 22.172 -53.633 31.614 1.00 28.97 163 ALA B O 1
ATOM 3967 N N . PHE B 1 163 ? 24.415 -53.448 31.572 1.00 28.86 164 PHE B N 1
ATOM 3968 C CA . PHE B 1 163 ? 24.574 -54.865 31.257 1.00 26.68 164 PHE B CA 1
ATOM 3969 C C . PHE B 1 163 ? 24.290 -55.729 32.476 1.00 33.82 164 PHE B C 1
ATOM 3970 O O . PHE B 1 163 ? 23.751 -56.835 32.352 1.00 31.19 164 PHE B O 1
ATOM 3978 N N . GLU B 1 164 ? 24.657 -55.240 33.660 1.00 30.96 165 GLU B N 1
ATOM 3979 C CA . GLU B 1 164 ? 24.369 -55.965 34.891 1.00 34.88 165 GLU B CA 1
ATOM 3980 C C . GLU B 1 164 ? 22.873 -56.197 35.053 1.00 31.17 165 GLU B C 1
ATOM 3981 O O . GLU B 1 164 ? 22.433 -57.308 35.378 1.00 33.14 165 GLU B O 1
ATOM 3987 N N . TYR B 1 165 ? 22.074 -55.163 34.821 1.00 30.86 166 TYR B N 1
ATOM 3988 C CA . TYR B 1 165 ? 20.640 -55.293 35.025 1.00 31.84 166 TYR B CA 1
ATOM 3989 C C . TYR B 1 165 ? 19.958 -56.011 33.869 1.00 34.51 166 TYR B C 1
ATOM 3990 O O . TYR B 1 165 ? 18.947 -56.690 34.083 1.00 30.59 166 TYR B O 1
ATOM 3999 N N . ALA B 1 166 ? 20.498 -55.897 32.653 1.00 32.51 167 ALA B N 1
ATOM 4000 C CA . ALA B 1 166 ? 20.041 -56.770 31.580 1.00 30.46 167 ALA B CA 1
ATOM 4001 C C . ALA B 1 166 ? 20.308 -58.227 31.927 1.00 29.35 167 ALA B C 1
ATOM 4002 O O . ALA B 1 166 ? 19.458 -59.093 31.684 1.00 26.10 167 ALA B O 1
ATOM 4004 N N . GLU B 1 167 ? 21.482 -58.516 32.504 1.00 29.40 168 GLU B N 1
ATOM 4005 C CA . GLU B 1 167 ? 21.785 -59.885 32.918 1.00 32.13 168 GLU B CA 1
ATOM 4006 C C . GLU B 1 167 ? 20.842 -60.349 34.025 1.00 31.29 168 GLU B C 1
ATOM 4007 O O . GLU B 1 167 ? 20.475 -61.530 34.077 1.00 30.86 168 GLU B O 1
ATOM 4013 N N . LYS B 1 168 ? 20.450 -59.436 34.923 1.00 31.96 169 LYS B N 1
ATOM 4014 C CA . LYS B 1 168 ? 19.503 -59.784 35.980 1.00 31.85 169 LYS B CA 1
ATOM 4015 C C . LYS B 1 168 ? 18.185 -60.267 35.397 1.00 32.55 169 LYS B C 1
ATOM 4016 O O . LYS B 1 168 ? 17.598 -61.247 35.879 1.00 31.72 169 LYS B O 1
ATOM 4022 N N . ALA B 1 169 ? 17.695 -59.580 34.365 1.00 30.17 170 ALA B N 1
ATOM 4023 C CA . ALA B 1 169 ? 16.453 -59.991 33.727 1.00 32.31 170 ALA B CA 1
ATOM 4024 C C . ALA B 1 169 ? 16.608 -61.344 33.046 1.00 32.43 170 ALA B C 1
ATOM 4025 O O . ALA B 1 169 ? 15.711 -62.192 33.133 1.00 30.52 170 ALA B O 1
ATOM 4027 N N . VAL B 1 170 ? 17.742 -61.581 32.374 1.00 31.22 171 VAL B N 1
ATOM 4028 C CA . VAL B 1 170 ? 17.883 -62.873 31.708 1.00 32.28 171 VAL B CA 1
ATOM 4029 C C . VAL B 1 170 ? 18.014 -63.990 32.739 1.00 32.33 171 VAL B C 1
ATOM 4030 O O . VAL B 1 170 ? 17.537 -65.104 32.507 1.00 32.99 171 VAL B O 1
ATOM 4034 N N . LYS B 1 171 ? 18.639 -63.717 33.892 1.00 32.00 172 LYS B N 1
ATOM 4035 C CA . LYS B 1 171 ? 18.756 -64.738 34.928 1.00 35.37 172 LYS B CA 1
ATOM 4036 C C . LYS B 1 171 ? 17.406 -65.022 35.575 1.00 34.83 172 LYS B C 1
ATOM 4037 O O . LYS B 1 171 ? 17.029 -66.187 35.764 1.00 34.77 172 LYS B O 1
ATOM 4043 N N . ASP B 1 172 ? 16.659 -63.964 35.909 1.00 33.97 173 ASP B N 1
ATOM 4044 C CA . ASP B 1 172 ? 15.397 -64.131 36.621 1.00 33.12 173 ASP B CA 1
ATOM 4045 C C . ASP B 1 172 ? 14.369 -64.866 35.771 1.00 37.85 173 ASP B C 1
ATOM 4046 O O . ASP B 1 172 ? 13.604 -65.689 36.285 1.00 37.80 173 ASP B O 1
ATOM 4051 N N . HIS B 1 173 ? 14.328 -64.582 34.472 1.00 32.95 174 HIS B N 1
ATOM 4052 C CA . HIS B 1 173 ? 13.328 -65.168 33.593 1.00 32.40 174 HIS B CA 1
ATOM 4053 C C . HIS B 1 173 ? 13.910 -66.249 32.695 1.00 28.72 174 HIS B C 1
ATOM 4054 O O . HIS B 1 173 ? 13.237 -66.687 31.758 1.00 32.97 174 HIS B O 1
ATOM 4061 N N . LYS B 1 174 ? 15.126 -66.703 32.987 1.00 31.43 175 LYS B N 1
ATOM 4062 C CA . LYS B 1 174 ? 15.807 -67.773 32.258 1.00 32.63 175 LYS B CA 1
ATOM 4063 C C . LYS B 1 174 ? 15.689 -67.567 30.745 1.00 33.97 175 LYS B C 1
ATOM 4064 O O . LYS B 1 174 ? 15.158 -68.396 30.004 1.00 32.77 175 LYS B O 1
ATOM 4070 N N . LEU B 1 175 ? 16.209 -66.430 30.300 1.00 30.52 176 LEU B N 1
ATOM 4071 C CA . LEU B 1 175 ? 16.136 -66.068 28.895 1.00 34.09 176 LEU B CA 1
ATOM 4072 C C . LEU B 1 175 ? 17.396 -66.510 28.161 1.00 29.78 176 LEU B C 1
ATOM 4073 O O . LEU B 1 175 ? 18.434 -66.795 28.768 1.00 30.62 176 LEU B O 1
ATOM 4078 N N . ASN B 1 176 ? 17.290 -66.563 26.835 1.00 27.99 177 ASN B N 1
ATOM 4079 C CA . ASN B 1 176 ? 18.416 -66.836 25.957 1.00 26.74 177 ASN B CA 1
ATOM 4080 C C . ASN B 1 176 ? 18.955 -65.582 25.289 1.00 25.63 177 ASN B C 1
ATOM 4081 O O . ASN B 1 176 ? 19.940 -65.673 24.556 1.00 26.76 177 ASN B O 1
ATOM 4086 N N . VAL B 1 177 ? 18.331 -64.424 25.526 1.00 27.44 178 VAL B N 1
ATOM 4087 C CA . VAL B 1 177 ? 18.693 -63.209 24.799 1.00 24.41 178 VAL B CA 1
ATOM 4088 C C . VAL B 1 177 ? 20.168 -62.881 24.995 1.00 24.41 178 VAL B C 1
ATOM 4089 O O . VAL B 1 177 ? 20.711 -62.982 26.103 1.00 25.45 178 VAL B O 1
ATOM 4093 N N . LYS B 1 178 ? 20.830 -62.494 23.899 1.00 24.52 179 LYS B N 1
ATOM 4094 C CA . LYS B 1 178 ? 22.230 -62.095 23.913 1.00 25.34 179 LYS B CA 1
ATOM 4095 C C . LYS B 1 178 ? 22.348 -60.606 24.208 1.00 20.37 179 LYS B C 1
ATOM 4096 O O . LYS B 1 178 ? 21.510 -59.812 23.790 1.00 22.41 179 LYS B O 1
ATOM 4102 N N . LEU B 1 179 ? 23.398 -60.234 24.928 1.00 22.08 180 LEU B N 1
ATOM 4103 C CA . LEU B 1 179 ? 23.587 -58.846 25.326 1.00 22.09 180 LEU B CA 1
ATOM 4104 C C . LEU B 1 179 ? 24.719 -58.241 24.501 1.00 20.07 180 LEU B C 1
ATOM 4105 O O . LEU B 1 179 ? 25.863 -58.704 24.574 1.00 23.22 180 LEU B O 1
ATOM 4110 N N . TYR B 1 180 ? 24.394 -57.208 23.726 1.00 22.21 181 TYR B N 1
ATOM 4111 C CA . TYR B 1 180 ? 25.323 -56.601 22.782 1.00 22.06 181 TYR B CA 1
ATOM 4112 C C . TYR B 1 180 ? 25.614 -55.151 23.149 1.00 21.99 181 TYR B C 1
ATOM 4113 O O . TYR B 1 180 ? 24.708 -54.402 23.545 1.00 21.50 181 TYR B O 1
ATOM 4122 N N . TYR B 1 181 ? 26.877 -54.757 22.967 1.00 22.52 182 TYR B N 1
ATOM 4123 C CA . TYR B 1 181 ? 27.265 -53.358 22.846 1.00 21.25 182 TYR B CA 1
ATOM 4124 C C . TYR B 1 181 ? 27.348 -52.998 21.360 1.00 21.72 182 TYR B C 1
ATOM 4125 O O . TYR B 1 181 ? 27.913 -53.761 20.575 1.00 22.55 182 TYR B O 1
ATOM 4134 N N . ASN B 1 182 ? 26.794 -51.844 20.976 1.00 21.83 183 ASN B N 1
ATOM 4135 C CA . ASN B 1 182 ? 26.675 -51.467 19.560 1.00 23.48 183 ASN B CA 1
ATOM 4136 C C . ASN B 1 182 ? 27.230 -50.061 19.325 1.00 23.56 183 ASN B C 1
ATOM 4137 O O . ASN B 1 182 ? 26.848 -49.119 20.024 1.00 22.03 183 ASN B O 1
ATOM 4142 N N . ASP B 1 183 ? 28.121 -49.907 18.338 1.00 22.71 184 ASP B N 1
ATOM 4143 C CA . ASP B 1 183 ? 28.705 -48.589 18.081 1.00 22.64 184 ASP B CA 1
ATOM 4144 C C . ASP B 1 183 ? 29.196 -48.495 16.641 1.00 21.05 184 ASP B C 1
ATOM 4145 O O . ASP B 1 183 ? 29.346 -49.501 15.945 1.00 20.83 184 ASP B O 1
ATOM 4150 N N . TYR B 1 184 ? 29.484 -47.263 16.222 1.00 22.94 185 TYR B N 1
ATOM 4151 C CA . TYR B 1 184 ? 30.055 -46.959 14.911 1.00 22.20 185 TYR B CA 1
ATOM 4152 C C . TYR B 1 184 ? 31.490 -46.462 15.070 1.00 21.34 185 TYR B C 1
ATOM 4153 O O . TYR B 1 184 ? 31.939 -46.109 16.167 1.00 21.95 185 TYR B O 1
ATOM 4162 N N . ASN B 1 185 ? 32.211 -46.421 13.943 1.00 19.62 186 ASN B N 1
ATOM 4163 C CA . ASN B 1 185 ? 33.626 -46.050 13.890 1.00 20.79 186 ASN B CA 1
ATOM 4164 C C . ASN B 1 185 ? 34.496 -46.979 14.743 1.00 20.17 186 ASN B C 1
ATOM 4165 O O . ASN B 1 185 ? 35.629 -46.629 15.116 1.00 21.70 186 ASN B O 1
ATOM 4170 N N . ILE B 1 186 ? 34.000 -48.186 15.016 1.00 18.56 187 ILE B N 1
ATOM 4171 C CA . ILE B 1 186 ? 34.768 -49.244 15.651 1.00 19.01 187 ILE B CA 1
ATOM 4172 C C . ILE B 1 186 ? 34.972 -50.427 14.700 1.00 18.21 187 ILE B C 1
ATOM 4173 O O . ILE B 1 186 ? 35.304 -51.530 15.141 1.00 19.09 187 ILE B O 1
ATOM 4178 N N . GLU B 1 187 ? 34.786 -50.210 13.393 1.00 18.90 188 GLU B N 1
ATOM 4179 C CA . GLU B 1 187 ? 34.908 -51.256 12.383 1.00 20.38 188 GLU B CA 1
ATOM 4180 C C . GLU B 1 187 ? 36.322 -51.395 11.832 1.00 19.23 188 GLU B C 1
ATOM 4181 O O . GLU B 1 187 ? 36.556 -52.243 10.956 1.00 18.68 188 GLU B O 1
ATOM 4187 N N . TYR B 1 188 ? 37.257 -50.585 12.319 1.00 19.24 189 TYR B N 1
ATOM 4188 C CA . TYR B 1 188 ? 38.645 -50.592 11.893 1.00 18.87 189 TYR B CA 1
ATOM 4189 C C . TYR B 1 188 ? 39.503 -50.358 13.127 1.00 18.64 189 TYR B C 1
ATOM 4190 O O . TYR B 1 188 ? 39.024 -49.780 14.109 1.00 21.50 189 TYR B O 1
ATOM 4199 N N . PRO B 1 189 ? 40.751 -50.821 13.120 1.00 21.95 190 PRO B N 1
ATOM 4200 C CA . PRO B 1 189 ? 41.616 -50.597 14.286 1.00 24.57 190 PRO B CA 1
ATOM 4201 C C . PRO B 1 189 ? 41.844 -49.110 14.528 1.00 24.13 190 PRO B C 1
ATOM 4202 O O . PRO B 1 189 ? 42.025 -48.319 13.595 1.00 21.79 190 PRO B O 1
ATOM 4206 N N . GLY B 1 190 ? 41.826 -48.734 15.807 1.00 23.32 191 GLY B N 1
ATOM 4207 C CA . GLY B 1 190 ? 42.010 -47.362 16.202 1.00 23.92 191 GLY B CA 1
ATOM 4208 C C . GLY B 1 190 ? 41.576 -47.159 17.637 1.00 27.17 191 GLY B C 1
ATOM 4209 O O . GLY B 1 190 ? 41.102 -48.084 18.305 1.00 24.94 191 GLY B O 1
ATOM 4210 N N . PRO B 1 191 ? 41.731 -45.936 18.137 1.00 26.14 192 PRO B N 1
ATOM 4211 C CA . PRO B 1 191 ? 41.399 -45.675 19.550 1.00 28.92 192 PRO B CA 1
ATOM 4212 C C . PRO B 1 191 ? 39.974 -46.030 19.927 1.00 28.00 192 PRO B C 1
ATOM 4213 O O . PRO B 1 191 ? 39.739 -46.516 21.041 1.00 27.68 192 PRO B O 1
ATOM 4217 N N . LYS B 1 192 ? 39.004 -45.805 19.038 1.00 25.33 193 LYS B N 1
ATOM 4218 C CA . LYS B 1 192 ? 37.623 -46.068 19.430 1.00 25.32 193 LYS B CA 1
ATOM 4219 C C . LYS B 1 192 ? 37.336 -47.560 19.485 1.00 23.22 193 LYS B C 1
ATOM 4220 O O . LYS B 1 192 ? 36.675 -48.034 20.415 1.00 22.80 193 LYS B O 1
ATOM 4226 N N . SER B 1 193 ? 37.822 -48.319 18.500 1.00 22.43 194 SER B N 1
ATOM 4227 C CA . SER B 1 193 ? 37.661 -49.767 18.553 1.00 21.77 194 SER B CA 1
ATOM 4228 C C . SER B 1 193 ? 38.372 -50.351 19.765 1.00 24.75 194 SER B C 1
ATOM 4229 O O . SER B 1 193 ? 37.843 -51.243 20.446 1.00 25.55 194 SER B O 1
ATOM 4232 N N . THR B 1 194 ? 39.581 -49.860 20.049 1.00 26.61 195 THR B N 1
ATOM 4233 C CA . THR B 1 194 ? 40.290 -50.311 21.238 1.00 25.82 195 THR B CA 1
ATOM 4234 C C . THR B 1 194 ? 39.491 -50.006 22.501 1.00 26.35 195 THR B C 1
ATOM 4235 O O . THR B 1 194 ? 39.427 -50.839 23.416 1.00 27.28 195 THR B O 1
ATOM 4239 N N . ALA B 1 195 ? 38.850 -48.830 22.556 1.00 24.11 196 ALA B N 1
ATOM 4240 C CA . ALA B 1 195 ? 38.036 -48.476 23.720 1.00 25.96 196 ALA B CA 1
ATOM 4241 C C . ALA B 1 195 ? 36.844 -49.414 23.875 1.00 27.39 196 ALA B C 1
ATOM 4242 O O . ALA B 1 195 ? 36.455 -49.766 24.996 1.00 27.22 196 ALA B O 1
ATOM 4244 N N . ALA B 1 196 ? 36.228 -49.805 22.760 1.00 25.64 197 ALA B N 1
ATOM 4245 C CA . ALA B 1 196 ? 35.138 -50.765 22.832 1.00 26.83 197 ALA B CA 1
ATOM 4246 C C . ALA B 1 196 ? 35.634 -52.124 23.313 1.00 29.28 197 ALA B C 1
ATOM 4247 O O . ALA B 1 196 ? 34.973 -52.779 24.129 1.00 27.56 197 ALA B O 1
ATOM 4249 N N . GLN B 1 197 ? 36.791 -52.571 22.819 1.00 24.88 198 GLN B N 1
ATOM 4250 C CA . GLN B 1 197 ? 37.360 -53.821 23.310 1.00 27.33 198 GLN B CA 1
ATOM 4251 C C . GLN B 1 197 ? 37.639 -53.737 24.804 1.00 29.01 198 GLN B C 1
ATOM 4252 O O . GLN B 1 197 ? 37.431 -54.710 25.536 1.00 28.25 198 GLN B O 1
ATOM 4258 N N . ASN B 1 198 ? 38.082 -52.572 25.279 1.00 30.79 199 ASN B N 1
ATOM 4259 C CA . ASN B 1 198 ? 38.364 -52.433 26.705 1.00 32.30 199 ASN B CA 1
ATOM 4260 C C . ASN B 1 198 ? 37.089 -52.528 27.530 1.00 33.06 199 ASN B C 1
ATOM 4261 O O . ASN B 1 198 ? 37.101 -53.083 28.635 1.00 31.34 199 ASN B O 1
ATOM 4266 N N . ILE B 1 199 ? 35.972 -52.014 27.010 1.00 29.92 200 ILE B N 1
ATOM 4267 C CA . ILE B 1 199 ? 34.692 -52.215 27.689 1.00 31.32 200 ILE B CA 1
ATOM 4268 C C . ILE B 1 199 ? 34.405 -53.703 27.839 1.00 33.37 200 ILE B C 1
ATOM 4269 O O . ILE B 1 199 ? 34.059 -54.184 28.926 1.00 31.46 200 ILE B O 1
ATOM 4274 N N . VAL B 1 200 ? 34.531 -54.454 26.745 1.00 28.88 201 VAL B N 1
ATOM 4275 C CA . VAL B 1 200 ? 34.313 -55.897 26.805 1.00 27.85 201 VAL B CA 1
ATOM 4276 C C . VAL B 1 200 ? 35.220 -56.528 27.854 1.00 29.56 201 VAL B C 1
ATOM 4277 O O . VAL B 1 200 ? 34.773 -57.332 28.681 1.00 30.47 201 VAL B O 1
ATOM 4281 N N . LYS B 1 201 ? 36.508 -56.171 27.834 1.00 32.49 202 LYS B N 1
ATOM 4282 C CA . LYS B 1 201 ? 37.465 -56.726 28.788 1.00 32.95 202 LYS B CA 1
ATOM 4283 C C . LYS B 1 201 ? 37.058 -56.414 30.222 1.00 34.66 202 LYS B C 1
ATOM 4284 O O . LYS B 1 201 ? 37.152 -57.270 31.109 1.00 34.00 202 LYS B O 1
ATOM 4290 N N . GLU B 1 202 ? 36.609 -55.182 30.463 1.00 31.61 203 GLU B N 1
ATOM 4291 C CA . GLU B 1 202 ? 36.211 -54.768 31.806 1.00 35.63 203 GLU B CA 1
ATOM 4292 C C . GLU B 1 202 ? 35.013 -55.571 32.291 1.00 37.11 203 GLU B C 1
ATOM 4293 O O . GLU B 1 202 ? 35.005 -56.081 33.418 1.00 37.94 203 GLU B O 1
ATOM 4299 N N . LEU B 1 203 ? 33.985 -55.681 31.443 1.00 31.84 204 LEU B N 1
ATOM 4300 C CA . LEU B 1 203 ? 32.793 -56.446 31.801 1.00 32.37 204 LEU B CA 1
ATOM 4301 C C . LEU B 1 203 ? 33.136 -57.907 32.068 1.00 36.23 204 LEU B C 1
ATOM 4302 O O . LEU B 1 203 ? 32.725 -58.479 33.088 1.00 37.63 204 LEU B O 1
ATOM 4307 N N . LYS B 1 204 ? 33.896 -58.528 31.162 1.00 33.27 205 LYS B N 1
ATOM 4308 C CA . LYS B 1 204 ? 34.304 -59.914 31.363 1.00 35.25 205 LYS B CA 1
ATOM 4309 C C . LYS B 1 204 ? 35.059 -60.077 32.675 1.00 34.91 205 LYS B C 1
ATOM 4310 O O . LYS B 1 204 ? 34.834 -61.044 33.412 1.00 36.43 205 LYS B O 1
ATOM 4316 N N . ALA B 1 205 ? 35.952 -59.132 32.986 1.00 37.75 206 ALA B N 1
ATOM 4317 C CA . ALA B 1 205 ? 36.761 -59.240 34.195 1.00 38.63 206 ALA B CA 1
ATOM 4318 C C . ALA B 1 205 ? 35.906 -59.161 35.451 1.00 37.34 206 ALA B C 1
ATOM 4319 O O . ALA B 1 205 ? 36.247 -59.770 36.471 1.00 43.06 206 ALA B O 1
ATOM 4321 N N . ARG B 1 206 ? 34.800 -58.427 35.399 1.00 38.34 207 ARG B N 1
ATOM 4322 C CA . ARG B 1 206 ? 33.887 -58.299 36.525 1.00 37.52 207 ARG B CA 1
ATOM 4323 C C . ARG B 1 206 ? 32.752 -59.320 36.483 1.00 42.40 207 ARG B C 1
ATOM 4324 O O . ARG B 1 206 ? 31.775 -59.177 37.228 1.00 41.34 207 ARG B O 1
ATOM 4332 N N . ASN B 1 207 ? 32.865 -60.345 35.634 1.00 40.13 208 ASN B N 1
ATOM 4333 C CA . ASN B 1 207 ? 31.863 -61.410 35.535 1.00 39.17 208 ASN B CA 1
ATOM 4334 C C . ASN B 1 207 ? 30.478 -60.857 35.205 1.00 37.57 208 ASN B C 1
ATOM 4335 O O . ASN B 1 207 ? 29.457 -61.353 35.687 1.00 36.02 208 ASN B O 1
ATOM 4340 N N . ILE B 1 208 ? 30.437 -59.816 34.375 1.00 36.70 209 ILE B N 1
ATOM 4341 C CA . ILE B 1 208 ? 29.184 -59.283 33.855 1.00 31.09 209 ILE B CA 1
ATOM 4342 C C . ILE B 1 208 ? 28.991 -59.836 32.453 1.00 33.14 209 ILE B C 1
ATOM 4343 O O . ILE B 1 208 ? 29.944 -59.905 31.664 1.00 32.32 209 ILE B O 1
ATOM 4348 N N . GLN B 1 209 ? 27.765 -60.256 32.153 1.00 30.02 210 GLN B N 1
ATOM 4349 C CA . GLN B 1 209 ? 27.490 -60.894 30.871 1.00 30.29 210 GLN B CA 1
ATOM 4350 C C . GLN B 1 209 ? 27.582 -59.883 29.733 1.00 25.45 210 GLN B C 1
ATOM 4351 O O . GLN B 1 209 ? 26.928 -58.834 29.753 1.00 27.25 210 GLN B O 1
ATOM 4357 N N . ILE B 1 210 ? 28.391 -60.209 28.729 1.00 24.88 211 ILE B N 1
ATOM 4358 C CA . ILE B 1 210 ? 28.339 -59.478 27.470 1.00 26.73 211 ILE B CA 1
ATOM 4359 C C . ILE B 1 210 ? 28.652 -60.466 26.355 1.00 24.42 211 ILE B C 1
ATOM 4360 O O . ILE B 1 210 ? 29.687 -61.138 26.375 1.00 25.01 211 ILE B O 1
ATOM 4365 N N . ASP B 1 211 ? 27.749 -60.575 25.385 1.00 22.63 212 ASP B N 1
ATOM 4366 C CA . ASP B 1 211 ? 27.827 -61.649 24.406 1.00 23.75 212 ASP B CA 1
ATOM 4367 C C . ASP B 1 211 ? 28.349 -61.208 23.051 1.00 22.95 212 ASP B C 1
ATOM 4368 O O . ASP B 1 211 ? 28.826 -62.052 22.284 1.00 21.84 212 ASP B O 1
ATOM 4373 N N . GLY B 1 212 ? 28.251 -59.929 22.726 1.00 23.29 213 GLY B N 1
ATOM 4374 C CA . GLY B 1 212 ? 28.693 -59.533 21.402 1.00 23.14 213 GLY B CA 1
ATOM 4375 C C . GLY B 1 212 ? 28.889 -58.040 21.308 1.00 20.94 213 GLY B C 1
ATOM 4376 O O . GLY B 1 212 ? 28.470 -57.270 22.177 1.00 21.81 213 GLY B O 1
ATOM 4377 N N . VAL B 1 213 ? 29.551 -57.645 20.222 1.00 21.86 214 VAL B N 1
ATOM 4378 C CA . VAL B 1 213 ? 29.699 -56.246 19.843 1.00 20.40 214 VAL B CA 1
ATOM 4379 C C . VAL B 1 213 ? 29.098 -56.082 18.457 1.00 18.54 214 VAL B C 1
ATOM 4380 O O . VAL B 1 213 ? 29.383 -56.893 17.560 1.00 19.79 214 VAL B O 1
ATOM 4384 N N . GLY B 1 214 ? 28.265 -55.058 18.303 1.00 18.85 215 GLY B N 1
ATOM 4385 C CA . GLY B 1 214 ? 27.685 -54.716 17.015 1.00 18.59 215 GLY B CA 1
ATOM 4386 C C . GLY B 1 214 ? 28.534 -53.657 16.340 1.00 20.77 215 GLY B C 1
ATOM 4387 O O . GLY B 1 214 ? 28.836 -52.614 16.932 1.00 20.66 215 GLY B O 1
ATOM 4388 N N . LEU B 1 215 ? 28.902 -53.922 15.091 1.00 18.90 216 LEU B N 1
ATOM 4389 C CA . LEU B 1 215 ? 29.720 -53.029 14.275 1.00 18.23 216 LEU B CA 1
ATOM 4390 C C . LEU B 1 215 ? 28.794 -52.360 13.259 1.00 18.48 216 LEU B C 1
ATOM 4391 O O . LEU B 1 215 ? 28.413 -52.973 12.261 1.00 18.57 216 LEU B O 1
ATOM 4396 N N . GLU B 1 216 ? 28.427 -51.099 13.515 1.00 18.69 217 GLU B N 1
ATOM 4397 C CA . GLU B 1 216 ? 27.340 -50.476 12.759 1.00 16.73 217 GLU B CA 1
ATOM 4398 C C . GLU B 1 216 ? 27.614 -50.480 11.256 1.00 15.48 217 GLU B C 1
ATOM 4399 O O . GLU B 1 216 ? 26.731 -50.822 10.455 1.00 17.39 217 GLU B O 1
ATOM 4405 N N . SER B 1 217 ? 28.818 -50.075 10.851 1.00 15.98 218 SER B N 1
ATOM 4406 C CA . SER B 1 217 ? 29.237 -50.169 9.448 1.00 16.67 218 SER B CA 1
ATOM 4407 C C . SER B 1 217 ? 28.425 -49.228 8.551 1.00 18.07 218 SER B C 1
ATOM 4408 O O . SER B 1 217 ? 28.031 -49.581 7.426 1.00 15.73 218 SER B O 1
ATOM 4411 N N . HIS B 1 218 ? 28.185 -48.002 9.030 1.00 16.57 219 HIS B N 1
ATOM 4412 C CA . HIS B 1 218 ? 27.702 -46.930 8.154 1.00 16.72 219 HIS B CA 1
ATOM 4413 C C . HIS B 1 218 ? 28.908 -46.340 7.452 1.00 19.78 219 HIS B C 1
ATOM 4414 O O . HIS B 1 218 ? 29.680 -45.593 8.052 1.00 19.86 219 HIS B O 1
ATOM 4421 N N . PHE B 1 219 ? 29.073 -46.674 6.182 1.00 17.03 220 PHE B N 1
ATOM 4422 C CA . PHE B 1 219 ? 30.280 -46.350 5.441 1.00 16.16 220 PHE B CA 1
ATOM 4423 C C . PHE B 1 219 ? 29.973 -45.415 4.273 1.00 16.73 220 PHE B C 1
ATOM 4424 O O . PHE B 1 219 ? 28.838 -45.295 3.815 1.00 16.57 220 PHE B O 1
ATOM 4432 N N . ILE B 1 220 ? 31.034 -44.773 3.778 1.00 18.93 221 ILE B N 1
ATOM 4433 C CA . ILE B 1 220 ? 31.010 -43.956 2.572 1.00 16.85 221 ILE B CA 1
ATOM 4434 C C . ILE B 1 220 ? 31.789 -44.699 1.501 1.00 15.12 221 ILE B C 1
ATOM 4435 O O . ILE B 1 220 ? 32.877 -45.213 1.780 1.00 17.32 221 ILE B O 1
ATOM 4440 N N . ALA B 1 221 ? 31.238 -44.757 0.282 1.00 16.66 222 ALA B N 1
ATOM 4441 C CA . ALA B 1 221 ? 31.921 -45.440 -0.817 1.00 16.61 222 ALA B CA 1
ATOM 4442 C C . ALA B 1 221 ? 33.346 -44.923 -0.979 1.00 18.01 222 ALA B C 1
ATOM 4443 O O . ALA B 1 221 ? 33.571 -43.717 -1.088 1.00 18.57 222 ALA B O 1
ATOM 4445 N N . GLY B 1 222 ? 34.316 -45.839 -0.951 1.00 17.19 223 GLY B N 1
ATOM 4446 C CA . GLY B 1 222 ? 35.718 -45.479 -1.059 1.00 17.54 223 GLY B CA 1
ATOM 4447 C C . GLY B 1 222 ? 36.406 -45.217 0.267 1.00 17.78 223 GLY B C 1
ATOM 4448 O O . GLY B 1 222 ? 37.643 -45.269 0.336 1.00 19.27 223 GLY B O 1
ATOM 4449 N N . GLU B 1 223 ? 35.647 -44.940 1.325 1.00 18.80 224 GLU B N 1
ATOM 4450 C CA . GLU B 1 223 ? 36.210 -44.745 2.651 1.00 18.79 224 GLU B CA 1
ATOM 4451 C C . GLU B 1 223 ? 36.076 -45.977 3.530 1.00 17.92 224 GLU B C 1
ATOM 4452 O O . GLU B 1 223 ? 36.750 -46.062 4.562 1.00 24.39 224 GLU B O 1
ATOM 4458 N N . THR B 1 224 ? 35.209 -46.908 3.144 1.00 17.45 225 THR B N 1
ATOM 4459 C CA . THR B 1 224 ? 35.044 -48.156 3.866 1.00 19.50 225 THR B CA 1
ATOM 4460 C C . THR B 1 224 ? 36.402 -48.802 4.124 1.00 18.57 225 THR B C 1
ATOM 4461 O O . THR B 1 224 ? 37.238 -48.858 3.215 1.00 17.55 225 THR B O 1
ATOM 4465 N N . PRO B 1 225 ? 36.662 -49.310 5.326 1.00 18.15 226 PRO B N 1
ATOM 4466 C CA . PRO B 1 225 ? 37.911 -50.051 5.537 1.00 18.30 226 PRO B CA 1
ATOM 4467 C C . PRO B 1 225 ? 37.956 -51.288 4.648 1.00 17.22 226 PRO B C 1
ATOM 4468 O O . PRO B 1 225 ? 36.934 -51.917 4.382 1.00 17.85 226 PRO B O 1
ATOM 4472 N N . SER B 1 226 ? 39.156 -51.625 4.186 1.00 16.07 227 SER B N 1
ATOM 4473 C CA . SER B 1 226 ? 39.325 -52.800 3.340 1.00 16.24 227 SER B CA 1
ATOM 4474 C C . SER B 1 226 ? 38.801 -54.060 4.032 1.00 16.42 227 SER B C 1
ATOM 4475 O O . SER B 1 226 ? 38.694 -54.139 5.256 1.00 16.99 227 SER B O 1
ATOM 4478 N N . GLN B 1 227 ? 38.500 -55.076 3.229 1.00 15.53 228 GLN B N 1
ATOM 4479 C CA . GLN B 1 227 ? 38.102 -56.361 3.789 1.00 15.86 228 GLN B CA 1
ATOM 4480 C C . GLN B 1 227 ? 39.123 -56.855 4.810 1.00 17.16 228 GLN B C 1
ATOM 4481 O O . GLN B 1 227 ? 38.750 -57.273 5.918 1.00 16.01 228 GLN B O 1
ATOM 4487 N N . ALA B 1 228 ? 40.421 -56.767 4.471 1.00 15.68 229 ALA B N 1
ATOM 4488 C CA . ALA B 1 228 ? 41.469 -57.220 5.383 1.00 18.04 229 ALA B CA 1
ATOM 4489 C C . ALA B 1 228 ? 41.489 -56.410 6.668 1.00 17.08 229 ALA B C 1
ATOM 4490 O O . ALA B 1 228 ? 41.778 -56.955 7.739 1.00 18.04 229 ALA B O 1
ATOM 4492 N N . THR B 1 229 ? 41.213 -55.106 6.584 1.00 16.49 230 THR B N 1
ATOM 4493 C CA . THR B 1 229 ? 41.156 -54.275 7.787 1.00 16.61 230 THR B CA 1
ATOM 4494 C C . THR B 1 229 ? 40.016 -54.711 8.689 1.00 20.62 230 THR B C 1
ATOM 4495 O O . THR B 1 229 ? 40.172 -54.796 9.912 1.00 20.11 230 THR B O 1
ATOM 4499 N N . GLN B 1 230 ? 38.858 -55.008 8.099 1.00 18.03 231 GLN B N 1
ATOM 4500 C CA . GLN B 1 230 ? 37.733 -55.467 8.903 1.00 16.23 231 GLN B CA 1
ATOM 4501 C C . GLN B 1 230 ? 37.999 -56.847 9.490 1.00 17.28 231 GLN B C 1
ATOM 4502 O O . GLN B 1 230 ? 37.599 -57.126 10.626 1.00 19.26 231 GLN B O 1
ATOM 4508 N N . ILE B 1 231 ? 38.664 -57.725 8.733 1.00 17.07 232 ILE B N 1
ATOM 4509 C CA . ILE B 1 231 ? 38.962 -59.064 9.244 1.00 17.21 232 ILE B CA 1
ATOM 4510 C C . ILE B 1 231 ? 39.792 -58.988 10.528 1.00 17.97 232 ILE B C 1
ATOM 4511 O O . ILE B 1 231 ? 39.452 -59.636 11.527 1.00 18.82 232 ILE B O 1
ATOM 4516 N N . THR B 1 232 ? 40.891 -58.200 10.537 1.00 19.14 233 THR B N 1
ATOM 4517 C CA . THR B 1 232 ? 41.674 -58.080 11.778 1.00 22.23 233 THR B CA 1
ATOM 4518 C C . THR B 1 232 ? 40.868 -57.464 12.899 1.00 22.35 233 THR B C 1
ATOM 4519 O O . THR B 1 232 ? 41.008 -57.871 14.058 1.00 21.14 233 THR B O 1
ATOM 4523 N N . ASN B 1 233 ? 40.117 -56.404 12.595 1.00 20.55 234 ASN B N 1
ATOM 4524 C CA . ASN B 1 233 ? 39.343 -55.723 13.624 1.00 21.54 234 ASN B CA 1
ATOM 4525 C C . ASN B 1 233 ? 38.342 -56.679 14.254 1.00 23.83 234 ASN B C 1
ATOM 4526 O O . ASN B 1 233 ? 38.241 -56.773 15.482 1.00 20.73 234 ASN B O 1
ATOM 4531 N N . MET B 1 234 ? 37.616 -57.428 13.420 1.00 20.98 235 MET B N 1
ATOM 4532 C CA . MET B 1 234 ? 36.688 -58.417 13.956 1.00 20.80 235 MET B CA 1
ATOM 4533 C C . MET B 1 234 ? 37.407 -59.440 14.831 1.00 21.98 235 MET B C 1
ATOM 4534 O O . MET B 1 234 ? 36.898 -59.820 15.893 1.00 21.89 235 MET B O 1
ATOM 4539 N N . ALA B 1 235 ? 38.592 -59.891 14.408 1.00 20.66 236 ALA B N 1
ATOM 4540 C CA . ALA B 1 235 ? 39.349 -60.855 15.208 1.00 24.34 236 ALA B CA 1
ATOM 4541 C C . ALA B 1 235 ? 39.743 -60.280 16.569 1.00 23.44 236 ALA B C 1
ATOM 4542 O O . ALA B 1 235 ? 39.783 -61.012 17.569 1.00 25.24 236 ALA B O 1
ATOM 4544 N N . ASP B 1 236 ? 40.067 -58.984 16.634 1.00 23.10 237 ASP B N 1
ATOM 4545 C CA . ASP B 1 236 ? 40.400 -58.404 17.935 1.00 25.51 237 ASP B CA 1
ATOM 4546 C C . ASP B 1 236 ? 39.223 -58.521 18.891 1.00 25.36 237 ASP B C 1
ATOM 4547 O O . ASP B 1 236 ? 39.407 -58.761 20.093 1.00 27.67 237 ASP B O 1
ATOM 4552 N N . PHE B 1 237 ? 38.003 -58.356 18.377 1.00 21.74 238 PHE B N 1
ATOM 4553 C CA . PHE B 1 237 ? 36.822 -58.499 19.221 1.00 22.65 238 PHE B CA 1
ATOM 4554 C C . PHE B 1 237 ? 36.564 -59.958 19.576 1.00 24.47 238 PHE B C 1
ATOM 4555 O O . PHE B 1 237 ? 36.372 -60.292 20.752 1.00 24.16 238 PHE B O 1
ATOM 4563 N N . THR B 1 238 ? 36.536 -60.849 18.579 1.00 21.70 239 THR B N 1
ATOM 4564 C CA . THR B 1 238 ? 36.155 -62.223 18.886 1.00 23.97 239 THR B CA 1
ATOM 4565 C C . THR B 1 238 ? 37.179 -62.911 19.779 1.00 23.59 239 THR B C 1
ATOM 4566 O O . THR B 1 238 ? 36.824 -63.867 20.477 1.00 25.18 239 THR B O 1
ATOM 4570 N N . SER B 1 239 ? 38.432 -62.446 19.784 1.00 25.94 240 SER B N 1
ATOM 4571 C CA . SER B 1 239 ? 39.427 -63.016 20.690 1.00 27.62 240 SER B CA 1
ATOM 4572 C C . SER B 1 239 ? 39.060 -62.810 22.156 1.00 27.60 240 SER B C 1
ATOM 4573 O O . SER B 1 239 ? 39.615 -63.498 23.019 1.00 30.26 240 SER B O 1
ATOM 4576 N N . LEU B 1 240 ? 38.146 -61.888 22.458 1.00 25.39 241 LEU B N 1
ATOM 4577 C CA . LEU B 1 240 ? 37.706 -61.650 23.827 1.00 25.29 241 LEU B CA 1
ATOM 4578 C C . LEU B 1 240 ? 36.583 -62.589 24.254 1.00 25.02 241 LEU B C 1
ATOM 4579 O O . LEU B 1 240 ? 35.966 -62.352 25.299 1.00 28.26 241 LEU B O 1
ATOM 4584 N N . ASP B 1 241 ? 36.312 -63.639 23.469 1.00 25.51 242 ASP B N 1
ATOM 4585 C CA . ASP B 1 241 ? 35.252 -64.618 23.732 1.00 26.38 242 ASP B CA 1
ATOM 4586 C C . ASP B 1 241 ? 33.870 -63.968 23.657 1.00 28.30 242 ASP B C 1
ATOM 4587 O O . ASP B 1 241 ? 33.054 -64.059 24.578 1.00 26.09 242 AS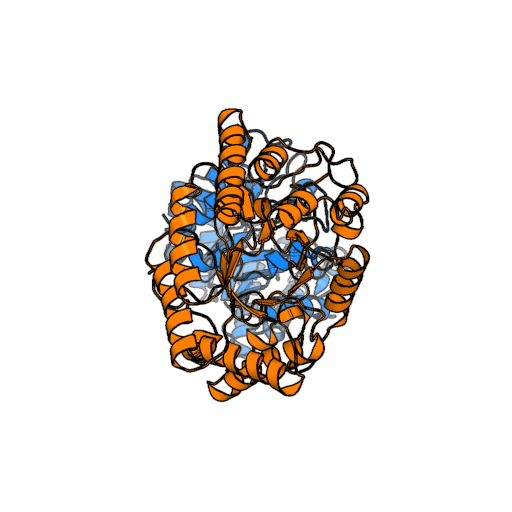P B O 1
ATOM 4592 N N . ILE B 1 242 ? 33.619 -63.285 22.537 1.00 24.51 243 ILE B N 1
ATOM 4593 C CA . ILE B 1 242 ? 32.312 -62.738 22.189 1.00 22.52 243 ILE B CA 1
ATOM 4594 C C . ILE B 1 242 ? 32.087 -62.979 20.702 1.00 21.10 243 ILE B C 1
ATOM 4595 O O . ILE B 1 242 ? 33.015 -63.308 19.959 1.00 21.27 243 ILE B O 1
ATOM 4600 N N . ASP B 1 243 ? 30.835 -62.818 20.282 1.00 21.33 244 ASP B N 1
ATOM 4601 C CA . ASP B 1 243 ? 30.507 -62.743 18.866 1.00 22.45 244 ASP B CA 1
ATOM 4602 C C . ASP B 1 243 ? 30.583 -61.300 18.389 1.00 22.73 244 ASP B C 1
ATOM 4603 O O . ASP B 1 243 ? 30.593 -60.352 19.168 1.00 22.07 244 ASP B O 1
ATOM 4608 N N . VAL B 1 244 ? 30.582 -61.132 17.073 1.00 20.85 245 VAL B N 1
ATOM 4609 C CA . VAL B 1 244 ? 30.376 -59.819 16.496 1.00 20.24 245 VAL B CA 1
ATOM 4610 C C . VAL B 1 244 ? 29.245 -59.940 15.480 1.00 20.04 245 VAL B C 1
ATOM 4611 O O . VAL B 1 244 ? 28.886 -61.040 15.056 1.00 20.36 245 VAL B O 1
ATOM 4615 N N . ALA B 1 245 ? 28.624 -58.806 15.160 1.00 19.17 246 ALA B N 1
ATOM 4616 C CA . ALA B 1 245 ? 27.652 -58.734 14.072 1.00 16.34 246 ALA B CA 1
ATOM 4617 C C . ALA B 1 245 ? 27.832 -57.420 13.326 1.00 20.90 246 ALA B C 1
ATOM 4618 O O . ALA B 1 245 ? 28.167 -56.400 13.932 1.00 19.07 246 ALA B O 1
ATOM 4620 N N . VAL B 1 246 ? 27.636 -57.444 12.011 1.00 17.35 247 VAL B N 1
ATOM 4621 C CA . VAL B 1 246 ? 27.596 -56.214 11.228 1.00 15.46 247 VAL B CA 1
ATOM 4622 C C . VAL B 1 246 ? 26.152 -55.737 11.296 1.00 18.43 247 VAL B C 1
ATOM 4623 O O . VAL B 1 246 ? 25.250 -56.422 10.814 1.00 18.47 247 VAL B O 1
ATOM 4627 N N . THR B 1 247 ? 25.906 -54.595 11.960 1.00 16.28 248 THR B N 1
ATOM 4628 C CA . THR B 1 247 ? 24.550 -54.349 12.438 1.00 16.92 248 THR B CA 1
ATOM 4629 C C . THR B 1 247 ? 23.762 -53.314 11.649 1.00 17.11 248 THR B C 1
ATOM 4630 O O . THR B 1 247 ? 22.531 -53.337 11.713 1.00 17.27 248 THR B O 1
ATOM 4634 N N . GLU B 1 248 ? 24.415 -52.385 10.942 1.00 17.88 249 GLU B N 1
ATOM 4635 C CA . GLU B 1 248 ? 23.706 -51.259 10.321 1.00 16.82 249 GLU B CA 1
ATOM 4636 C C . GLU B 1 248 ? 24.353 -50.881 8.995 1.00 17.00 249 GLU B C 1
ATOM 4637 O O . GLU B 1 248 ? 24.473 -49.699 8.649 1.00 17.84 249 GLU B O 1
ATOM 4643 N N . LEU B 1 249 ? 24.756 -51.885 8.223 1.00 15.76 250 LEU B N 1
ATOM 4644 C CA . LEU B 1 249 ? 25.550 -51.648 7.026 1.00 14.79 250 LEU B CA 1
ATOM 4645 C C . LEU B 1 249 ? 24.794 -50.845 5.970 1.00 17.95 250 LEU B C 1
ATOM 4646 O O . LEU B 1 249 ? 23.661 -51.162 5.598 1.00 16.89 250 LEU B O 1
ATOM 4651 N N . ASP B 1 250 ? 25.429 -49.783 5.491 1.00 15.18 251 ASP B N 1
ATOM 4652 C CA . ASP B 1 250 ? 25.049 -49.146 4.237 1.00 14.70 251 ASP B CA 1
ATOM 4653 C C . ASP B 1 250 ? 26.284 -48.424 3.725 1.00 14.92 251 ASP B C 1
ATOM 4654 O O . ASP B 1 250 ? 27.265 -48.253 4.454 1.00 16.98 251 ASP B O 1
ATOM 4659 N N . VAL B 1 251 ? 26.279 -48.111 2.433 1.00 14.73 252 VAL B N 1
ATOM 4660 C CA . VAL B 1 251 ? 27.456 -47.544 1.778 1.00 13.86 252 VAL B CA 1
ATOM 4661 C C . VAL B 1 251 ? 26.971 -46.360 0.962 1.00 17.61 252 VAL B C 1
ATOM 4662 O O . VAL B 1 251 ? 26.478 -46.529 -0.160 1.00 15.09 252 VAL B O 1
ATOM 4666 N N . ARG B 1 252 ? 27.078 -45.165 1.525 1.00 16.30 253 ARG B N 1
ATOM 4667 C CA . ARG B 1 252 ? 26.494 -44.003 0.874 1.00 16.64 253 ARG B CA 1
ATOM 4668 C C . ARG B 1 252 ? 27.475 -43.353 -0.105 1.00 16.66 253 ARG B C 1
ATOM 4669 O O . ARG B 1 252 ? 28.694 -43.523 -0.018 1.00 17.79 253 ARG B O 1
ATOM 4677 N N . LEU B 1 253 ? 26.906 -42.615 -1.057 1.00 17.09 254 LEU B N 1
ATOM 4678 C CA . LEU B 1 253 ? 27.637 -41.965 -2.134 1.00 16.22 254 LEU B CA 1
ATOM 4679 C C . LEU B 1 253 ? 27.314 -40.480 -2.170 1.00 20.37 254 LEU B C 1
ATOM 4680 O O . LEU B 1 253 ? 26.252 -40.042 -1.722 1.00 19.82 254 LEU B O 1
ATOM 4685 N N . TYR B 1 254 ? 28.238 -39.706 -2.732 1.00 19.23 255 TYR B N 1
ATOM 4686 C CA . TYR B 1 254 ? 27.930 -38.332 -3.089 1.00 21.50 255 TYR B CA 1
ATOM 4687 C C . TYR B 1 254 ? 27.139 -38.353 -4.389 1.00 21.05 255 TYR B C 1
ATOM 4688 O O . TYR B 1 254 ? 27.557 -38.970 -5.372 1.00 23.15 255 TYR B O 1
ATOM 4697 N N . LEU B 1 255 ? 25.988 -37.717 -4.384 1.00 22.46 256 LEU B N 1
ATOM 4698 C CA . LEU B 1 255 ? 25.084 -37.757 -5.516 1.00 21.58 256 LEU B CA 1
ATOM 4699 C C . LEU B 1 255 ? 25.526 -36.787 -6.614 1.00 24.55 256 LEU B C 1
ATOM 4700 O O . LEU B 1 255 ? 26.076 -35.718 -6.324 1.00 26.72 256 LEU B O 1
ATOM 4705 N N . PRO B 1 256 ? 25.302 -37.144 -7.891 1.00 23.85 257 PRO B N 1
ATOM 4706 C CA . PRO B 1 256 ? 24.712 -38.419 -8.322 1.00 24.62 257 PRO B CA 1
ATOM 4707 C C . PRO B 1 256 ? 25.735 -39.547 -8.415 1.00 22.34 257 PRO B C 1
ATOM 4708 O O . PRO B 1 256 ? 26.923 -39.269 -8.577 1.00 24.30 257 PRO B O 1
ATOM 4712 N N . PRO B 1 257 ? 25.288 -40.799 -8.341 1.00 23.60 258 PRO B N 1
ATOM 4713 C CA . PRO B 1 257 ? 26.229 -41.908 -8.551 1.00 21.76 258 PRO B CA 1
ATOM 4714 C C . PRO B 1 257 ? 26.827 -41.814 -9.943 1.00 22.62 258 PRO B C 1
ATOM 4715 O O . PRO B 1 257 ? 26.208 -41.298 -10.876 1.00 23.88 258 PRO B O 1
ATOM 4719 N N . ASN B 1 258 ? 28.060 -42.280 -10.073 1.00 22.78 259 ASN B N 1
ATOM 4720 C CA . ASN B 1 258 ? 28.664 -42.416 -11.388 1.00 21.23 259 ASN B CA 1
ATOM 4721 C C . ASN B 1 258 ? 29.299 -43.798 -11.477 1.00 18.64 259 ASN B C 1
ATOM 4722 O O . ASN B 1 258 ? 29.227 -44.591 -10.538 1.00 19.89 259 ASN B O 1
ATOM 4727 N N . ALA B 1 259 ? 29.880 -44.124 -12.632 1.00 19.45 260 ALA B N 1
ATOM 4728 C CA . ALA B 1 259 ? 30.343 -45.496 -12.823 1.00 20.47 260 ALA B CA 1
ATOM 4729 C C . ALA B 1 259 ? 31.424 -45.866 -11.811 1.00 19.65 260 ALA B C 1
ATOM 4730 O O . ALA B 1 259 ? 31.474 -47.007 -11.328 1.00 19.60 260 ALA B O 1
ATOM 4732 N N . THR B 1 260 ? 32.288 -44.912 -11.468 1.00 17.81 261 THR B N 1
ATOM 4733 C CA . THR B 1 260 ? 33.337 -45.185 -10.491 1.00 17.28 261 THR B CA 1
ATOM 4734 C C . THR B 1 260 ? 32.745 -45.376 -9.104 1.00 18.07 261 THR B C 1
ATOM 4735 O O . THR B 1 260 ? 33.006 -46.388 -8.441 1.00 18.24 261 THR B O 1
ATOM 4739 N N . SER B 1 261 ? 31.920 -44.421 -8.653 1.00 17.50 262 SER B N 1
ATOM 4740 C CA . SER B 1 261 ? 31.418 -44.512 -7.282 1.00 17.76 262 SER B CA 1
ATOM 4741 C C . SER B 1 261 ? 30.486 -45.706 -7.094 1.00 18.88 262 SER B C 1
ATOM 4742 O O . SER B 1 261 ? 30.476 -46.310 -6.018 1.00 16.18 262 SER B O 1
ATOM 4745 N N . GLU B 1 262 ? 29.708 -46.081 -8.114 1.00 17.88 263 GLU B N 1
ATOM 4746 C CA . GLU B 1 262 ? 28.886 -47.275 -7.957 1.00 18.22 263 GLU B CA 1
ATOM 4747 C C . GLU B 1 262 ? 29.754 -48.531 -7.879 1.00 19.07 263 GLU B C 1
ATOM 4748 O O . GLU B 1 262 ? 29.475 -49.436 -7.081 1.00 18.03 263 GLU B O 1
ATOM 4754 N N . ALA B 1 263 ? 30.831 -48.596 -8.677 1.00 16.65 264 ALA B N 1
ATOM 4755 C CA . ALA B 1 263 ? 31.737 -49.734 -8.562 1.00 18.03 264 ALA B CA 1
ATOM 4756 C C . ALA B 1 263 ? 32.394 -49.767 -7.188 1.00 17.71 264 ALA B C 1
ATOM 4757 O O . ALA B 1 263 ? 32.580 -50.838 -6.599 1.00 17.17 264 ALA B O 1
ATOM 4759 N N . GLN B 1 264 ? 32.726 -48.599 -6.648 1.00 15.26 265 GLN B N 1
ATOM 4760 C CA . GLN B 1 264 ? 33.218 -48.544 -5.273 1.00 13.93 265 GLN B CA 1
ATOM 4761 C C . GLN B 1 264 ? 32.185 -49.085 -4.301 1.00 17.84 265 GLN B C 1
ATOM 4762 O O . GLN B 1 264 ? 32.525 -49.802 -3.359 1.00 16.21 265 GLN B O 1
ATOM 4768 N N . GLN B 1 265 ? 30.921 -48.717 -4.486 1.00 17.55 266 GLN B N 1
ATOM 4769 C CA . GLN B 1 265 ? 29.888 -49.203 -3.580 1.00 17.29 266 GLN B CA 1
ATOM 4770 C C . GLN B 1 265 ? 29.812 -50.725 -3.599 1.00 15.86 266 GLN B C 1
ATOM 4771 O O . GLN B 1 265 ? 29.713 -51.360 -2.547 1.00 15.07 266 GLN B O 1
ATOM 4777 N N . VAL B 1 266 ? 29.815 -51.321 -4.789 1.00 15.60 267 VAL B N 1
ATOM 4778 C CA . VAL B 1 266 ? 29.774 -52.779 -4.891 1.00 15.66 267 VAL B CA 1
ATOM 4779 C C . VAL B 1 266 ? 30.955 -53.390 -4.152 1.00 15.30 267 VAL B C 1
ATOM 4780 O O . VAL B 1 266 ? 30.809 -54.340 -3.371 1.00 15.95 267 VAL B O 1
ATOM 4784 N N . ALA B 1 267 ? 32.147 -52.833 -4.377 1.00 16.05 268 ALA B N 1
ATOM 4785 C CA . ALA B 1 267 ? 33.352 -53.350 -3.729 1.00 15.76 268 ALA B CA 1
ATOM 4786 C C . ALA B 1 267 ? 33.275 -53.243 -2.204 1.00 14.21 268 ALA B C 1
ATOM 4787 O O . ALA B 1 267 ? 33.749 -54.141 -1.492 1.00 15.08 268 ALA B O 1
ATOM 4789 N N . ASP B 1 268 ? 32.648 -52.168 -1.687 1.00 14.83 269 ASP B N 1
ATOM 4790 C CA . ASP B 1 268 ? 32.601 -51.947 -0.244 1.00 15.90 269 ASP B CA 1
ATOM 4791 C C . ASP B 1 268 ? 31.554 -52.831 0.432 1.00 16.63 269 ASP B C 1
ATOM 4792 O O . ASP B 1 268 ? 31.788 -53.333 1.540 1.00 15.96 269 ASP B O 1
ATOM 4797 N N . TYR B 1 269 ? 30.391 -53.023 -0.205 1.00 15.09 270 TYR B N 1
ATOM 4798 C CA . TYR B 1 269 ? 29.442 -54.007 0.302 1.00 13.82 270 TYR B CA 1
ATOM 4799 C C . TYR B 1 269 ? 30.074 -55.389 0.301 1.00 16.46 270 TYR B C 1
ATOM 4800 O O . TYR B 1 269 ? 29.986 -56.133 1.290 1.00 15.90 270 TYR B O 1
ATOM 4809 N N . TYR B 1 270 ? 30.779 -55.716 -0.781 1.00 15.45 271 TYR B N 1
ATOM 4810 C CA . TYR B 1 270 ? 31.476 -56.990 -0.850 1.00 15.58 271 TYR B CA 1
ATOM 4811 C C . TYR B 1 270 ? 32.480 -57.119 0.292 1.00 16.17 271 TYR B C 1
ATOM 4812 O O . TYR B 1 270 ? 32.530 -58.153 0.957 1.00 16.50 271 TYR B O 1
ATOM 4821 N N . ALA B 1 271 ? 33.304 -56.087 0.513 1.00 14.61 272 ALA B N 1
ATOM 4822 C CA . ALA B 1 271 ? 34.356 -56.188 1.525 1.00 15.09 272 ALA B CA 1
ATOM 4823 C C . ALA B 1 271 ? 33.775 -56.478 2.893 1.00 16.32 272 ALA B C 1
ATOM 4824 O O . ALA B 1 271 ? 34.339 -57.268 3.674 1.00 15.04 272 ALA B O 1
ATOM 4826 N N . THR B 1 272 ? 32.669 -55.816 3.217 1.00 15.48 273 THR B N 1
ATOM 4827 C CA . THR B 1 272 ? 32.114 -55.921 4.556 1.00 14.89 273 THR B CA 1
ATOM 4828 C C . THR B 1 272 ? 31.476 -57.285 4.768 1.00 17.00 273 THR B C 1
ATOM 4829 O O . THR B 1 272 ? 31.718 -57.951 5.788 1.00 16.49 273 THR B O 1
ATOM 4833 N N . VAL B 1 273 ? 30.674 -57.724 3.802 1.00 15.57 274 VAL B N 1
ATOM 4834 C CA . VAL B 1 273 ? 30.045 -59.036 3.896 1.00 13.98 274 VAL B CA 1
ATOM 4835 C C . VAL B 1 273 ? 31.101 -60.139 3.873 1.00 18.59 274 VAL B C 1
ATOM 4836 O O . VAL B 1 273 ? 30.990 -61.137 4.601 1.00 17.07 274 VAL B O 1
ATOM 4840 N N . ALA B 1 274 ? 32.136 -59.979 3.038 1.00 15.65 275 ALA B N 1
ATOM 4841 C CA . ALA B 1 274 ? 33.189 -60.986 2.967 1.00 16.83 275 ALA B CA 1
ATOM 4842 C C . ALA B 1 274 ? 33.974 -61.052 4.269 1.00 17.81 275 ALA B C 1
ATOM 4843 O O . ALA B 1 274 ? 34.373 -62.138 4.698 1.00 17.91 275 ALA B O 1
ATOM 4845 N N . ALA B 1 275 ? 34.205 -59.903 4.912 1.00 17.46 276 ALA B N 1
ATOM 4846 C CA . ALA B 1 275 ? 34.882 -59.931 6.207 1.00 16.56 276 ALA B CA 1
ATOM 4847 C C . ALA B 1 275 ? 34.051 -60.676 7.236 1.00 17.40 276 ALA B C 1
ATOM 4848 O O . ALA B 1 275 ? 34.584 -61.475 8.014 1.00 17.61 276 ALA B O 1
ATOM 4850 N N . CYS B 1 276 ? 32.739 -60.452 7.246 1.00 16.39 277 CYS B N 1
ATOM 4851 C CA . CYS B 1 276 ? 31.907 -61.226 8.162 1.00 17.41 277 CYS B CA 1
ATOM 4852 C C . CYS B 1 276 ? 31.955 -62.709 7.803 1.00 18.91 277 CYS B C 1
ATOM 4853 O O . CYS B 1 276 ? 32.100 -63.569 8.680 1.00 18.57 277 CYS B O 1
ATOM 4856 N N . ALA B 1 277 ? 31.863 -63.022 6.507 1.00 18.40 278 ALA B N 1
ATOM 4857 C CA . ALA B 1 277 ? 31.892 -64.417 6.067 1.00 17.79 278 ALA B CA 1
ATOM 4858 C C . ALA B 1 277 ? 33.170 -65.121 6.506 1.00 19.24 278 ALA B C 1
ATOM 4859 O O . ALA B 1 277 ? 33.152 -66.321 6.809 1.00 21.86 278 ALA B O 1
ATOM 4861 N N . ALA B 1 278 ? 34.292 -64.398 6.521 1.00 18.25 279 ALA B N 1
ATOM 4862 C CA . ALA B 1 278 ? 35.586 -64.945 6.903 1.00 17.97 279 ALA B CA 1
ATOM 4863 C C . ALA B 1 278 ? 35.752 -65.088 8.408 1.00 19.77 279 ALA B C 1
ATOM 4864 O O . ALA B 1 278 ? 36.729 -65.706 8.851 1.00 23.92 279 ALA B O 1
ATOM 4866 N N . THR B 1 279 ? 34.833 -64.534 9.192 1.00 20.20 280 THR B N 1
ATOM 4867 C CA . THR B 1 279 ? 34.948 -64.472 10.643 1.00 19.76 280 THR B CA 1
ATOM 4868 C C . THR B 1 279 ? 33.968 -65.465 11.262 1.00 18.94 280 THR B C 1
ATOM 4869 O O . THR B 1 279 ? 32.753 -65.268 11.214 1.00 18.49 280 THR B O 1
ATOM 4873 N N . GLU B 1 280 ? 34.513 -66.530 11.854 1.00 20.65 281 GLU B N 1
ATOM 4874 C CA . GLU B 1 280 ? 33.698 -67.606 12.405 1.00 23.07 281 GLU B CA 1
ATOM 4875 C C . GLU B 1 280 ? 32.623 -67.093 13.356 1.00 22.41 281 GLU B C 1
ATOM 4876 O O . GLU B 1 280 ? 31.482 -67.569 13.325 1.00 23.79 281 GLU B O 1
ATOM 4882 N N . ARG B 1 281 ? 32.966 -66.127 14.213 1.00 21.74 282 ARG B N 1
ATOM 4883 C CA . ARG B 1 281 ? 32.044 -65.629 15.225 1.00 22.29 282 ARG B CA 1
ATOM 4884 C C . ARG B 1 281 ? 31.354 -64.325 14.826 1.00 21.36 282 ARG B C 1
ATOM 4885 O O . ARG B 1 281 ? 30.743 -63.673 15.674 1.00 22.01 282 ARG B O 1
ATOM 4893 N N . CYS B 1 282 ? 31.419 -63.933 13.553 1.00 19.29 283 CYS B N 1
ATOM 4894 C CA . CYS B 1 282 ? 30.498 -62.914 13.058 1.00 19.89 283 CYS B CA 1
ATOM 4895 C C . CYS B 1 282 ? 29.194 -63.621 12.702 1.00 20.06 283 CYS B C 1
ATOM 4896 O O . CYS B 1 282 ? 29.161 -64.457 11.792 1.00 21.74 283 CYS B O 1
ATOM 4899 N N . ILE B 1 283 ? 28.123 -63.308 13.435 1.00 20.33 284 ILE B N 1
ATOM 4900 C CA . ILE B 1 283 ? 26.900 -64.097 13.336 1.00 20.56 284 ILE B CA 1
ATOM 4901 C C . ILE B 1 283 ? 25.971 -63.626 12.232 1.00 21.36 284 ILE B C 1
ATOM 4902 O O . ILE B 1 283 ? 25.008 -64.336 11.903 1.00 21.74 284 ILE B O 1
ATOM 4907 N N . GLY B 1 284 ? 26.219 -62.473 11.635 1.00 21.38 285 GLY B N 1
ATOM 4908 C CA . GLY B 1 284 ? 25.350 -62.070 10.548 1.00 24.90 285 GLY B CA 1
ATOM 4909 C C . GLY B 1 284 ? 25.600 -60.647 10.119 1.00 21.65 285 GLY B C 1
ATOM 4910 O O . GLY B 1 284 ? 26.366 -59.904 10.735 1.00 20.47 285 GLY B O 1
ATOM 4911 N N . ILE B 1 285 ? 24.932 -60.290 9.025 1.00 17.19 286 ILE B N 1
ATOM 4912 C CA . ILE B 1 285 ? 24.970 -58.960 8.441 1.00 17.74 286 ILE B CA 1
ATOM 4913 C C . ILE B 1 285 ? 23.551 -58.429 8.396 1.00 17.45 286 ILE B C 1
ATOM 4914 O O . ILE B 1 285 ? 22.647 -59.100 7.880 1.00 18.15 286 ILE B O 1
ATOM 4919 N N . THR B 1 286 ? 23.369 -57.217 8.914 1.00 17.70 287 THR B N 1
ATOM 4920 C CA . THR B 1 286 ? 22.143 -56.446 8.788 1.00 16.82 287 THR B CA 1
ATOM 4921 C C . THR B 1 286 ? 22.464 -55.139 8.083 1.00 17.80 287 THR B C 1
ATOM 4922 O O . THR B 1 286 ? 23.408 -54.438 8.486 1.00 17.74 287 THR B O 1
ATOM 4926 N N . VAL B 1 287 ? 21.708 -54.823 7.031 1.00 16.18 288 VAL B N 1
ATOM 4927 C CA . VAL B 1 287 ? 21.797 -53.513 6.383 1.00 16.44 288 VAL B CA 1
ATOM 4928 C C . VAL B 1 287 ? 20.819 -52.564 7.063 1.00 18.09 288 VAL B C 1
ATOM 4929 O O . VAL B 1 287 ? 19.793 -52.984 7.605 1.00 15.94 288 VAL B O 1
ATOM 4933 N N . TRP B 1 288 ? 21.144 -51.268 7.081 1.00 17.40 289 TRP B N 1
ATOM 4934 C CA . TRP B 1 288 ? 20.282 -50.300 7.757 1.00 16.59 289 TRP B CA 1
ATOM 4935 C C . TRP B 1 288 ? 19.220 -49.802 6.783 1.00 17.31 289 TRP B C 1
ATOM 4936 O O . TRP B 1 288 ? 19.232 -48.665 6.320 1.00 19.44 289 TRP B O 1
ATOM 4947 N N . ASP B 1 289 ? 18.258 -50.699 6.530 1.00 16.22 290 ASP B N 1
ATOM 4948 C CA . ASP B 1 289 ? 17.234 -50.635 5.491 1.00 19.25 290 ASP B CA 1
ATOM 4949 C C . ASP B 1 289 ? 17.836 -50.923 4.121 1.00 18.14 290 ASP B C 1
ATOM 4950 O O . ASP B 1 289 ? 19.055 -50.858 3.924 1.00 18.57 290 ASP B O 1
ATOM 4955 N N . PHE B 1 290 ? 16.975 -51.286 3.172 1.00 16.81 291 PHE B N 1
ATOM 4956 C CA . PHE B 1 290 ? 17.392 -51.859 1.902 1.00 15.74 291 PHE B CA 1
ATOM 4957 C C . PHE B 1 290 ? 16.872 -51.086 0.710 1.00 15.66 291 PHE B C 1
ATOM 4958 O O . PHE B 1 290 ? 17.152 -51.476 -0.429 1.00 17.52 291 PHE B O 1
ATOM 4966 N N . ASP B 1 291 ? 16.100 -50.024 0.933 1.00 17.47 292 ASP B N 1
ATOM 4967 C CA . ASP B 1 291 ? 15.467 -49.280 -0.150 1.00 16.43 292 ASP B CA 1
ATOM 4968 C C . ASP B 1 291 ? 15.786 -47.798 0.002 1.00 18.03 292 ASP B C 1
ATOM 4969 O O . ASP B 1 291 ? 15.378 -47.177 0.988 1.00 18.56 292 ASP B O 1
ATOM 4974 N N . ASP B 1 292 ? 16.534 -47.250 -0.970 1.00 18.39 293 ASP B N 1
ATOM 4975 C CA . ASP B 1 292 ? 16.943 -45.838 -0.964 1.00 17.40 293 ASP B CA 1
ATOM 4976 C C . ASP B 1 292 ? 15.804 -44.886 -0.621 1.00 19.64 293 ASP B C 1
ATOM 4977 O O . ASP B 1 292 ? 16.035 -43.852 0.016 1.00 20.34 293 ASP B O 1
ATOM 4982 N N . THR B 1 293 ? 14.579 -45.202 -1.055 1.00 17.83 294 THR B N 1
ATOM 4983 C CA . THR B 1 293 ? 13.434 -44.322 -0.810 1.00 19.95 294 THR B CA 1
ATOM 4984 C C . THR B 1 293 ? 13.290 -43.964 0.663 1.00 20.31 294 THR B C 1
ATOM 4985 O O . THR B 1 293 ? 12.902 -42.836 1.001 1.00 21.92 294 THR B O 1
ATOM 4989 N N . TYR B 1 294 ? 13.616 -44.901 1.556 1.00 20.39 295 TYR B N 1
ATOM 4990 C CA . TYR B 1 294 ? 13.362 -44.772 2.983 1.00 20.30 295 TYR B CA 1
ATOM 4991 C C . TYR B 1 294 ? 14.648 -44.697 3.791 1.00 18.36 295 TYR B C 1
ATOM 4992 O O . TYR B 1 294 ? 14.608 -44.712 5.028 1.00 21.04 295 TYR B O 1
ATOM 5001 N N . SER B 1 295 ? 15.792 -44.616 3.114 1.00 16.45 296 SER B N 1
ATOM 5002 C CA . SER B 1 295 ? 17.062 -44.557 3.818 1.00 17.03 296 SER B CA 1
ATOM 5003 C C . SER B 1 295 ? 17.157 -43.289 4.656 1.00 18.31 296 SER B C 1
ATOM 5004 O O . SER B 1 295 ? 16.679 -42.219 4.260 1.00 21.21 296 SER B O 1
ATOM 5007 N N . TRP B 1 296 ? 17.812 -43.425 5.810 1.00 17.70 297 TRP B N 1
ATOM 5008 C CA . TRP B 1 296 ? 18.093 -42.292 6.687 1.00 17.81 297 TRP B CA 1
ATOM 5009 C C . TRP B 1 296 ? 19.033 -41.265 6.062 1.00 19.40 297 TRP B C 1
ATOM 5010 O O . TRP B 1 296 ? 19.074 -40.118 6.530 1.00 19.47 297 TRP B O 1
ATOM 5021 N N . VAL B 1 297 ? 19.781 -41.623 5.016 1.00 18.01 298 VAL B N 1
ATOM 5022 C CA . VAL B 1 297 ? 20.919 -40.792 4.610 1.00 18.29 298 VAL B CA 1
ATOM 5023 C C . VAL B 1 297 ? 20.503 -39.402 4.134 1.00 18.78 298 VAL B C 1
ATOM 5024 O O . VAL B 1 297 ? 21.098 -38.418 4.590 1.00 18.23 298 VAL B O 1
ATOM 5028 N N . PRO B 1 298 ? 19.534 -39.242 3.221 1.00 18.04 299 PRO B N 1
ATOM 5029 C CA . PRO B 1 298 ? 19.281 -37.887 2.687 1.00 19.51 299 PRO B CA 1
ATOM 5030 C C . PRO B 1 298 ? 18.781 -36.884 3.713 1.00 19.82 299 PRO B C 1
ATOM 5031 O O . PRO B 1 298 ? 18.995 -35.675 3.535 1.00 19.33 299 PRO B O 1
ATOM 5035 N N . SER B 1 299 ? 18.115 -37.333 4.772 1.00 19.30 300 SER B N 1
ATOM 5036 C CA . SER B 1 299 ? 17.679 -36.396 5.802 1.00 20.22 300 SER B CA 1
ATOM 5037 C C . SER B 1 299 ? 18.841 -35.897 6.641 1.00 22.30 300 SER B C 1
ATOM 5038 O O . SER B 1 299 ? 18.714 -34.863 7.303 1.00 21.22 300 SER B O 1
ATOM 5041 N N . THR B 1 300 ? 19.974 -36.589 6.602 1.00 17.70 301 THR B N 1
ATOM 5042 C CA . THR B 1 300 ? 21.087 -36.353 7.514 1.00 18.06 301 THR B CA 1
ATOM 5043 C C . THR B 1 300 ? 22.292 -35.732 6.829 1.00 20.18 301 THR B C 1
ATOM 5044 O O . THR B 1 300 ? 22.924 -34.821 7.385 1.00 21.09 301 THR B O 1
ATOM 5048 N N . PHE B 1 301 ? 22.627 -36.198 5.630 1.00 19.31 302 PHE B N 1
ATOM 5049 C CA . PHE B 1 301 ? 23.813 -35.747 4.908 1.00 18.50 302 PHE B CA 1
ATOM 5050 C C . PHE B 1 301 ? 23.368 -35.121 3.595 1.00 17.84 302 PHE B C 1
ATOM 5051 O O . PHE B 1 301 ? 22.876 -35.819 2.699 1.00 21.21 302 PHE B O 1
ATOM 5059 N N . ALA B 1 302 ? 23.571 -33.814 3.459 1.00 18.79 303 ALA B N 1
ATOM 5060 C CA . ALA B 1 302 ? 23.202 -33.135 2.224 1.00 17.67 303 ALA B CA 1
ATOM 5061 C C . ALA B 1 302 ? 23.997 -33.680 1.045 1.00 19.74 303 ALA B C 1
ATOM 5062 O O . ALA B 1 302 ? 25.211 -33.893 1.132 1.00 21.88 303 ALA B O 1
ATOM 5064 N N . GLY B 1 303 ? 23.302 -33.899 -0.070 1.00 20.94 304 GLY B N 1
ATOM 5065 C CA . GLY B 1 303 ? 23.980 -34.335 -1.275 1.00 23.69 304 GLY B CA 1
ATOM 5066 C C . GLY B 1 303 ? 24.506 -35.750 -1.244 1.00 21.65 304 GLY B C 1
ATOM 5067 O O . GLY B 1 303 ? 25.355 -36.097 -2.071 1.00 24.43 304 GLY B O 1
ATOM 5068 N N . GLN B 1 304 ? 24.058 -36.570 -0.302 1.00 19.77 305 GLN B N 1
ATOM 5069 C CA . GLN B 1 304 ? 24.468 -37.966 -0.247 1.00 18.71 305 GLN B CA 1
ATOM 5070 C C . GLN B 1 304 ? 23.242 -38.862 -0.259 1.00 19.46 305 GLN B C 1
ATOM 5071 O O . GLN B 1 304 ? 22.144 -38.456 0.127 1.00 18.25 305 GLN B O 1
ATOM 5077 N N . GLY B 1 305 ? 23.449 -40.096 -0.711 1.00 19.70 306 GLY B N 1
ATOM 5078 C CA . GLY B 1 305 ? 22.358 -41.054 -0.762 1.00 18.23 306 GLY B CA 1
ATOM 5079 C C . GLY B 1 305 ? 22.783 -42.309 -1.496 1.00 16.73 306 GLY B C 1
ATOM 5080 O O . GLY B 1 305 ? 23.953 -42.717 -1.441 1.00 17.11 306 GLY B O 1
ATOM 5081 N N . TYR B 1 306 ? 21.805 -42.932 -2.160 1.00 17.02 307 TYR B N 1
ATOM 5082 C CA . TYR B 1 306 ? 22.031 -44.124 -2.986 1.00 15.92 307 TYR B CA 1
ATOM 5083 C C . TYR B 1 306 ? 22.669 -45.260 -2.194 1.00 16.16 307 TYR B C 1
ATOM 5084 O O . TYR B 1 306 ? 23.348 -46.111 -2.774 1.00 16.85 307 TYR B O 1
ATOM 5093 N N . ALA B 1 307 ? 22.415 -45.324 -0.887 1.00 15.73 308 ALA B N 1
ATOM 5094 C CA . ALA B 1 307 ? 23.238 -46.133 0.007 1.00 14.38 308 ALA B CA 1
ATOM 5095 C C . ALA B 1 307 ? 22.831 -47.597 0.089 1.00 15.61 308 ALA B C 1
ATOM 5096 O O . ALA B 1 307 ? 23.589 -48.387 0.684 1.00 16.09 308 ALA B O 1
ATOM 5098 N N . ASP B 1 308 ? 21.680 -47.976 -0.470 1.00 16.53 309 ASP B N 1
ATOM 5099 C CA . ASP B 1 308 ? 21.034 -49.243 -0.144 1.00 15.20 309 ASP B CA 1
ATOM 5100 C C . ASP B 1 308 ? 21.050 -50.192 -1.336 1.00 16.08 309 ASP B C 1
ATOM 5101 O O . ASP B 1 308 ? 21.450 -49.832 -2.440 1.00 18.30 309 ASP B O 1
ATOM 5106 N N . LEU B 1 309 ? 20.627 -51.442 -1.077 1.00 14.99 310 LEU B N 1
ATOM 5107 C CA . LEU B 1 309 ? 20.702 -52.492 -2.097 1.00 17.09 310 LEU B CA 1
ATOM 5108 C C . LEU B 1 309 ? 19.647 -52.361 -3.192 1.00 17.82 310 LEU B C 1
ATOM 5109 O O . LEU B 1 309 ? 19.865 -52.874 -4.293 1.00 18.20 310 LEU B O 1
ATOM 5114 N N . PHE B 1 310 ? 18.520 -51.696 -2.914 1.00 17.93 311 PHE B N 1
ATOM 5115 C CA . PHE B 1 310 ? 17.448 -51.488 -3.876 1.00 18.32 311 PHE B CA 1
ATOM 5116 C C . PHE B 1 310 ? 17.084 -50.010 -3.931 1.00 17.04 311 PHE B C 1
ATOM 5117 O O . PHE B 1 310 ? 17.359 -49.249 -2.999 1.00 17.98 311 PHE B O 1
ATOM 5125 N N . PHE B 1 311 ? 16.442 -49.607 -5.027 1.00 16.79 312 PHE B N 1
ATOM 5126 C CA . PHE B 1 311 ? 15.839 -48.280 -5.088 1.00 18.88 312 PHE B CA 1
ATOM 5127 C C . PHE B 1 311 ? 14.587 -48.349 -5.954 1.00 21.08 312 PHE B C 1
ATOM 5128 O O . PHE B 1 311 ? 14.271 -49.382 -6.541 1.00 19.40 312 PHE B O 1
ATOM 5136 N N . GLN B 1 312 ? 13.847 -47.238 -5.985 1.00 22.85 313 GLN B N 1
ATOM 5137 C CA . GLN B 1 312 ? 12.606 -47.125 -6.750 1.00 22.24 313 GLN B CA 1
ATOM 5138 C C . GLN B 1 312 ? 12.745 -45.929 -7.681 1.00 22.56 313 GLN B C 1
ATOM 5139 O O . GLN B 1 312 ? 12.482 -44.787 -7.279 1.00 24.52 313 GLN B O 1
ATOM 5145 N N . PRO B 1 313 ? 13.181 -46.144 -8.925 1.00 28.14 314 PRO B N 1
ATOM 5146 C CA . PRO B 1 313 ? 13.319 -45.015 -9.860 1.00 26.16 314 PRO B CA 1
ATOM 5147 C C . PRO B 1 313 ? 12.044 -44.196 -10.016 1.00 26.42 314 PRO B C 1
ATOM 5148 O O . PRO B 1 313 ? 12.124 -42.977 -10.209 1.00 29.55 314 PRO B O 1
ATOM 5152 N N . ASP B 1 314 ? 10.871 -44.819 -9.892 1.00 27.00 315 ASP B N 1
ATOM 5153 C CA . ASP B 1 314 ? 9.598 -44.122 -10.048 1.00 28.77 315 ASP B CA 1
ATOM 5154 C C . ASP B 1 314 ? 8.940 -43.758 -8.721 1.00 28.79 315 ASP B C 1
ATOM 5155 O O . ASP B 1 314 ? 7.767 -43.372 -8.712 1.00 30.05 315 ASP B O 1
ATOM 5160 N N . GLY B 1 315 ? 9.659 -43.870 -7.604 1.00 24.19 316 GLY B N 1
ATOM 5161 C CA . GLY B 1 315 ? 9.208 -43.366 -6.329 1.00 24.53 316 GLY B CA 1
ATOM 5162 C C . GLY B 1 315 ? 8.474 -44.380 -5.469 1.00 27.36 316 GLY B C 1
ATOM 5163 O O . GLY B 1 315 ? 8.349 -45.554 -5.822 1.00 24.42 316 GLY B O 1
ATOM 5164 N N . PRO B 1 316 ? 7.976 -43.939 -4.311 1.00 26.19 317 PRO B N 1
ATOM 5165 C CA . PRO B 1 316 ? 7.238 -44.854 -3.429 1.00 26.73 317 PRO B CA 1
ATOM 5166 C C . PRO B 1 316 ? 6.055 -45.480 -4.151 1.00 27.71 317 PRO B C 1
ATOM 5167 O O . PRO B 1 316 ? 5.479 -44.897 -5.072 1.00 26.90 317 PRO B O 1
ATOM 5171 N N . ASN B 1 317 ? 5.728 -46.708 -3.741 1.00 25.35 318 ASN B N 1
ATOM 5172 C CA . ASN B 1 317 ? 4.626 -47.499 -4.283 1.00 27.45 318 ASN B CA 1
ATOM 5173 C C . ASN B 1 317 ? 4.864 -47.971 -5.711 1.00 27.02 318 ASN B C 1
ATOM 5174 O O . ASN B 1 317 ? 3.912 -48.354 -6.396 1.00 31.20 318 ASN B O 1
ATOM 5179 N N . THR B 1 318 ? 6.104 -47.969 -6.189 1.00 22.89 319 THR B N 1
ATOM 5180 C CA . THR B 1 318 ? 6.433 -48.489 -7.507 1.00 24.88 319 THR B CA 1
ATOM 5181 C C . THR B 1 318 ? 7.514 -49.562 -7.368 1.00 24.93 319 THR B C 1
ATOM 5182 O O . THR B 1 318 ? 8.113 -49.701 -6.297 1.00 24.82 319 THR B O 1
ATOM 5186 N N . PRO B 1 319 ? 7.731 -50.392 -8.393 1.00 25.53 320 PRO B N 1
ATOM 5187 C CA . PRO B 1 319 ? 8.589 -51.573 -8.205 1.00 24.64 320 PRO B CA 1
ATOM 5188 C C . PRO B 1 319 ? 10.022 -51.229 -7.824 1.00 23.39 320 PRO B C 1
ATOM 5189 O O . PRO B 1 319 ? 10.587 -50.230 -8.272 1.00 23.53 320 PRO B O 1
ATOM 5193 N N . LEU B 1 320 ? 10.607 -52.086 -6.997 1.00 21.93 321 LEU B N 1
ATOM 5194 C CA . LEU B 1 320 ? 12.021 -51.967 -6.672 1.00 24.01 321 LEU B CA 1
ATOM 5195 C C . LEU B 1 320 ? 12.893 -52.375 -7.848 1.00 24.99 321 LEU B C 1
ATOM 5196 O O . LEU B 1 320 ? 12.538 -53.246 -8.649 1.00 24.65 321 LEU B O 1
ATOM 5201 N N . VAL B 1 321 ? 14.067 -51.754 -7.923 1.00 20.65 322 VAL B N 1
ATOM 5202 C CA . VAL B 1 321 ? 15.126 -52.161 -8.836 1.00 21.37 322 VAL B CA 1
ATOM 5203 C C . VAL B 1 321 ? 16.296 -52.632 -7.987 1.00 21.26 322 VAL B C 1
ATOM 5204 O O . VAL B 1 321 ? 16.734 -51.927 -7.067 1.00 19.51 322 VAL B O 1
ATOM 5208 N N . LYS B 1 322 ? 16.756 -53.844 -8.263 1.00 21.37 323 LYS B N 1
ATOM 5209 C CA . LYS B 1 322 ? 17.889 -54.433 -7.567 1.00 19.32 323 LYS B CA 1
ATOM 5210 C C . LYS B 1 322 ? 19.192 -53.855 -8.113 1.00 20.28 323 LYS B C 1
ATOM 5211 O O . LYS B 1 322 ? 19.436 -53.888 -9.322 1.00 24.54 323 LYS B O 1
ATOM 5217 N N . LYS B 1 323 ? 20.029 -53.320 -7.224 1.00 18.70 324 LYS B N 1
ATOM 5218 C CA . LYS B 1 323 ? 21.280 -52.679 -7.610 1.00 17.87 324 LYS B CA 1
ATOM 5219 C C . LYS B 1 323 ? 22.435 -53.675 -7.668 1.00 17.50 324 LYS B C 1
ATOM 5220 O O . LYS B 1 323 ? 22.400 -54.751 -7.066 1.00 18.78 324 LYS B O 1
ATOM 5226 N N . ALA B 1 324 ? 23.486 -53.276 -8.395 1.00 19.30 325 ALA B N 1
ATOM 5227 C CA . ALA B 1 324 ? 24.701 -54.082 -8.477 1.00 20.64 325 ALA B CA 1
ATOM 5228 C C . ALA B 1 324 ? 25.254 -54.436 -7.105 1.00 20.62 325 ALA B C 1
ATOM 5229 O O . ALA B 1 324 ? 25.835 -55.519 -6.938 1.00 20.14 325 ALA B O 1
ATOM 5231 N N . ALA B 1 325 ? 25.054 -53.558 -6.111 1.00 19.81 326 ALA B N 1
ATOM 5232 C CA . ALA B 1 325 ? 25.530 -53.827 -4.752 1.00 18.26 326 ALA B CA 1
ATOM 5233 C C . ALA B 1 325 ? 24.937 -55.111 -4.184 1.00 20.76 326 ALA B C 1
ATOM 5234 O O . ALA B 1 325 ? 25.582 -55.794 -3.381 1.00 19.46 326 ALA B O 1
ATOM 5236 N N . TYR B 1 326 ? 23.697 -55.439 -4.543 1.00 19.25 327 TYR B N 1
ATOM 5237 C CA . TYR B 1 326 ? 23.121 -56.699 -4.096 1.00 20.59 327 TYR B CA 1
ATOM 5238 C C . TYR B 1 326 ? 23.974 -57.885 -4.538 1.00 21.10 327 TYR B C 1
ATOM 5239 O O . TYR B 1 326 ? 24.246 -58.799 -3.751 1.00 18.51 327 TYR B O 1
ATOM 5248 N N . ASP B 1 327 ? 24.385 -57.899 -5.808 1.00 20.92 328 ASP B N 1
ATOM 5249 C CA . ASP B 1 327 ? 25.205 -59.007 -6.287 1.00 22.70 328 ASP B CA 1
ATOM 5250 C C . ASP B 1 327 ? 26.555 -59.048 -5.588 1.00 20.63 328 ASP B C 1
ATOM 5251 O O . ASP B 1 327 ? 27.102 -60.136 -5.375 1.00 23.85 328 ASP B O 1
ATOM 5256 N N . GLY B 1 328 ? 27.078 -57.887 -5.176 1.00 22.18 329 GLY B N 1
ATOM 5257 C CA . GLY B 1 328 ? 28.294 -57.876 -4.372 1.00 22.06 329 GLY B CA 1
ATOM 5258 C C . GLY B 1 328 ? 28.117 -58.608 -3.057 1.00 21.70 329 GLY B C 1
ATOM 5259 O O . GLY B 1 328 ? 28.968 -59.405 -2.652 1.00 20.75 329 GLY B O 1
ATOM 5260 N N . CYS B 1 329 ? 26.999 -58.356 -2.374 1.00 20.52 330 CYS B N 1
ATOM 5261 C CA . CYS B 1 329 ? 26.714 -59.086 -1.141 1.00 17.70 330 CYS B CA 1
ATOM 5262 C C . CYS B 1 329 ? 26.606 -60.577 -1.399 1.00 18.13 330 CYS B C 1
ATOM 5263 O O . CYS B 1 329 ? 27.155 -61.393 -0.650 1.00 20.01 330 CYS B O 1
ATOM 5266 N N . LEU B 1 330 ? 25.893 -60.954 -2.462 1.00 18.26 331 LEU B N 1
ATOM 5267 C CA . LEU B 1 330 ? 25.702 -62.372 -2.736 1.00 21.14 331 LEU B CA 1
ATOM 5268 C C . LEU B 1 330 ? 27.027 -63.056 -3.051 1.00 20.68 331 LEU B C 1
ATOM 5269 O O . LEU B 1 330 ? 27.267 -64.178 -2.600 1.00 20.34 331 LEU B O 1
ATOM 5274 N N . GLN B 1 331 ? 27.885 -62.398 -3.834 1.00 19.92 332 GLN B N 1
ATOM 5275 C CA . GLN B 1 331 ? 29.169 -62.992 -4.206 1.00 21.51 332 GLN B CA 1
ATOM 5276 C C . GLN B 1 331 ? 30.071 -63.189 -2.998 1.00 24.69 332 GLN B C 1
ATOM 5277 O O . GLN B 1 331 ? 30.842 -64.157 -2.951 1.00 22.50 332 GLN B O 1
ATOM 5283 N N . ALA B 1 332 ? 29.989 -62.283 -2.021 1.00 19.95 333 ALA B N 1
ATOM 5284 C CA . ALA B 1 332 ? 30.778 -62.421 -0.803 1.00 19.86 333 ALA B CA 1
ATOM 5285 C C . ALA B 1 332 ? 30.338 -63.614 0.030 1.00 25.22 333 ALA B C 1
ATOM 5286 O O . ALA B 1 332 ? 31.145 -64.171 0.787 1.00 28.92 333 ALA B O 1
ATOM 5288 N N . LEU B 1 333 ? 29.077 -64.012 -0.069 1.00 20.39 334 LEU B N 1
ATOM 5289 C CA . LEU B 1 333 ? 28.617 -65.199 0.626 1.00 23.87 334 LEU B CA 1
ATOM 5290 C C . LEU B 1 333 ? 28.816 -66.426 -0.265 1.00 32.28 334 LEU B C 1
ATOM 5291 O O . LEU B 1 333 ? 28.851 -67.565 0.208 1.00 38.71 334 LEU B O 1
#

Foldseek 3Di:
DALQVLCVVLVFQGAAAEDQPPDCLVVFVQSVVVNLPRRYHQAYEHLPCLEQCNQPVDQVDGDCVRVVVVLVSNVVSNHAYAYDAQAEQPPHHCCQVPPPDDDALVRVLVSSLCRLLVSCLVCFQSHQAYQQHEAQADVVVLQHGDDGSNCVHNNPCSVLSSLQSNVVNCVVRVGNYAYEHEYEPLQFDDNNVVNVLVVLVVSVVVVRGHAEYEYQAAEEQPGQDFLVRNLVSLVSNVVSVHAYEDAAHWYKYQPPDDPVSLVSLLRRLLSVLLSLSVRNRHNYHYHHHAEQLPDPDCVPPPRMTPTHQWYAPVHGNHHIDGGSSSVSSSVSSVD/DALQVLCVVLVFPGAAAEDQPPDDQVVFPQSVVVNLPRRYHQAYEYPPCLEQCNQPVDQPDGDCPRVVVVLVSSVVSNHAYAYDAQAEQDDHHCCQVVNPDDDAQVNVLVSSLVRLQCSCLVCFRSHQAYQQYEAQADVVVGQHGDDGPCCVRHNPCSVLSSLQSNVVSCVVNVGNYAYEHEYEPLQFDDNNVVSVLVVLVVCVVVVGGHAEYEYQAAEEQPGQDFLVRNLVSLVSNCVSVHAYEDAAHWYKYQPDDDPVSLVSLLNRLLSVLLSLSVDNRHNYHYHHHAEQLPDPPCVPPPRMTPTHQWYAPPHGNHHIDGGSSRVSSSVSD

Solvent-accessible surface area: 25542 Å² total; per-residue (Å²): 184,2,0,10,35,4,0,132,74,61,64,10,58,1,0,0,0,0,0,57,3,44,33,139,2,61,94,0,118,42,0,29,95,19,0,74,43,52,91,4,0,8,0,1,0,0,11,44,29,0,13,6,66,79,0,2,53,106,79,98,70,50,63,44,104,16,1,52,74,0,5,84,40,0,144,37,9,90,11,75,5,2,0,5,1,0,0,33,75,41,82,24,15,106,40,0,82,118,38,149,101,134,42,71,82,105,62,0,10,116,10,0,29,53,0,0,66,32,0,0,28,88,3,9,75,81,2,40,0,0,1,0,0,4,24,0,1,17,71,127,96,30,31,46,67,18,113,14,54,0,47,96,30,14,18,74,67,2,3,7,21,0,0,58,50,0,39,90,0,6,138,87,84,189,32,121,3,72,0,1,0,0,0,64,54,0,5,79,68,23,88,8,1,69,14,0,22,67,10,0,99,103,5,83,79,120,137,12,51,2,31,0,0,0,2,3,1,26,12,26,12,47,115,14,17,62,57,71,43,2,60,67,0,2,48,56,0,24,89,32,95,0,25,0,0,0,0,11,0,0,0,23,1,128,90,109,41,86,90,96,16,65,62,69,3,38,56,16,0,56,12,0,0,6,0,0,33,64,12,165,84,1,16,0,0,1,0,21,8,0,0,29,49,50,15,86,0,73,107,69,43,94,55,20,1,40,0,0,0,2,57,13,84,70,19,82,58,18,31,10,36,26,10,56,1,7,53,1,0,28,85,4,5,110,158,199,2,0,6,34,8,0,130,74,69,65,9,53,1,0,0,0,1,0,44,2,42,27,53,3,59,108,1,154,64,0,29,160,18,0,72,40,47,102,4,0,5,0,1,1,0,11,44,29,0,16,7,62,42,0,1,51,107,82,90,89,53,71,45,105,18,1,51,76,0,5,83,34,0,162,80,9,148,14,69,5,2,0,6,2,0,0,35,69,30,89,17,14,70,34,1,60,38,37,143,95,122,44,74,80,122,68,0,9,130,6,0,26,45,0,0,61,35,0,0,27,90,4,8,77,81,2,40,0,0,0,0,0,5,26,0,2,20,69,127,98,31,35,40,58,21,107,13,58,0,45,94,32,15,18,71,72,3,2,8,25,0,0,57,50,0,36,80,0,6,132,89,89,177,33,120,3,73,0,1,0,0,0,62,56,0,5,80,71,23,89,8,1,69,12,0,21,58,4,0,108,91,3,76,85,119,139,14,44,2,31,0,0,0,2,4,1,38,12,28,14,48,116,14,18,62,56,71,44,2,62,77,0,1,49,57,0,24,90,33,94,0,24,0,0,0,0,11,0,0,0,24,2,128,87,108,47,88,92,96,18,46,62,70,0,36,57,16,0,84,11,0,0,7,0,0,36,65,13,166,84,1,17,0,0,0,0,29,8,0,0,24,34,25,10,78,0,31,43,51,51,16,46,24,1,38,0,0,0,9,55,12,78,113,19,41,74,32,74,38,64,108,6,48,0,8,72,1,0,55,140,14,36

CATH classification: 3.20.20.80